Protein AF-0000000082827299 (afdb_homodimer)

Foldseek 3Di:
DPQQADAQEEEEEEEDDDVVLLVQQVVLVVLADHDPSHYYHYHYDYDAQADQRRVQVVLVVDNHLKYKYAYSQKHFNANHVVVLVCVVCVVDVQAFKEAAKFAQDQDLLNDTVVHPAIAGWEFEAAPHTDIDHGDADPDQKAFHQFHDRNMMMGSDDDRFPCVLRVHYPPSRSVVSVSSVVVRGTYIHGGDPDHRMYGHPYDDDDPVVHSVSSVSVCVVPPDD/DPQQADAQEEEEEEEDDDPVLLVQQVVLVVLADHDPSHYYHYHYHYDAQAPQRRVQVVLVVDNHLKYKYAYSQKHFNANHVVVLVCVVCVVDVQAFKEAAKFAQDQDLLNDTVVHPAIAGWEFEAAPHTDIDHGDADPDQKDFHQFHDRNMMMGSDDDRFPCVLRVHYPPSRSVVSVSSVVVRGTYIHGGDPDHRMYGHPYDDDDVVVHSVSSVSVCVVPPDD

Structure (mmCIF, N/CA/C/O backbone):
data_AF-0000000082827299-model_v1
#
loop_
_entity.id
_entity.type
_entity.pdbx_description
1 polymer Glycosyltransferase
#
loop_
_atom_site.group_PDB
_atom_site.id
_atom_site.type_symbol
_atom_site.label_atom_id
_atom_site.label_alt_id
_atom_site.label_comp_id
_atom_site.label_asym_id
_atom_site.label_entity_id
_atom_site.label_seq_id
_atom_site.pdbx_PDB_ins_code
_atom_site.Cartn_x
_atom_site.Cartn_y
_atom_site.Cartn_z
_atom_site.occupancy
_atom_site.B_iso_or_equiv
_atom_site.auth_seq_id
_atom_site.auth_comp_id
_atom_site.auth_asym_id
_atom_site.auth_atom_id
_atom_site.pdbx_PDB_model_num
ATOM 1 N N . MET A 1 1 ? 7.863 37.219 13.578 1 36.06 1 MET A N 1
ATOM 2 C CA . MET A 1 1 ? 8.438 35.938 13.984 1 36.06 1 MET A CA 1
ATOM 3 C C . MET A 1 1 ? 9.531 35.469 13.016 1 36.06 1 MET A C 1
ATOM 5 O O . MET A 1 1 ? 9.242 34.906 11.977 1 36.06 1 MET A O 1
ATOM 9 N N . ASN A 1 2 ? 10.461 36.219 12.789 1 42.88 2 ASN A N 1
ATOM 10 C CA . ASN A 1 2 ? 11.609 36.094 11.898 1 42.88 2 ASN A CA 1
ATOM 11 C C . ASN A 1 2 ? 12.477 34.906 12.281 1 42.88 2 ASN A C 1
ATOM 13 O O . ASN A 1 2 ? 13.633 35.062 12.688 1 42.88 2 ASN A O 1
ATOM 17 N N . GLN A 1 3 ? 12.016 33.969 13.266 1 50.62 3 GLN A N 1
ATOM 18 C CA . GLN A 1 3 ? 12.953 33 13.828 1 50.62 3 GLN A CA 1
ATOM 19 C C . GLN A 1 3 ? 13.781 32.344 12.727 1 50.62 3 GLN A C 1
ATOM 21 O O . GLN A 1 3 ? 13.336 32.25 11.586 1 50.62 3 GLN A O 1
ATOM 26 N N . HIS A 1 4 ? 15.062 32.344 12.969 1 60.91 4 HIS A N 1
ATOM 27 C CA . HIS A 1 4 ? 16.141 31.734 12.203 1 60.91 4 HIS A CA 1
ATOM 28 C C . HIS A 1 4 ? 15.734 30.359 11.672 1 60.91 4 HIS A C 1
ATOM 30 O O . HIS A 1 4 ? 15.656 29.391 12.43 1 60.91 4 HIS A O 1
ATOM 36 N N . THR A 1 5 ? 14.992 30.484 10.57 1 86.88 5 THR A N 1
ATOM 37 C CA . THR A 1 5 ? 14.555 29.297 9.852 1 86.88 5 THR A CA 1
ATOM 38 C C . THR A 1 5 ? 15.711 28.688 9.062 1 86.88 5 THR A C 1
ATOM 40 O O . THR A 1 5 ? 16.375 29.375 8.297 1 86.88 5 THR A O 1
ATOM 43 N N . ASN A 1 6 ? 16.25 27.578 9.508 1 95.56 6 ASN A N 1
ATOM 44 C CA . ASN A 1 6 ? 17.234 26.781 8.789 1 95.56 6 ASN A CA 1
ATOM 45 C C . ASN A 1 6 ? 16.672 26.188 7.516 1 95.56 6 ASN A C 1
ATOM 47 O O . ASN A 1 6 ? 15.914 25.203 7.57 1 95.56 6 ASN A O 1
ATOM 51 N N . GLU A 1 7 ? 17.141 26.719 6.398 1 96.25 7 GLU A N 1
ATOM 52 C CA . GLU A 1 7 ? 16.594 26.328 5.102 1 96.25 7 GLU A CA 1
ATOM 53 C C . GLU A 1 7 ? 17.047 24.922 4.715 1 96.25 7 GLU A C 1
ATOM 55 O O . GLU A 1 7 ? 16.5 24.312 3.793 1 96.25 7 GLU A O 1
ATOM 60 N N . ASN A 1 8 ? 18.031 24.406 5.43 1 97.88 8 ASN A N 1
ATOM 61 C CA . ASN A 1 8 ? 18.609 23.109 5.098 1 97.88 8 ASN A CA 1
ATOM 62 C C . ASN A 1 8 ? 18.266 22.047 6.133 1 97.88 8 ASN A C 1
ATOM 64 O O . ASN A 1 8 ? 19.047 21.125 6.383 1 97.88 8 ASN A O 1
ATOM 68 N N . SER A 1 9 ? 17.172 22.266 6.746 1 98.38 9 SER A N 1
ATOM 69 C CA . SER A 1 9 ? 16.75 21.297 7.762 1 98.38 9 SER A CA 1
ATOM 70 C C . SER A 1 9 ? 15.258 21 7.641 1 98.38 9 SER A C 1
ATOM 72 O O . SER A 1 9 ? 14.461 21.875 7.305 1 98.38 9 SER A O 1
ATOM 74 N N . ILE A 1 10 ? 14.953 19.766 7.898 1 98.62 10 ILE A N 1
ATOM 75 C CA . ILE A 1 10 ? 13.57 19.297 7.93 1 98.62 10 ILE A CA 1
ATOM 76 C C . ILE A 1 10 ? 13.32 18.516 9.211 1 98.62 10 ILE A C 1
ATOM 78 O O . ILE A 1 10 ? 14.086 17.609 9.555 1 98.62 10 ILE A O 1
ATOM 82 N N . SER A 1 11 ? 12.266 18.828 9.953 1 98.75 11 SER A N 1
ATOM 83 C CA . SER A 1 11 ? 11.898 18.141 11.188 1 98.75 11 SER A CA 1
ATOM 84 C C . SER A 1 11 ? 10.648 17.297 11 1 98.75 11 SER A C 1
ATOM 86 O O . SER A 1 11 ? 9.633 17.781 10.492 1 98.75 11 SER A O 1
ATOM 88 N N . PHE A 1 12 ? 10.773 16.062 11.383 1 98.94 12 PHE A N 1
ATOM 89 C CA . PHE A 1 12 ? 9.594 15.211 11.523 1 98.94 12 PHE A CA 1
ATOM 90 C C . PHE A 1 12 ? 9.086 15.211 12.961 1 98.94 12 PHE A C 1
ATOM 92 O O . PHE A 1 12 ? 9.812 14.805 13.875 1 98.94 12 PHE A O 1
ATOM 99 N N . ILE A 1 13 ? 7.859 15.656 13.109 1 98.81 13 ILE A N 1
ATOM 100 C CA . ILE A 1 13 ? 7.281 15.883 14.43 1 98.81 13 ILE A CA 1
ATOM 101 C C . ILE A 1 13 ? 6.133 14.906 14.664 1 98.81 13 ILE A C 1
ATOM 103 O O . ILE A 1 13 ? 5.191 14.836 13.867 1 98.81 13 ILE A O 1
ATOM 107 N N . THR A 1 14 ? 6.223 14.133 15.805 1 98.69 14 THR A N 1
ATOM 108 C CA . THR A 1 14 ? 5.211 13.125 16.109 1 98.69 14 THR A CA 1
ATOM 109 C C . THR A 1 14 ? 4.828 13.172 17.578 1 98.69 14 THR A C 1
ATOM 111 O O . THR A 1 14 ? 5.699 13.188 18.453 1 98.69 14 THR A O 1
ATOM 114 N N . CYS A 1 15 ? 3.516 13.258 17.875 1 98.31 15 CYS A N 1
ATOM 115 C CA . CYS A 1 15 ? 3.049 12.977 19.219 1 98.31 15 CYS A CA 1
ATOM 116 C C . CYS A 1 15 ? 2.975 11.477 19.469 1 98.31 15 CYS A C 1
ATOM 118 O O . CYS A 1 15 ? 2.352 10.742 18.703 1 98.31 15 CYS A O 1
ATOM 120 N N . VAL A 1 16 ? 3.588 10.992 20.609 1 98.19 16 VAL A N 1
ATOM 121 C CA . VAL A 1 16 ? 3.812 9.562 20.75 1 98.19 16 VAL A CA 1
ATOM 122 C C . VAL A 1 16 ? 3.197 9.07 22.047 1 98.19 16 VAL A C 1
ATOM 124 O O . VAL A 1 16 ? 3.434 9.648 23.109 1 98.19 16 VAL A O 1
ATOM 127 N N . ASN A 1 17 ? 2.385 8.078 21.969 1 97.12 17 ASN A N 1
ATOM 128 C CA . ASN A 1 17 ? 1.916 7.367 23.141 1 97.12 17 ASN A CA 1
ATOM 129 C C . ASN A 1 17 ? 1.947 5.855 22.938 1 97.12 17 ASN A C 1
ATOM 131 O O . ASN A 1 17 ? 1.462 5.098 23.766 1 97.12 17 ASN A O 1
ATOM 135 N N . ASP A 1 18 ? 2.416 5.344 21.812 1 97.12 18 ASP A N 1
ATOM 136 C CA . ASP A 1 18 ? 2.619 3.943 21.469 1 97.12 18 ASP A CA 1
ATOM 137 C C . ASP A 1 18 ? 4 3.725 20.859 1 97.12 18 ASP A C 1
ATOM 139 O O . ASP A 1 18 ? 4.211 3.99 19.672 1 97.12 18 ASP A O 1
ATOM 143 N N . ASP A 1 19 ? 4.871 3.129 21.547 1 97.88 19 ASP A N 1
ATOM 144 C CA . ASP A 1 19 ? 6.27 3.012 21.156 1 97.88 19 ASP A CA 1
ATOM 145 C C . ASP A 1 19 ? 6.418 2.072 19.953 1 97.88 19 ASP A C 1
ATOM 147 O O . ASP A 1 19 ? 7.293 2.273 19.109 1 97.88 19 ASP A O 1
ATOM 151 N N . THR A 1 20 ? 5.598 1.068 19.906 1 97.56 20 THR A N 1
ATOM 152 C CA . THR A 1 20 ? 5.691 0.102 18.812 1 97.56 20 THR A CA 1
ATOM 153 C C . THR A 1 20 ? 5.348 0.757 17.469 1 97.56 20 THR A C 1
ATOM 155 O O . THR A 1 20 ? 6.078 0.603 16.5 1 97.56 20 THR A O 1
ATOM 158 N N . LEU A 1 21 ? 4.262 1.474 17.484 1 97.88 21 LEU A N 1
ATOM 159 C CA . LEU A 1 21 ? 3.859 2.176 16.266 1 97.88 21 LEU A CA 1
ATOM 160 C C . LEU A 1 21 ? 4.883 3.242 15.891 1 97.88 21 LEU A C 1
ATOM 162 O O . LEU A 1 21 ? 5.234 3.385 14.711 1 97.88 21 LEU A O 1
ATOM 166 N N . TYR A 1 22 ? 5.332 3.949 16.906 1 98.56 22 TYR A N 1
ATOM 167 C CA . TYR A 1 22 ? 6.289 5.012 16.625 1 98.56 22 TYR A CA 1
ATOM 168 C C . TYR A 1 22 ? 7.602 4.441 16.109 1 98.56 22 TYR A C 1
ATOM 170 O O . TYR A 1 22 ? 8.25 5.035 15.234 1 98.56 22 TYR A O 1
ATOM 178 N N . ASP A 1 23 ? 8.047 3.338 16.625 1 98.5 23 ASP A N 1
ATOM 179 C CA . ASP A 1 23 ? 9.266 2.695 16.141 1 98.5 23 ASP A CA 1
ATOM 180 C C . ASP A 1 23 ? 9.156 2.379 14.648 1 98.5 23 ASP A C 1
ATOM 182 O O . ASP A 1 23 ? 10.102 2.602 13.891 1 98.5 23 ASP A O 1
ATOM 186 N N . LEU A 1 24 ? 8.055 1.812 14.281 1 98.38 24 LEU A N 1
ATOM 187 C CA . LEU A 1 24 ? 7.82 1.506 12.875 1 98.38 24 LEU A CA 1
ATOM 188 C C . LEU A 1 24 ? 7.785 2.783 12.039 1 98.38 24 LEU A C 1
ATOM 190 O O . LEU A 1 24 ? 8.359 2.832 10.945 1 98.38 24 LEU A O 1
ATOM 194 N N . CYS A 1 25 ? 7.156 3.818 12.555 1 98.75 25 CYS A N 1
ATOM 195 C CA . CYS A 1 25 ? 7.109 5.129 11.906 1 98.75 25 CYS A CA 1
ATOM 196 C C . CYS A 1 25 ? 8.516 5.668 11.672 1 98.75 25 CYS A C 1
ATOM 198 O O . CYS A 1 25 ? 8.852 6.066 10.555 1 98.75 25 CYS A O 1
ATOM 200 N N . GLN A 1 26 ? 9.32 5.613 12.664 1 98.62 26 GLN A N 1
ATOM 201 C CA . GLN A 1 26 ? 10.68 6.125 12.602 1 98.62 26 GLN A CA 1
ATOM 202 C C . GLN A 1 26 ? 11.516 5.344 11.586 1 98.62 26 GLN A C 1
ATOM 204 O O . GLN A 1 26 ? 12.328 5.926 10.859 1 98.62 26 GLN A O 1
ATOM 209 N N . ARG A 1 27 ? 11.398 4.023 11.578 1 98.62 27 ARG A N 1
ATOM 210 C CA . ARG A 1 27 ? 12.133 3.213 10.617 1 98.62 27 ARG A CA 1
ATOM 211 C C . ARG A 1 27 ? 11.82 3.648 9.188 1 98.62 27 ARG A C 1
ATOM 213 O O . ARG A 1 27 ? 12.711 3.678 8.336 1 98.62 27 ARG A O 1
ATOM 220 N N . HIS A 1 28 ? 10.539 3.982 8.922 1 98.88 28 HIS A N 1
ATOM 221 C CA . HIS A 1 28 ? 10.164 4.445 7.594 1 98.88 28 HIS A CA 1
ATOM 222 C C . HIS A 1 28 ? 10.805 5.793 7.277 1 98.88 28 HIS A C 1
ATOM 224 O O . HIS A 1 28 ? 11.266 6.016 6.156 1 98.88 28 HIS A O 1
ATOM 230 N N . ILE A 1 29 ? 10.859 6.719 8.25 1 98.88 29 ILE A N 1
ATOM 231 C CA . ILE A 1 29 ? 11.492 8.016 8.039 1 98.88 29 ILE A CA 1
ATOM 232 C C . ILE A 1 29 ? 12.977 7.828 7.758 1 98.88 29 ILE A C 1
ATOM 234 O O . ILE A 1 29 ? 13.531 8.461 6.848 1 98.88 29 ILE A O 1
ATOM 238 N N . GLN A 1 30 ? 13.578 6.953 8.477 1 98.25 30 GLN A N 1
ATOM 239 C CA . GLN A 1 30 ? 15.008 6.715 8.359 1 98.25 30 GLN A CA 1
ATOM 240 C C . GLN A 1 30 ? 15.359 6.07 7.02 1 98.25 30 GLN A C 1
ATOM 242 O O . GLN A 1 30 ? 16.516 6.066 6.609 1 98.25 30 GLN A O 1
ATOM 247 N N . SER A 1 31 ? 14.375 5.516 6.355 1 97.88 31 SER A N 1
ATOM 248 C CA . SER A 1 31 ? 14.602 4.848 5.078 1 97.88 31 SER A CA 1
ATOM 249 C C . SER A 1 31 ? 14.43 5.82 3.912 1 97.88 31 SER A C 1
ATOM 251 O O . SER A 1 31 ? 14.656 5.453 2.756 1 97.88 31 SER A O 1
ATOM 253 N N . LEU A 1 32 ? 14.086 7.066 4.16 1 98.69 32 LEU A N 1
ATOM 254 C CA . LEU A 1 32 ? 13.867 8.055 3.105 1 98.69 32 LEU A CA 1
ATOM 255 C C . LEU A 1 32 ? 15.195 8.508 2.512 1 98.69 32 LEU A C 1
ATOM 257 O O . LEU A 1 32 ? 16.203 8.586 3.219 1 98.69 32 LEU A O 1
ATOM 261 N N . SER A 1 33 ? 15.148 8.789 1.154 1 98.62 33 SER A N 1
ATOM 262 C CA . SER A 1 33 ? 16.281 9.469 0.532 1 98.62 33 SER A CA 1
ATOM 263 C C . SER A 1 33 ? 16.375 10.922 0.982 1 98.62 33 SER A C 1
ATOM 265 O O . SER A 1 33 ? 15.391 11.656 0.939 1 98.62 33 SER A O 1
ATOM 267 N N . VAL A 1 34 ? 17.594 11.297 1.412 1 98.69 34 VAL A N 1
ATOM 268 C CA . VAL A 1 34 ? 17.812 12.648 1.93 1 98.69 34 VAL A CA 1
ATOM 269 C C . VAL A 1 34 ? 18.766 13.406 1.023 1 98.69 34 VAL A C 1
ATOM 271 O O . VAL A 1 34 ? 19.891 12.945 0.781 1 98.69 34 VAL A O 1
ATOM 274 N N . PRO A 1 35 ? 18.328 14.562 0.537 1 98.38 35 PRO A N 1
ATOM 275 C CA . PRO A 1 35 ? 19.297 15.375 -0.2 1 98.38 35 PRO A CA 1
ATOM 276 C C . PRO A 1 35 ? 20.547 15.688 0.622 1 98.38 35 PRO A C 1
ATOM 278 O O . PRO A 1 35 ? 20.453 15.945 1.824 1 98.38 35 PRO A O 1
ATOM 281 N N . PRO A 1 36 ? 21.688 15.773 -0.004 1 98 36 PRO A N 1
ATOM 282 C CA . PRO A 1 36 ? 22.953 15.945 0.719 1 98 36 PRO A CA 1
ATOM 283 C C . PRO A 1 36 ? 22.984 17.234 1.553 1 98 36 PRO A C 1
ATOM 285 O O . PRO A 1 36 ? 23.641 17.281 2.596 1 98 36 PRO A O 1
ATOM 288 N N . HIS A 1 37 ? 22.312 18.203 1.138 1 97.56 37 HIS A N 1
ATOM 289 C CA . HIS A 1 37 ? 22.391 19.5 1.813 1 97.56 37 HIS A CA 1
ATOM 290 C C . HIS A 1 37 ? 21.359 19.594 2.938 1 97.56 37 HIS A C 1
ATOM 292 O O . HIS A 1 37 ? 21.328 20.578 3.672 1 97.56 37 HIS A O 1
ATOM 298 N N . MET A 1 38 ? 20.531 18.578 3.119 1 98.44 38 MET A N 1
ATOM 299 C CA . MET A 1 38 ? 19.453 18.625 4.098 1 98.44 38 MET A CA 1
ATOM 300 C C . MET A 1 38 ? 19.797 17.812 5.336 1 98.44 38 MET A C 1
ATOM 302 O O . MET A 1 38 ? 20.375 16.719 5.227 1 98.44 38 MET A O 1
ATOM 306 N N . LYS A 1 39 ? 19.453 18.344 6.449 1 98.31 39 LYS A N 1
ATOM 307 C CA . LYS A 1 39 ? 19.484 17.609 7.711 1 98.31 39 LYS A CA 1
ATOM 308 C C . LYS A 1 39 ? 18.094 17.188 8.148 1 98.31 39 LYS A C 1
ATOM 310 O O . LYS A 1 39 ? 17.141 17.969 8.031 1 98.31 39 LYS A O 1
ATOM 315 N N . VAL A 1 40 ? 18.016 15.938 8.68 1 98.62 40 VAL A N 1
ATOM 316 C CA . VAL A 1 40 ? 16.734 15.43 9.156 1 98.62 40 VAL A CA 1
ATOM 317 C C . VAL A 1 40 ? 16.734 15.375 10.68 1 98.62 40 VAL A C 1
ATOM 319 O O . VAL A 1 40 ? 17.656 14.836 11.289 1 98.62 40 VAL A O 1
ATOM 322 N N . GLU A 1 41 ? 15.703 15.953 11.219 1 98.31 41 GLU A N 1
ATOM 323 C CA . GLU A 1 41 ? 15.516 15.898 12.664 1 98.31 41 GLU A CA 1
ATOM 324 C C . GLU A 1 41 ? 14.227 15.164 13.016 1 98.31 41 GLU A C 1
ATOM 326 O O . GLU A 1 41 ? 13.18 15.398 12.414 1 98.31 41 GLU A O 1
ATOM 331 N N . LEU A 1 42 ? 14.352 14.25 14.008 1 98.56 42 LEU A N 1
ATOM 332 C CA . LEU A 1 42 ? 13.18 13.57 14.547 1 98.56 42 LEU A CA 1
ATOM 333 C C . LEU A 1 42 ? 12.789 14.156 15.898 1 98.56 42 LEU A C 1
ATOM 335 O O . LEU A 1 42 ? 13.594 14.164 16.828 1 98.56 42 LEU A O 1
ATOM 339 N N . ILE A 1 43 ? 11.594 14.672 15.945 1 98.31 43 ILE A N 1
ATOM 340 C CA . ILE A 1 43 ? 11.086 15.25 17.188 1 98.31 43 ILE A CA 1
ATOM 341 C C . ILE A 1 43 ? 9.844 14.484 17.641 1 98.31 43 ILE A C 1
ATOM 343 O O . ILE A 1 43 ? 8.836 14.453 16.938 1 98.31 43 ILE A O 1
ATOM 347 N N . ASN A 1 44 ? 9.93 13.82 18.766 1 97.69 44 ASN A N 1
ATOM 348 C CA . ASN A 1 44 ? 8.758 13.172 19.344 1 97.69 44 ASN A CA 1
ATOM 349 C C . ASN A 1 44 ? 8.305 13.852 20.625 1 97.69 44 ASN A C 1
ATOM 351 O O . ASN A 1 44 ? 9.133 14.273 21.438 1 97.69 44 ASN A O 1
ATOM 355 N N . ILE A 1 45 ? 7.074 14.141 20.719 1 97.12 45 ILE A N 1
ATOM 356 C CA . ILE A 1 45 ? 6.469 14.773 21.891 1 97.12 45 ILE A CA 1
ATOM 357 C C . ILE A 1 45 ? 5.594 13.766 22.625 1 97.12 45 ILE A C 1
ATOM 359 O O . ILE A 1 45 ? 4.727 13.133 22.031 1 97.12 45 ILE A O 1
ATOM 363 N N . ARG A 1 46 ? 5.781 13.672 23.906 1 96.75 46 ARG A N 1
ATOM 364 C CA . ARG A 1 46 ? 5.051 12.711 24.719 1 96.75 46 ARG A CA 1
ATOM 365 C C . ARG A 1 46 ? 4.258 13.422 25.812 1 96.75 46 ARG A C 1
ATOM 367 O O . ARG A 1 46 ? 4.539 14.578 26.141 1 96.75 46 ARG A O 1
ATOM 374 N N . ASP A 1 47 ? 3.295 12.773 26.266 1 93.25 47 ASP A N 1
ATOM 375 C CA . ASP A 1 47 ? 2.498 13.219 27.406 1 93.25 47 ASP A CA 1
ATOM 376 C C . ASP A 1 47 ? 1.93 14.617 27.172 1 93.25 47 ASP A C 1
ATOM 378 O O . ASP A 1 47 ? 2.047 15.5 28.016 1 93.25 47 ASP A O 1
ATOM 382 N N . THR A 1 48 ? 1.478 14.758 26.047 1 90.94 48 THR A N 1
ATOM 383 C CA . THR A 1 48 ? 0.829 16.031 25.719 1 90.94 48 THR A CA 1
ATOM 384 C C . THR A 1 48 ? -0.672 15.945 25.984 1 90.94 48 THR A C 1
ATOM 386 O O . THR A 1 48 ? -1.254 14.859 25.969 1 90.94 48 THR A O 1
ATOM 389 N N . GLY A 1 49 ? -1.306 17.094 26.234 1 92.62 49 GLY A N 1
ATOM 390 C CA . GLY A 1 49 ? -2.732 17.141 26.516 1 92.62 49 GLY A CA 1
ATOM 391 C C . GLY A 1 49 ? -3.584 17.125 25.266 1 92.62 49 GLY A C 1
ATOM 392 O O . GLY A 1 49 ? -4.762 16.781 25.312 1 92.62 49 GLY A O 1
ATOM 393 N N . SER A 1 50 ? -3.016 17.594 24.219 1 97.25 50 SER A N 1
ATOM 394 C CA . SER A 1 50 ? -3.719 17.625 22.938 1 97.25 50 SER A CA 1
ATOM 395 C C . SER A 1 50 ? -2.74 17.609 21.766 1 97.25 50 SER A C 1
ATOM 397 O O . SER A 1 50 ? -1.537 17.797 21.953 1 97.25 50 SER A O 1
ATOM 399 N N . MET A 1 51 ? -3.287 17.359 20.562 1 98.25 51 MET A N 1
ATOM 400 C CA . MET A 1 51 ? -2.434 17.344 19.391 1 98.25 51 MET A CA 1
ATOM 401 C C . MET A 1 51 ? -1.867 18.734 19.109 1 98.25 51 MET A C 1
ATOM 403 O O . MET A 1 51 ? -0.663 18.891 18.906 1 98.25 51 MET A O 1
ATOM 407 N N . ALA A 1 52 ? -2.738 19.719 19.125 1 98.5 52 ALA A N 1
ATOM 408 C CA . ALA A 1 52 ? -2.344 21.094 18.812 1 98.5 52 ALA A CA 1
ATOM 409 C C . ALA A 1 52 ? -1.282 21.594 19.781 1 98.5 52 ALA A C 1
ATOM 411 O O . ALA A 1 52 ? -0.32 22.25 19.375 1 98.5 52 ALA A O 1
ATOM 412 N N . SER A 1 53 ? -1.454 21.328 21.078 1 98.19 53 SER A N 1
ATOM 413 C CA . SER A 1 53 ? -0.479 21.766 22.062 1 98.19 53 SER A CA 1
ATOM 414 C C . SER A 1 53 ? 0.876 21.109 21.844 1 98.19 53 SER A C 1
ATOM 416 O O . SER A 1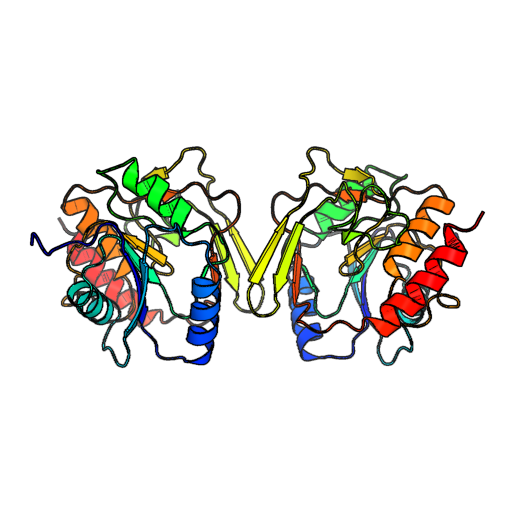 53 ? 1.918 21.75 21.984 1 98.19 53 SER A O 1
ATOM 418 N N . GLY A 1 54 ? 0.9 19.828 21.562 1 98.44 54 GLY A N 1
ATOM 419 C CA . GLY A 1 54 ? 2.145 19.141 21.25 1 98.44 54 GLY A CA 1
ATOM 420 C C . GLY A 1 54 ? 2.844 19.688 20.031 1 98.44 54 GLY A C 1
ATOM 421 O O . GLY A 1 5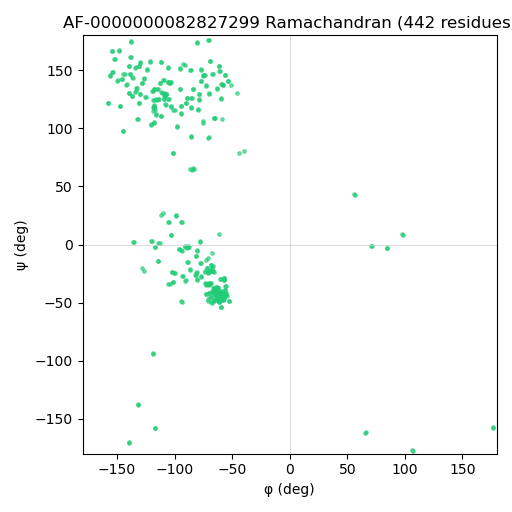4 ? 4.043 19.969 20.062 1 98.44 54 GLY A O 1
ATOM 422 N N . TYR A 1 55 ? 2.076 19.859 18.922 1 98.69 55 TYR A N 1
ATOM 423 C CA . TYR A 1 55 ? 2.639 20.391 17.688 1 98.69 55 TYR A CA 1
ATOM 424 C C . TYR A 1 55 ? 3.154 21.812 17.875 1 98.69 55 TYR A C 1
ATOM 426 O O . TYR A 1 55 ? 4.199 22.172 17.328 1 98.69 55 TYR A O 1
ATOM 434 N N . GLN A 1 56 ? 2.441 22.594 18.672 1 98.19 56 GLN A N 1
ATOM 435 C CA . GLN A 1 56 ? 2.879 23.953 18.969 1 98.19 56 GLN A CA 1
ATOM 436 C C . GLN A 1 56 ? 4.234 23.953 19.672 1 98.19 56 GLN A C 1
ATOM 438 O O . GLN A 1 56 ? 5.141 24.703 19.281 1 98.19 56 GLN A O 1
ATOM 443 N N . ALA A 1 57 ? 4.32 23.156 20.672 1 97.44 57 ALA A N 1
ATOM 444 C CA . ALA A 1 57 ? 5.559 23.094 21.438 1 97.44 57 ALA A CA 1
ATOM 445 C C . ALA A 1 57 ? 6.73 22.672 20.547 1 97.44 57 ALA A C 1
ATOM 447 O O . ALA A 1 57 ? 7.805 23.281 20.609 1 97.44 57 ALA A O 1
ATOM 448 N N . ALA A 1 58 ? 6.555 21.641 19.734 1 97.81 58 ALA A N 1
ATOM 449 C CA . ALA A 1 58 ? 7.605 21.141 18.859 1 97.81 58 ALA A CA 1
ATOM 450 C C . ALA A 1 58 ? 7.984 22.188 17.812 1 97.81 58 ALA A C 1
ATOM 452 O O . ALA A 1 58 ? 9.164 22.344 17.484 1 97.81 58 ALA A O 1
ATOM 453 N N . MET A 1 59 ? 6.98 22.828 17.25 1 97.88 59 MET A N 1
ATOM 454 C CA . MET A 1 59 ? 7.219 23.875 16.266 1 97.88 59 MET A CA 1
ATOM 455 C C . MET A 1 59 ? 8.133 24.953 16.844 1 97.88 59 MET A C 1
ATOM 457 O O . MET A 1 59 ? 9.055 25.406 16.156 1 97.88 59 MET A O 1
ATOM 461 N N . GLU A 1 60 ? 7.898 25.312 18.062 1 96.38 60 GLU A N 1
ATOM 462 C CA . GLU A 1 60 ? 8.656 26.375 18.703 1 96.38 60 GLU A CA 1
ATOM 463 C C . GLU A 1 60 ? 10.07 25.922 19.062 1 96.38 60 GLU A C 1
ATOM 465 O O . GLU A 1 60 ? 11 26.719 19.109 1 96.38 60 GLU A O 1
ATOM 470 N N . ASP A 1 61 ? 10.203 24.672 19.203 1 94.81 61 ASP A N 1
ATOM 471 C CA . ASP A 1 61 ? 11.484 24.125 19.625 1 94.81 61 ASP A CA 1
ATOM 472 C C . ASP A 1 61 ? 12.391 23.844 18.422 1 94.81 61 ASP A C 1
ATOM 474 O O . ASP A 1 61 ? 13.586 23.609 18.594 1 94.81 61 ASP A O 1
ATOM 478 N N . SER A 1 62 ? 11.891 23.828 17.281 1 96.81 62 SER A N 1
ATOM 479 C CA . SER A 1 62 ? 12.648 23.516 16.078 1 96.81 62 SER A CA 1
ATOM 480 C C . SER A 1 62 ? 12.922 24.75 15.25 1 96.81 62 SER A C 1
ATOM 482 O O . SER A 1 62 ? 12.047 25.609 15.094 1 96.81 62 SER A O 1
ATOM 484 N N . ASP A 1 63 ? 14.094 24.875 14.695 1 96.75 63 ASP A N 1
ATOM 485 C CA . ASP A 1 63 ? 14.398 25.984 13.805 1 96.75 63 ASP A CA 1
ATOM 486 C C . ASP A 1 63 ? 14.375 25.547 12.336 1 96.75 63 ASP A C 1
ATOM 488 O O . ASP A 1 63 ? 14.789 26.297 11.453 1 96.75 63 ASP A O 1
ATOM 492 N N . SER A 1 64 ? 13.93 24.312 12.07 1 98.38 64 SER A N 1
ATOM 493 C CA . SER A 1 64 ? 13.836 23.828 10.695 1 98.38 64 SER A CA 1
ATOM 494 C C . SER A 1 64 ? 12.836 24.641 9.883 1 98.38 64 SER A C 1
ATOM 496 O O . SER A 1 64 ? 11.758 24.969 10.367 1 98.38 64 SER A O 1
ATOM 498 N N . LYS A 1 65 ? 13.234 25 8.672 1 98 65 LYS A N 1
ATOM 499 C CA . LYS A 1 65 ? 12.266 25.656 7.797 1 98 65 LYS A CA 1
ATOM 500 C C . LYS A 1 65 ? 11.102 24.734 7.465 1 98 65 LYS A C 1
ATOM 502 O O . LYS A 1 65 ? 9.945 25.141 7.477 1 98 65 LYS A O 1
ATOM 507 N N . TYR A 1 66 ? 11.453 23.516 7.086 1 98.62 66 TYR A N 1
ATOM 508 C CA . TYR A 1 66 ? 10.43 22.547 6.715 1 98.62 66 TYR A CA 1
ATOM 509 C C . TYR A 1 66 ? 10.07 21.656 7.895 1 98.62 66 TYR A C 1
ATOM 511 O O . TYR A 1 66 ? 10.945 21.188 8.617 1 98.62 66 TYR A O 1
ATOM 519 N N . LYS A 1 67 ? 8.805 21.453 8.125 1 98.81 67 LYS A N 1
ATOM 520 C CA . LYS A 1 67 ? 8.312 20.625 9.211 1 98.81 67 LYS A CA 1
ATOM 521 C C . LYS A 1 67 ? 7.219 19.672 8.727 1 98.81 67 LYS A C 1
ATOM 523 O O . LYS A 1 67 ? 6.355 20.062 7.941 1 98.81 67 LYS A O 1
ATOM 528 N N . VAL A 1 68 ? 7.324 18.438 9.133 1 98.94 68 VAL A N 1
ATOM 529 C CA . VAL A 1 68 ? 6.328 17.422 8.828 1 98.94 68 VAL A CA 1
ATOM 530 C C . VAL A 1 68 ? 5.676 16.938 10.117 1 98.94 68 VAL A C 1
ATOM 532 O O . VAL A 1 68 ? 6.328 16.281 10.945 1 98.94 68 VAL A O 1
ATOM 535 N N . TYR A 1 69 ? 4.438 17.25 10.273 1 98.94 69 TYR A N 1
ATOM 536 C CA . TYR A 1 69 ? 3.627 16.75 11.375 1 98.94 69 TYR A CA 1
ATOM 537 C C . TYR A 1 69 ? 2.938 15.445 11.008 1 98.94 69 TYR A C 1
ATOM 539 O O . TYR A 1 69 ? 2.15 15.398 10.055 1 98.94 69 TYR A O 1
ATOM 547 N N . LEU A 1 70 ? 3.205 14.422 11.766 1 98.56 70 LEU A N 1
ATOM 548 C CA . LEU A 1 70 ? 2.881 13.062 11.336 1 98.56 70 LEU A CA 1
ATOM 549 C C . LEU A 1 70 ? 2.338 12.242 12.508 1 98.56 70 LEU A C 1
ATOM 551 O O . LEU A 1 70 ? 2.92 12.242 13.594 1 98.56 70 LEU A O 1
ATOM 555 N N . HIS A 1 71 ? 1.162 11.555 12.273 1 98.5 71 HIS A N 1
ATOM 556 C CA . HIS A 1 71 ? 0.682 10.609 13.273 1 98.5 71 HIS A CA 1
ATOM 557 C C . HIS A 1 71 ? 1.688 9.484 13.5 1 98.5 71 HIS A C 1
ATOM 559 O O . HIS A 1 71 ? 2.361 9.055 12.562 1 98.5 71 HIS A O 1
ATOM 565 N N . GLN A 1 72 ? 1.732 8.93 14.727 1 98.44 72 GLN A N 1
ATOM 566 C CA . GLN A 1 72 ? 2.674 7.871 15.07 1 98.44 72 GLN A CA 1
ATOM 567 C C . GLN A 1 72 ? 2.348 6.586 14.312 1 98.44 72 GLN A C 1
ATOM 569 O O . GLN A 1 72 ? 3.189 5.691 14.203 1 98.44 72 GLN A O 1
ATOM 574 N N . ASP A 1 73 ? 1.086 6.473 13.797 1 98.5 73 ASP A N 1
ATOM 575 C CA . ASP A 1 73 ? 0.63 5.281 13.086 1 98.5 73 ASP A CA 1
ATOM 576 C C . ASP A 1 73 ? 0.561 5.531 11.586 1 98.5 73 ASP A C 1
ATOM 578 O O . ASP A 1 73 ? -0.21 4.883 10.875 1 98.5 73 ASP A O 1
ATOM 582 N N . THR A 1 74 ? 1.229 6.535 11.062 1 98.81 74 THR A N 1
ATOM 583 C CA . THR A 1 74 ? 1.392 6.812 9.633 1 98.81 74 THR A CA 1
ATOM 584 C C . THR A 1 74 ? 2.812 6.496 9.18 1 98.81 74 THR A C 1
ATOM 586 O O . THR A 1 74 ? 3.781 6.957 9.789 1 98.81 74 THR A O 1
ATOM 589 N N . PHE A 1 75 ? 2.963 5.715 8.086 1 98.94 75 PHE A N 1
ATOM 590 C CA . PHE A 1 75 ? 4.246 5.262 7.559 1 98.94 75 PHE A CA 1
ATOM 591 C C . PHE A 1 75 ? 4.477 5.801 6.152 1 98.94 75 PHE A C 1
ATOM 593 O O . PHE A 1 75 ? 3.705 5.508 5.238 1 98.94 75 PHE A O 1
ATOM 600 N N . ILE A 1 76 ? 5.523 6.559 6.008 1 98.88 76 ILE A N 1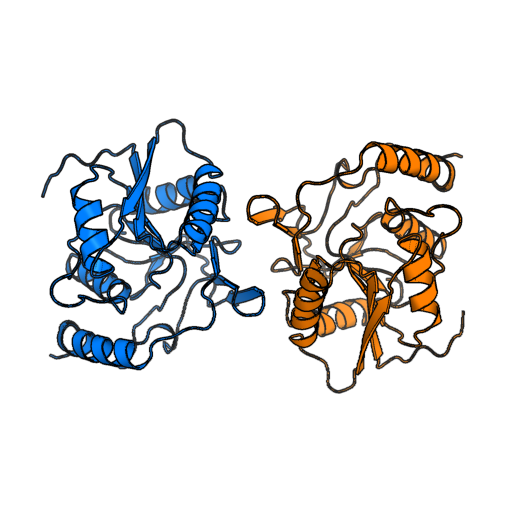
ATOM 601 C CA . ILE A 1 76 ? 5.836 7.109 4.695 1 98.88 76 ILE A CA 1
ATOM 602 C C . ILE A 1 76 ? 6.523 6.051 3.838 1 98.88 76 ILE A C 1
ATOM 604 O O . ILE A 1 76 ? 7.664 5.668 4.109 1 98.88 76 ILE A O 1
ATOM 608 N N . ILE A 1 77 ? 5.855 5.699 2.801 1 98.5 77 ILE A N 1
ATOM 609 C CA . ILE A 1 77 ? 6.367 4.602 1.986 1 98.5 77 ILE A CA 1
ATOM 610 C C . ILE A 1 77 ? 7.039 5.156 0.733 1 98.5 77 ILE A C 1
ATOM 612 O O . ILE A 1 77 ? 7.887 4.496 0.131 1 98.5 77 ILE A O 1
ATOM 616 N N . ASN A 1 78 ? 6.715 6.32 0.296 1 98.25 78 ASN A N 1
ATOM 617 C CA . ASN A 1 78 ? 7.438 7.008 -0.769 1 98.25 78 ASN A CA 1
ATOM 618 C C . ASN A 1 78 ? 8.859 7.367 -0.343 1 98.25 78 ASN A C 1
ATOM 620 O O . ASN A 1 78 ? 9.07 8.367 0.346 1 98.25 78 ASN A O 1
ATOM 624 N N . ARG A 1 79 ? 9.797 6.711 -0.876 1 97.75 79 ARG A N 1
ATOM 625 C CA . ARG A 1 79 ? 11.18 6.887 -0.438 1 97.75 79 ARG A CA 1
ATOM 626 C C . ARG A 1 79 ? 11.719 8.25 -0.858 1 97.75 79 ARG A C 1
ATOM 628 O O . ARG A 1 79 ? 12.68 8.75 -0.264 1 97.75 79 ARG A O 1
ATOM 635 N N . SER A 1 80 ? 11.133 8.836 -1.879 1 98.38 80 SER A N 1
ATOM 636 C CA . SER A 1 80 ? 11.578 10.133 -2.373 1 98.38 80 SER A CA 1
ATOM 637 C C . SER A 1 80 ? 10.773 11.266 -1.752 1 98.38 80 SER A C 1
ATOM 639 O O . SER A 1 80 ? 10.75 12.383 -2.283 1 98.38 80 SER A O 1
ATOM 641 N N . PHE A 1 81 ? 10.141 11.047 -0.69 1 98.81 81 PHE A N 1
ATOM 642 C CA . PHE A 1 81 ? 9.211 11.969 -0.058 1 98.81 81 PHE A CA 1
ATOM 643 C C . PHE A 1 81 ? 9.859 13.336 0.152 1 98.81 81 PHE A C 1
ATOM 645 O O . PHE A 1 81 ? 9.281 14.367 -0.21 1 98.81 81 PHE A O 1
ATOM 652 N N . ILE A 1 82 ? 11.062 13.438 0.702 1 98.88 82 ILE A N 1
ATOM 653 C CA . ILE A 1 82 ? 11.695 14.703 1.031 1 98.88 82 ILE A CA 1
ATOM 654 C C . ILE A 1 82 ? 12 15.477 -0.25 1 98.88 82 ILE A C 1
ATOM 656 O O . ILE A 1 82 ? 11.727 16.672 -0.336 1 98.88 82 ILE A O 1
ATOM 660 N N . TYR A 1 83 ? 12.508 14.812 -1.301 1 98.75 83 TYR A N 1
ATOM 661 C CA . TYR A 1 83 ? 12.727 15.453 -2.594 1 98.75 83 TYR A CA 1
ATOM 662 C C . TYR A 1 83 ? 11.422 16.031 -3.141 1 98.75 83 TYR A C 1
ATOM 664 O O . TYR A 1 83 ? 11.391 17.156 -3.633 1 98.75 83 TYR A O 1
ATOM 672 N N . ASP A 1 84 ? 10.391 15.266 -2.984 1 98.38 84 ASP A N 1
ATOM 673 C CA . ASP A 1 84 ? 9.109 15.648 -3.572 1 98.38 84 ASP A CA 1
ATOM 674 C C . ASP A 1 84 ? 8.523 16.875 -2.875 1 98.38 84 ASP A C 1
ATOM 676 O O . ASP A 1 84 ? 8.031 17.781 -3.531 1 98.38 84 ASP A O 1
ATOM 680 N N . ILE A 1 85 ? 8.555 16.875 -1.549 1 97.88 85 ILE A N 1
ATOM 681 C CA . ILE A 1 85 ? 7.926 18 -0.878 1 97.88 85 ILE A CA 1
ATOM 682 C C . ILE A 1 85 ? 8.789 19.25 -1.055 1 97.88 85 ILE A C 1
ATOM 684 O O . ILE A 1 85 ? 8.266 20.359 -1.175 1 97.88 85 ILE A O 1
ATOM 688 N N . LEU A 1 86 ? 10.117 19.156 -1.091 1 98.25 86 LEU A N 1
ATOM 689 C CA . LEU A 1 86 ? 10.977 20.297 -1.351 1 98.25 86 LEU A CA 1
ATOM 690 C C . LEU A 1 86 ? 10.711 20.875 -2.74 1 98.25 86 LEU A C 1
ATOM 692 O O . LEU A 1 86 ? 10.648 22.094 -2.916 1 98.25 86 LEU A O 1
ATOM 696 N N . HIS A 1 87 ? 10.539 20 -3.674 1 97.69 87 HIS A N 1
ATOM 697 C CA . HIS A 1 87 ? 10.25 20.422 -5.039 1 97.69 87 HIS A CA 1
ATOM 698 C C . HIS A 1 87 ? 8.992 21.281 -5.086 1 97.69 87 HIS A C 1
ATOM 700 O O . HIS A 1 87 ? 8.984 22.359 -5.699 1 97.69 87 HIS A O 1
ATOM 706 N N . VAL A 1 88 ? 7.953 20.859 -4.426 1 97.25 88 VAL A N 1
ATOM 707 C CA . VAL A 1 88 ? 6.668 21.547 -4.469 1 97.25 88 VAL A CA 1
ATOM 708 C C . VAL A 1 88 ? 6.766 22.875 -3.725 1 97.25 88 VAL A C 1
ATOM 710 O O . VAL A 1 88 ? 6.27 23.891 -4.199 1 97.25 88 VAL A O 1
ATOM 713 N N . PHE A 1 89 ? 7.43 22.906 -2.596 1 98 89 PHE A N 1
ATOM 714 C CA . PHE A 1 89 ? 7.531 24.109 -1.784 1 98 89 PHE A CA 1
ATOM 715 C C . PHE A 1 89 ? 8.461 25.125 -2.438 1 98 89 PHE A C 1
ATOM 717 O O . PHE A 1 89 ? 8.156 26.328 -2.475 1 98 89 PHE A O 1
ATOM 724 N N . GLN A 1 90 ? 9.539 24.703 -2.953 1 96.94 90 GLN A N 1
ATOM 725 C CA . GLN A 1 90 ? 10.547 25.609 -3.492 1 96.94 90 GLN A CA 1
ATOM 726 C C . GLN A 1 90 ? 10.07 26.25 -4.797 1 96.94 90 GLN A C 1
ATOM 728 O O . GLN A 1 90 ? 10.539 27.328 -5.176 1 96.94 90 GLN A O 1
ATOM 733 N N . GLN A 1 91 ? 9.117 25.625 -5.402 1 96.06 91 GLN A N 1
ATOM 734 C CA . GLN A 1 91 ? 8.586 26.172 -6.645 1 96.06 91 GLN A CA 1
ATOM 735 C C . GLN A 1 91 ? 7.355 27.031 -6.383 1 96.06 91 GLN A C 1
ATOM 737 O O . GLN A 1 91 ? 6.82 27.656 -7.301 1 96.06 91 GLN A O 1
ATOM 742 N N . ASN A 1 92 ? 6.934 27.062 -5.188 1 97 92 ASN A N 1
ATOM 743 C CA . ASN A 1 92 ? 5.691 27.766 -4.875 1 97 92 ASN A CA 1
ATOM 744 C C . ASN A 1 92 ? 5.758 28.438 -3.508 1 97 92 ASN A C 1
ATOM 746 O O . ASN A 1 92 ? 5.324 27.875 -2.508 1 97 92 ASN A O 1
ATOM 750 N N . ASP A 1 93 ? 6.062 29.734 -3.484 1 97.12 93 ASP A N 1
ATOM 751 C CA . ASP A 1 93 ? 6.191 30.453 -2.223 1 97.12 93 ASP A CA 1
ATOM 752 C C . ASP A 1 93 ? 4.832 30.641 -1.554 1 97.12 93 ASP A C 1
ATOM 754 O O . ASP A 1 93 ? 4.746 30.766 -0.33 1 97.12 93 ASP A O 1
ATOM 758 N N . GLY A 1 94 ? 3.814 30.609 -2.338 1 98.38 94 GLY A N 1
ATOM 759 C CA . GLY A 1 94 ? 2.48 30.828 -1.803 1 98.38 94 GLY A CA 1
ATOM 760 C C . GLY A 1 94 ? 1.88 29.594 -1.175 1 98.38 94 GLY A C 1
ATOM 761 O O . GLY A 1 94 ? 0.859 29.672 -0.487 1 98.38 94 GLY A O 1
ATOM 762 N N . LEU A 1 95 ? 2.527 28.516 -1.383 1 98.56 95 LEU A N 1
ATOM 763 C CA . LEU A 1 95 ? 2.084 27.25 -0.81 1 98.56 95 LEU A CA 1
ATOM 764 C C . LEU A 1 95 ? 2.625 27.078 0.605 1 98.56 95 LEU A C 1
ATOM 766 O O . LEU A 1 95 ? 3.836 26.969 0.8 1 98.56 95 LEU A O 1
ATOM 770 N N . GLY A 1 96 ? 1.745 27 1.577 1 98.62 96 GLY A N 1
ATOM 771 C CA . GLY A 1 96 ? 2.195 26.984 2.961 1 98.62 96 GLY A CA 1
ATOM 772 C C . GLY A 1 96 ? 2.197 25.594 3.57 1 98.62 96 GLY A C 1
ATOM 773 O O . GLY A 1 96 ? 3.016 25.297 4.445 1 98.62 96 GLY A O 1
ATOM 774 N N . MET A 1 97 ? 1.233 24.797 3.088 1 98.81 97 MET A N 1
ATOM 775 C CA . MET A 1 97 ? 1.033 23.484 3.688 1 98.81 97 MET A CA 1
ATOM 776 C C . MET A 1 97 ? 0.595 22.469 2.639 1 98.81 97 MET A C 1
ATOM 778 O O . MET A 1 97 ? -0.176 22.797 1.734 1 98.81 97 MET A O 1
ATOM 782 N N . ILE A 1 98 ? 1.118 21.266 2.809 1 98.81 98 ILE A N 1
ATOM 783 C CA . ILE A 1 98 ? 0.646 20.203 1.934 1 98.81 98 ILE A CA 1
ATOM 784 C C . ILE A 1 98 ? 0.272 18.969 2.766 1 98.81 98 ILE A C 1
ATOM 786 O O . ILE A 1 98 ? 0.747 18.812 3.893 1 98.81 98 ILE A O 1
ATOM 790 N N . GLY A 1 99 ? -0.6 18.156 2.295 1 98.88 99 GLY A N 1
ATOM 791 C CA . GLY A 1 99 ? -0.993 16.859 2.789 1 98.88 99 GLY A CA 1
ATOM 792 C C . GLY A 1 99 ? -1.216 15.844 1.684 1 98.88 99 GLY A C 1
ATOM 793 O O . GLY A 1 99 ? -0.909 16.109 0.52 1 98.88 99 GLY A O 1
ATOM 794 N N . VAL A 1 100 ? -1.763 14.711 2.076 1 98.81 100 VAL A N 1
ATOM 795 C CA . VAL A 1 100 ? -1.811 13.664 1.06 1 98.81 100 VAL A CA 1
ATOM 796 C C . VAL A 1 100 ? -3.264 13.367 0.694 1 98.81 100 VAL A C 1
ATOM 798 O O . VAL A 1 100 ? -3.533 12.695 -0.305 1 98.81 100 VAL A O 1
ATOM 801 N N . ILE A 1 101 ? -4.199 13.812 1.463 1 98.75 101 ILE A N 1
ATOM 802 C CA . ILE A 1 101 ? -5.617 13.562 1.209 1 98.75 101 ILE A CA 1
ATOM 803 C C . ILE A 1 101 ? -6.457 14.641 1.89 1 98.75 101 ILE A C 1
ATOM 805 O O . ILE A 1 101 ? -6.082 15.156 2.945 1 98.75 101 ILE A O 1
ATOM 809 N N . GLY A 1 102 ? -7.574 15.031 1.278 1 98.62 102 GLY A N 1
ATOM 810 C CA . GLY A 1 102 ? -8.414 16.078 1.828 1 98.62 102 GLY A CA 1
ATOM 811 C C . GLY A 1 102 ? -9.586 16.438 0.936 1 98.62 102 GLY A C 1
ATOM 812 O O . GLY A 1 102 ? -10.102 15.594 0.209 1 98.62 102 GLY A O 1
ATOM 813 N N . ALA A 1 103 ? -10.047 17.672 1.18 1 98.69 103 ALA A N 1
ATOM 814 C CA . ALA A 1 103 ? -11.242 18.125 0.476 1 98.69 103 ALA A CA 1
ATOM 815 C C . ALA A 1 103 ? -11.016 19.484 -0.197 1 98.69 103 ALA A C 1
ATOM 817 O O . ALA A 1 103 ? -10.406 20.375 0.39 1 98.69 103 ALA A O 1
ATOM 818 N N . GLU A 1 104 ? -11.539 19.594 -1.414 1 98.19 104 GLU A N 1
ATOM 819 C CA . GLU A 1 104 ? -11.438 20.859 -2.125 1 98.19 104 GLU A CA 1
ATOM 820 C C . GLU A 1 104 ? -12.195 21.969 -1.394 1 98.19 104 GLU A C 1
ATOM 822 O O . GLU A 1 104 ? -11.703 23.094 -1.289 1 98.19 104 GLU A O 1
ATOM 827 N N . GLU A 1 105 ? -13.367 21.594 -0.948 1 97.88 105 GLU A N 1
ATOM 828 C CA . GLU A 1 105 ? -14.188 22.484 -0.14 1 97.88 105 GLU A CA 1
ATOM 829 C C . GLU A 1 105 ? -14.75 21.766 1.079 1 97.88 105 GLU A C 1
ATOM 831 O O . GLU A 1 105 ? -15.32 20.672 0.955 1 97.88 105 GLU A O 1
ATOM 836 N N . VAL A 1 106 ? -14.609 22.422 2.211 1 97.88 106 VAL A N 1
ATOM 837 C CA . VAL A 1 106 ? -15.164 21.844 3.43 1 97.88 106 VAL A CA 1
ATOM 838 C C . VAL A 1 106 ? -16.672 22.094 3.494 1 97.88 106 VAL A C 1
ATOM 840 O O . VAL A 1 106 ? -17.109 23.25 3.412 1 97.88 106 VAL A O 1
ATOM 843 N N . PRO A 1 107 ? -17.453 21.062 3.641 1 97.56 107 PRO A N 1
ATOM 844 C CA . PRO A 1 107 ? -18.891 21.297 3.732 1 97.56 107 PRO A CA 1
ATOM 845 C C . PRO A 1 107 ? -19.297 21.953 5.043 1 97.56 107 PRO A C 1
ATOM 847 O O . PRO A 1 107 ? -18.469 22.125 5.941 1 97.56 107 PRO A O 1
ATOM 850 N N . GLN A 1 108 ? -20.609 22.266 5.133 1 95.06 108 GLN A N 1
ATOM 851 C CA . GLN A 1 108 ? -21.125 22.969 6.301 1 95.06 108 GLN A CA 1
ATOM 852 C C . GLN A 1 108 ? -21.016 22.109 7.555 1 95.06 108 GLN A C 1
ATOM 854 O O . GLN A 1 108 ? -20.938 22.625 8.672 1 95.06 108 GLN A O 1
ATOM 859 N N . SER A 1 109 ? -20.969 20.812 7.383 1 95.19 109 SER A N 1
ATOM 860 C CA . SER A 1 109 ? -20.828 19.906 8.516 1 95.19 109 SER A CA 1
ATOM 861 C C . SER A 1 109 ? -19.469 20.031 9.18 1 95.19 109 SER A C 1
ATOM 863 O O . SER A 1 109 ? -19.281 19.609 10.32 1 95.19 109 SER A O 1
ATOM 865 N N . GLY A 1 110 ? -18.5 20.531 8.438 1 96.62 110 GLY A N 1
ATOM 866 C CA . GLY A 1 110 ? -17.141 20.609 8.922 1 96.62 110 GLY A CA 1
ATOM 867 C C . GLY A 1 110 ? -16.359 19.328 8.719 1 96.62 110 GLY A C 1
ATOM 868 O O . GLY A 1 110 ? -15.164 19.25 9.023 1 96.62 110 GLY A O 1
ATOM 869 N N . ILE A 1 111 ? -17.016 18.328 8.211 1 97.69 111 ILE A N 1
ATOM 870 C CA . ILE A 1 111 ? -16.438 17 8.016 1 97.69 111 ILE A CA 1
ATOM 871 C C . ILE A 1 111 ? -15.898 16.875 6.594 1 97.69 111 ILE A C 1
ATOM 873 O O . ILE A 1 111 ? -16.672 16.75 5.637 1 97.69 111 ILE A O 1
ATOM 877 N N . TRP A 1 112 ? -14.555 16.766 6.48 1 97.5 112 TRP A N 1
ATOM 878 C CA . TRP A 1 112 ? -13.969 16.906 5.152 1 97.5 112 TRP A CA 1
ATOM 879 C C . TRP A 1 112 ? -14.305 15.695 4.285 1 97.5 112 TRP A C 1
ATOM 881 O O . TRP A 1 112 ? -14.477 15.828 3.068 1 97.5 112 TRP A O 1
ATOM 891 N N . TRP A 1 113 ? -14.438 14.43 4.867 1 96.81 113 TRP A N 1
ATOM 892 C CA . TRP A 1 113 ? -14.664 13.25 4.039 1 96.81 113 TRP A CA 1
ATOM 893 C C . TRP A 1 113 ? -16.125 13.172 3.596 1 96.81 113 TRP A C 1
ATOM 895 O O . TRP A 1 113 ? -16.516 12.227 2.92 1 96.81 113 TRP A O 1
ATOM 905 N N . GLU A 1 114 ? -16.953 14.133 3.936 1 97.44 114 GLU A N 1
ATOM 906 C CA . GLU A 1 114 ? -18.312 14.266 3.41 1 97.44 114 GLU A CA 1
ATOM 907 C C . GLU A 1 114 ? -18.359 15.234 2.234 1 97.44 114 GLU A C 1
ATOM 909 O O . GLU A 1 114 ? -19.406 15.422 1.617 1 97.44 114 GLU A O 1
ATOM 914 N N . ALA A 1 115 ? -17.281 15.859 1.894 1 98.12 115 ALA A N 1
ATOM 915 C CA . ALA A 1 115 ? -17.219 16.844 0.811 1 98.12 115 ALA A CA 1
ATOM 916 C C . ALA A 1 115 ? -17.578 16.203 -0.527 1 98.12 115 ALA A C 1
ATOM 918 O O . ALA A 1 115 ? -17.344 15.008 -0.741 1 98.12 115 ALA A O 1
ATOM 919 N N . SER A 1 116 ? -18.062 16.984 -1.435 1 97.25 116 SER A N 1
ATOM 920 C CA . SER A 1 116 ? -18.422 16.5 -2.766 1 97.25 116 SER A CA 1
ATOM 921 C C . SER A 1 116 ? -17.188 16.219 -3.605 1 97.25 116 SER A C 1
ATOM 923 O O . SER A 1 116 ? -17.203 15.305 -4.441 1 97.25 116 SER A O 1
ATOM 925 N N . LYS A 1 117 ? -16.203 16.984 -3.383 1 97.69 117 LYS A N 1
ATOM 926 C CA . LYS A 1 117 ? -14.953 16.797 -4.113 1 97.69 117 LYS A CA 1
ATOM 927 C C . LYS A 1 117 ? -13.789 16.516 -3.156 1 97.69 117 LYS A C 1
ATOM 929 O O . LYS A 1 117 ? -13.273 17.438 -2.521 1 97.69 117 LYS A O 1
ATOM 934 N N . LYS A 1 118 ? -13.383 15.383 -3.051 1 98.31 118 LYS A N 1
ATOM 935 C CA . LYS A 1 118 ? -12.234 14.938 -2.268 1 98.31 118 LYS A CA 1
ATOM 936 C C . LYS A 1 118 ? -11.055 14.594 -3.172 1 98.31 118 LYS A C 1
ATOM 938 O O . LYS A 1 118 ? -11.234 14.273 -4.348 1 98.31 118 LYS A O 1
ATOM 943 N N . VAL A 1 119 ? -9.859 14.734 -2.625 1 98.06 119 VAL A N 1
ATOM 944 C CA . VAL A 1 119 ? -8.648 14.594 -3.424 1 98.06 119 VAL A CA 1
ATOM 945 C C . VAL A 1 119 ? -7.602 13.812 -2.635 1 98.06 119 VAL A C 1
ATOM 947 O O . VAL A 1 119 ? -7.508 13.953 -1.412 1 98.06 119 VAL A O 1
ATOM 950 N N . GLY A 1 120 ? -6.801 13.023 -3.441 1 98 120 GLY A N 1
ATOM 951 C CA . GLY A 1 120 ? -5.645 12.375 -2.842 1 98 120 GLY A CA 1
ATOM 952 C C . GLY A 1 120 ? -5.828 10.883 -2.646 1 98 120 GLY A C 1
ATOM 953 O O . GLY A 1 120 ? -6.828 10.312 -3.088 1 98 120 GLY A O 1
ATOM 954 N N . LYS A 1 121 ? -4.859 10.18 -2.043 1 97.56 121 LYS A N 1
ATOM 955 C CA . LYS A 1 121 ? -4.898 8.734 -1.845 1 97.56 121 LYS A CA 1
ATOM 956 C C . LYS A 1 121 ? -4.051 8.32 -0.645 1 97.56 121 LYS A C 1
ATOM 958 O O . LYS A 1 121 ? -3.08 9 -0.302 1 97.56 121 LYS A O 1
ATOM 963 N N . VAL A 1 122 ? -4.449 7.285 0.003 1 98.25 122 VAL A N 1
ATOM 964 C CA . VAL A 1 122 ? -3.816 6.691 1.176 1 98.25 122 VAL A CA 1
ATOM 965 C C . VAL A 1 122 ? -4.07 5.184 1.196 1 98.25 122 VAL A C 1
ATOM 967 O O . VAL A 1 122 ? -5.145 4.727 0.8 1 98.25 122 VAL A O 1
ATOM 970 N N . ILE A 1 123 ? -3.057 4.379 1.603 1 98.25 123 ILE A N 1
ATOM 971 C CA . ILE A 1 123 ? -3.34 3.002 1.987 1 98.25 123 ILE A CA 1
ATOM 972 C C . ILE A 1 123 ? -3.76 2.953 3.455 1 98.25 123 ILE A C 1
ATOM 974 O O . ILE A 1 123 ? -3.023 3.408 4.332 1 98.25 123 ILE A O 1
ATOM 978 N N . GLU A 1 124 ? -4.906 2.352 3.699 1 97.69 124 GLU A N 1
ATOM 979 C CA . GLU A 1 124 ? -5.391 2.264 5.074 1 97.69 124 GLU A CA 1
ATOM 980 C C . GLU A 1 124 ? -5.32 0.829 5.59 1 97.69 124 GLU A C 1
ATOM 982 O O . GLU A 1 124 ? -5.562 -0.119 4.844 1 97.69 124 GLU A O 1
ATOM 987 N N . TYR A 1 125 ? -4.953 0.712 6.867 1 97.81 125 TYR A N 1
ATOM 988 C CA . TYR A 1 125 ? -5.051 -0.567 7.562 1 97.81 125 TYR A CA 1
ATOM 989 C C . TYR A 1 125 ? -6.012 -0.475 8.742 1 97.81 125 TYR A C 1
ATOM 991 O O . TYR A 1 125 ? -5.777 0.292 9.68 1 97.81 125 TYR A O 1
ATOM 999 N N . ARG A 1 126 ? -7.051 -1.214 8.695 1 94.62 126 ARG A N 1
ATOM 1000 C CA . ARG A 1 126 ? -7.98 -1.452 9.797 1 94.62 126 ARG A CA 1
ATOM 1001 C C . ARG A 1 126 ? -8.023 -2.932 10.164 1 94.62 126 ARG A C 1
ATOM 1003 O O . ARG A 1 126 ? -7.055 -3.475 10.695 1 94.62 126 ARG A O 1
ATOM 1010 N N . ASN A 1 127 ? -8.938 -3.617 9.594 1 93.5 127 ASN A N 1
ATOM 1011 C CA . ASN A 1 127 ? -8.961 -5.074 9.688 1 93.5 127 ASN A CA 1
ATOM 1012 C C . ASN A 1 127 ? -8.25 -5.719 8.5 1 93.5 127 ASN A C 1
ATOM 1014 O O . ASN A 1 127 ? -7.691 -6.812 8.625 1 93.5 127 ASN A O 1
ATOM 1018 N N . THR A 1 128 ? -8.266 -4.984 7.449 1 97.12 128 THR A N 1
ATOM 1019 C CA . THR A 1 128 ? -7.547 -5.309 6.223 1 97.12 128 THR A CA 1
ATOM 1020 C C . THR A 1 128 ? -6.891 -4.062 5.637 1 97.12 128 THR A C 1
ATOM 1022 O O . THR A 1 128 ? -7.195 -2.943 6.051 1 97.12 128 THR A O 1
ATOM 1025 N N . TYR A 1 129 ? -5.961 -4.293 4.809 1 97.75 129 TYR A N 1
ATOM 1026 C CA . TYR A 1 129 ? -5.41 -3.207 4.004 1 97.75 129 TYR A CA 1
ATOM 1027 C C . TYR A 1 129 ? -6.348 -2.846 2.857 1 97.75 129 TYR A C 1
ATOM 1029 O O . TYR A 1 129 ? -6.941 -3.729 2.23 1 97.75 129 TYR A O 1
ATOM 1037 N N . SER A 1 130 ? -6.492 -1.555 2.549 1 96.62 130 SER A N 1
ATOM 1038 C CA . SER A 1 130 ? -7.293 -1.093 1.419 1 96.62 130 SER A CA 1
ATOM 1039 C C . SER A 1 130 ? -6.781 0.244 0.89 1 96.62 130 SER A C 1
ATOM 1041 O O . SER A 1 130 ? -6.125 0.995 1.614 1 96.62 130 SER A O 1
ATOM 1043 N N . TYR A 1 131 ? -7.172 0.529 -0.406 1 96 131 TYR A N 1
ATOM 1044 C CA . TYR A 1 131 ? -6.883 1.832 -0.995 1 96 131 TYR A CA 1
ATOM 1045 C C . TYR A 1 131 ? -8.008 2.818 -0.714 1 96 131 TYR A C 1
ATOM 1047 O O . TYR A 1 131 ? -9.18 2.51 -0.929 1 96 131 TYR A O 1
ATOM 1055 N N . LEU A 1 132 ? -7.66 3.902 -0.168 1 94.94 132 LEU A N 1
ATOM 1056 C CA . LEU A 1 132 ? -8.523 5.078 -0.191 1 94.94 132 LEU A CA 1
ATOM 1057 C C . LEU A 1 132 ? -8.109 6.035 -1.305 1 94.94 132 LEU A C 1
ATOM 1059 O O . LEU A 1 132 ? -7.141 6.777 -1.163 1 94.94 132 LEU A O 1
ATOM 1063 N N . LEU A 1 133 ? -8.867 6 -2.418 1 93.56 133 LEU A N 1
ATOM 1064 C CA . LEU A 1 133 ? -8.531 6.746 -3.627 1 93.56 133 LEU A CA 1
ATOM 1065 C C . LEU A 1 133 ? -9.625 7.754 -3.963 1 93.56 133 LEU A C 1
ATOM 1067 O O . LEU A 1 133 ? -10.797 7.395 -4.059 1 93.56 133 LEU A O 1
ATOM 1071 N N . PHE A 1 134 ? -9.188 9.023 -4.086 1 94.88 134 PHE A N 1
ATOM 1072 C CA . PHE A 1 134 ? -10.094 10.062 -4.559 1 94.88 134 PHE A CA 1
ATOM 1073 C C . PHE A 1 134 ? -9.609 10.656 -5.871 1 94.88 134 PHE A C 1
ATOM 1075 O O . PHE A 1 134 ? -8.945 9.969 -6.66 1 94.88 134 PHE A O 1
ATOM 1082 N N . ASP A 1 135 ? -10.023 11.852 -6.195 1 90 135 ASP A N 1
ATOM 1083 C CA . ASP A 1 135 ? -9.672 12.422 -7.492 1 90 135 ASP A CA 1
ATOM 1084 C C . ASP A 1 135 ? -8.156 12.484 -7.676 1 90 135 ASP A C 1
ATOM 1086 O O . ASP A 1 135 ? -7.426 12.82 -6.738 1 90 135 ASP A O 1
ATOM 1090 N N . GLU A 1 136 ? -7.816 12.102 -8.883 1 86.88 136 GLU A N 1
ATOM 1091 C CA . GLU A 1 136 ? -6.406 12.188 -9.242 1 86.88 136 GLU A CA 1
ATOM 1092 C C . GLU A 1 136 ? -6.008 13.633 -9.555 1 86.88 136 GLU A C 1
ATOM 1094 O O . GLU A 1 136 ? -6.828 14.414 -10.047 1 86.88 136 GLU A O 1
ATOM 1099 N N . ILE A 1 137 ? -4.742 13.805 -9.258 1 87.81 137 ILE A N 1
ATOM 1100 C CA . ILE A 1 137 ? -4.191 15.141 -9.469 1 87.81 137 ILE A CA 1
ATOM 1101 C C . ILE A 1 137 ? -3.271 15.133 -10.688 1 87.81 137 ILE A C 1
ATOM 1103 O O . ILE A 1 137 ? -2.234 14.469 -10.688 1 87.81 137 ILE A O 1
ATOM 1107 N N . ASP A 1 138 ? -3.576 15.922 -11.688 1 86.5 138 ASP A N 1
ATOM 1108 C CA . ASP A 1 138 ? -2.764 15.984 -12.898 1 86.5 138 ASP A CA 1
ATOM 1109 C C . ASP A 1 138 ? -1.677 17.047 -12.781 1 86.5 138 ASP A C 1
ATOM 1111 O O . ASP A 1 138 ? -0.587 16.906 -13.336 1 86.5 138 ASP A O 1
ATOM 1115 N N . GLU A 1 139 ? -2.02 18.062 -12.031 1 91.75 139 GLU A N 1
ATOM 1116 C CA . GLU A 1 139 ? -1.04 19.125 -11.82 1 91.75 139 GLU A CA 1
ATOM 1117 C C . GLU A 1 139 ? -0.031 18.75 -10.742 1 91.75 139 GLU A C 1
ATOM 1119 O O . GLU A 1 139 ? -0.167 17.703 -10.102 1 91.75 139 GLU A O 1
ATOM 1124 N N . THR A 1 140 ? 0.927 19.578 -10.594 1 95.06 140 THR A N 1
ATOM 1125 C CA . THR A 1 140 ? 1.953 19.328 -9.594 1 95.06 140 THR A CA 1
ATOM 1126 C C . THR A 1 140 ? 1.355 19.359 -8.188 1 95.06 140 THR A C 1
ATOM 1128 O O . THR A 1 140 ? 1.704 18.531 -7.34 1 95.06 140 THR A O 1
ATOM 1131 N N . VAL A 1 141 ? 0.489 20.375 -7.992 1 97.19 141 VAL A N 1
ATOM 1132 C CA . VAL A 1 141 ? -0.207 20.516 -6.719 1 97.19 141 VAL A CA 1
ATOM 1133 C C . VAL A 1 141 ? -1.643 20.969 -6.961 1 97.19 141 VAL A C 1
ATOM 1135 O O . VAL A 1 141 ? -1.888 21.828 -7.809 1 97.19 141 VAL A O 1
ATOM 1138 N N . LYS A 1 142 ? -2.559 20.406 -6.262 1 97.75 142 LYS A N 1
ATOM 1139 C CA . LYS A 1 142 ? -3.945 20.859 -6.266 1 97.75 142 LYS A CA 1
ATOM 1140 C C . LYS A 1 142 ? -4.285 21.594 -4.973 1 97.75 142 LYS A C 1
ATOM 1142 O O . LYS A 1 142 ? -4.109 21.062 -3.879 1 97.75 142 LYS A O 1
ATOM 1147 N N . THR A 1 143 ? -4.762 22.781 -5.121 1 98.06 143 THR A N 1
ATOM 1148 C CA . THR A 1 143 ? -5.172 23.562 -3.959 1 98.06 143 THR A CA 1
ATOM 1149 C C . THR A 1 143 ? -6.469 23.016 -3.369 1 98.06 143 THR A C 1
ATOM 1151 O O . THR A 1 143 ? -7.402 22.688 -4.105 1 98.06 143 THR A O 1
ATOM 1154 N N . VAL A 1 144 ? -6.52 22.922 -2.016 1 98.69 144 VAL A N 1
ATOM 1155 C CA . VAL A 1 144 ? -7.691 22.422 -1.307 1 98.69 144 VAL A CA 1
ATOM 1156 C C . VAL A 1 144 ? -7.953 23.281 -0.072 1 98.69 144 VAL A C 1
ATOM 1158 O O . VAL A 1 144 ? -7.145 24.141 0.274 1 98.69 144 VAL A O 1
ATOM 1161 N N . GLN A 1 145 ? -9.094 22.984 0.596 1 98.5 145 GLN A N 1
ATOM 1162 C CA . GLN A 1 145 ? -9.43 23.75 1.794 1 98.5 145 GLN A CA 1
ATOM 1163 C C . GLN A 1 145 ? -9.055 22.984 3.057 1 98.5 145 GLN A C 1
ATOM 1165 O O . GLN A 1 145 ? -8.836 23.578 4.113 1 98.5 145 GLN A O 1
ATOM 1170 N N . ALA A 1 146 ? -8.992 21.672 2.904 1 98.56 146 ALA A N 1
ATOM 1171 C CA . ALA A 1 146 ? -8.75 20.875 4.105 1 98.56 146 ALA A CA 1
ATOM 1172 C C . ALA A 1 146 ? -7.883 19.656 3.795 1 98.56 146 ALA A C 1
ATOM 1174 O O . ALA A 1 146 ? -8 19.062 2.725 1 98.56 146 ALA A O 1
ATOM 1175 N N . LEU A 1 147 ? -7.105 19.328 4.758 1 98.88 147 LEU A N 1
ATOM 1176 C CA . LEU A 1 147 ? -6.238 18.156 4.723 1 98.88 147 LEU A CA 1
ATOM 1177 C C . LEU A 1 147 ? -6.461 17.281 5.949 1 98.88 147 LEU A C 1
ATOM 1179 O O . LEU A 1 147 ? -6.672 17.797 7.055 1 98.88 147 LEU A O 1
ATOM 1183 N N . ASP A 1 148 ? -6.391 15.977 5.719 1 98.75 148 ASP A N 1
ATOM 1184 C CA . ASP A 1 148 ? -6.383 15.062 6.855 1 98.75 148 ASP A CA 1
ATOM 1185 C C . ASP A 1 148 ? -5.102 15.203 7.668 1 98.75 148 ASP A C 1
ATOM 1187 O O . ASP A 1 148 ? -4.02 15.383 7.102 1 98.75 148 ASP A O 1
ATOM 1191 N N . GLY A 1 149 ? -5.172 15.023 8.953 1 98.69 149 GLY A N 1
ATOM 1192 C CA . GLY A 1 149 ? -4.082 15.281 9.883 1 98.69 149 GLY A CA 1
ATOM 1193 C C . GLY A 1 149 ? -3.059 14.156 9.93 1 98.69 149 GLY A C 1
ATOM 1194 O O . GLY A 1 149 ? -2.035 14.273 10.609 1 98.69 149 GLY A O 1
ATOM 1195 N N . LEU A 1 150 ? -3.291 13.055 9.234 1 98.69 150 LEU A N 1
ATOM 1196 C CA . LEU A 1 150 ? -2.361 11.93 9.297 1 98.69 150 LEU A CA 1
ATOM 1197 C C . LEU A 1 150 ? -0.958 12.367 8.883 1 98.69 150 LEU A C 1
ATOM 1199 O O . LEU A 1 150 ? 0.032 11.781 9.328 1 98.69 150 LEU A O 1
ATOM 1203 N N . LEU A 1 151 ? -0.859 13.391 8.016 1 98.94 151 LEU A N 1
ATOM 1204 C CA . LEU A 1 151 ? 0.407 13.969 7.586 1 98.94 151 LEU A CA 1
ATOM 1205 C C . LEU A 1 151 ? 0.205 15.391 7.066 1 98.94 151 LEU A C 1
ATOM 1207 O O . LEU A 1 151 ? -0.576 15.609 6.141 1 98.94 151 LEU A O 1
ATOM 1211 N N . LEU A 1 152 ? 0.861 16.328 7.652 1 98.94 152 LEU A N 1
ATOM 1212 C CA . LEU A 1 152 ? 0.874 17.719 7.246 1 98.94 152 LEU A CA 1
ATOM 1213 C C . LEU A 1 152 ? 2.303 18.25 7.156 1 98.94 152 LEU A C 1
ATOM 1215 O O . LEU A 1 152 ? 3.037 18.234 8.148 1 98.94 152 LEU A O 1
ATOM 1219 N N . ALA A 1 153 ? 2.707 18.734 6.02 1 98.94 153 ALA A N 1
ATOM 1220 C CA . ALA A 1 153 ? 4.031 19.312 5.832 1 98.94 153 ALA A CA 1
ATOM 1221 C C . ALA A 1 153 ? 3.934 20.812 5.57 1 98.94 153 ALA A C 1
ATOM 1223 O O . ALA A 1 153 ? 3.066 21.266 4.816 1 98.94 153 ALA A O 1
ATOM 1224 N N . THR A 1 154 ? 4.828 21.578 6.172 1 98.81 154 THR A N 1
ATOM 1225 C CA . THR A 1 154 ? 4.754 23.031 6.062 1 98.81 154 THR A CA 1
ATOM 1226 C C . THR A 1 154 ? 6.129 23.625 5.75 1 98.81 154 THR A C 1
ATOM 1228 O O . THR A 1 154 ? 7.156 23.031 6.07 1 98.81 154 THR A O 1
ATOM 1231 N N . GLN A 1 155 ? 6.141 24.812 5.078 1 98.25 155 GLN A N 1
ATOM 1232 C CA . GLN A 1 155 ? 7.398 25.531 4.934 1 98.25 155 GLN A CA 1
ATOM 1233 C C . GLN A 1 155 ? 7.359 26.859 5.699 1 98.25 155 GLN A C 1
ATOM 1235 O O . GLN A 1 155 ? 8.344 27.609 5.699 1 98.25 155 GLN A O 1
ATOM 1240 N N . TYR A 1 156 ? 6.246 27.156 6.383 1 98.19 156 TYR A N 1
ATOM 1241 C CA . TYR A 1 156 ? 6.105 28.297 7.289 1 98.19 156 TYR A CA 1
ATOM 1242 C C . TYR A 1 156 ? 5.535 27.859 8.633 1 98.19 156 TYR A C 1
ATOM 1244 O O . TYR A 1 156 ? 4.883 26.812 8.719 1 98.19 156 TYR A O 1
ATOM 1252 N N . ASP A 1 157 ? 5.84 28.672 9.609 1 98.19 157 ASP A N 1
ATOM 1253 C CA . ASP A 1 157 ? 5.289 28.438 10.938 1 98.19 157 ASP A CA 1
ATOM 1254 C C . ASP A 1 157 ? 4.09 29.344 11.211 1 98.19 157 ASP A C 1
ATOM 1256 O O . ASP A 1 157 ? 4.207 30.562 11.172 1 98.19 157 ASP A O 1
ATOM 1260 N N . ILE A 1 158 ? 2.975 28.734 11.367 1 98.25 158 ILE A N 1
ATOM 1261 C CA . ILE A 1 158 ? 1.762 29.406 11.82 1 98.25 158 ILE A CA 1
ATOM 1262 C C . ILE A 1 158 ? 1.28 28.781 13.125 1 98.25 158 ILE A C 1
ATOM 1264 O O . ILE A 1 158 ? 1.188 27.547 13.234 1 98.25 158 ILE A O 1
ATOM 1268 N N . PRO A 1 159 ? 0.951 29.609 14.133 1 98.44 159 PRO A N 1
ATOM 1269 C CA . PRO A 1 159 ? 0.582 29.047 15.438 1 98.44 159 PRO A CA 1
ATOM 1270 C C . PRO A 1 159 ? -0.626 28.109 15.352 1 98.44 159 PRO A C 1
ATOM 1272 O O . PRO A 1 159 ? -1.584 28.406 14.633 1 98.44 159 PRO A O 1
ATOM 1275 N N . TRP A 1 160 ? -0.522 27 16.078 1 98.56 160 TRP A N 1
ATOM 1276 C CA . TRP A 1 160 ? -1.656 26.094 16.25 1 98.56 160 TRP A CA 1
ATOM 1277 C C . TRP A 1 160 ? -2.67 26.672 17.234 1 98.56 160 TRP A C 1
ATOM 1279 O O . TRP A 1 160 ? -2.295 27.328 18.203 1 98.56 160 TRP A O 1
ATOM 1289 N N . ARG A 1 161 ? -3.939 26.422 17.016 1 98.44 161 ARG A N 1
ATOM 1290 C CA . ARG A 1 161 ? -4.996 26.953 17.875 1 98.44 161 ARG A CA 1
ATOM 1291 C C . ARG A 1 161 ? -5.238 26.031 19.062 1 98.44 161 ARG A C 1
ATOM 1293 O O . ARG A 1 161 ? -6.355 25.562 19.281 1 98.44 161 ARG A O 1
ATOM 1300 N N . LYS A 1 162 ? -4.227 25.938 19.875 1 98 162 LYS A N 1
ATOM 1301 C CA . LYS A 1 162 ? -4.223 24.969 20.984 1 98 162 LYS A CA 1
ATOM 1302 C C . LYS A 1 162 ? -5.234 25.359 22.047 1 98 162 LYS A C 1
ATOM 1304 O O . LYS A 1 162 ? -5.711 24.5 22.797 1 98 162 LYS A O 1
ATOM 1309 N N . GLU A 1 163 ? -5.641 26.656 22.125 1 97.69 163 GLU A N 1
ATOM 1310 C CA . GLU A 1 163 ? -6.605 27.094 23.125 1 97.69 163 GLU A CA 1
ATOM 1311 C C . GLU A 1 163 ? -8.023 26.688 22.75 1 97.69 163 GLU A C 1
ATOM 1313 O O . GLU A 1 163 ? -8.891 26.547 23.609 1 97.69 163 GLU A O 1
ATOM 1318 N N . VAL A 1 164 ? -8.273 26.547 21.531 1 98 164 VAL A N 1
ATOM 1319 C CA . VAL A 1 164 ? -9.594 26.188 21.031 1 98 164 VAL A CA 1
ATOM 1320 C C . VAL A 1 164 ? -9.688 24.688 20.828 1 98 164 VAL A C 1
ATOM 1322 O O . VAL A 1 164 ? -10.625 24.047 21.312 1 98 164 VAL A O 1
ATOM 1325 N N . PHE A 1 165 ? -8.727 24.172 20.188 1 98.44 165 PHE A N 1
ATOM 1326 C CA . PHE A 1 165 ? -8.703 22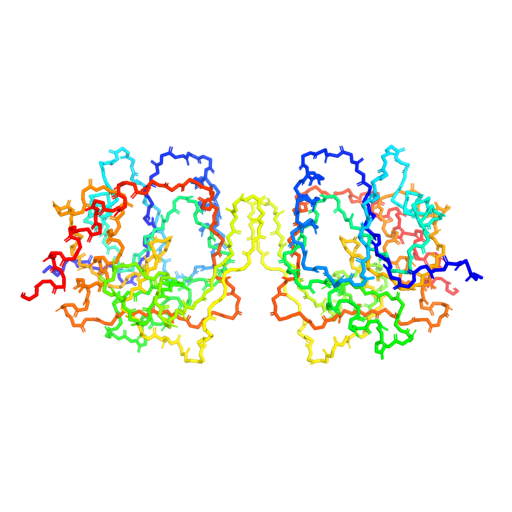.734 19.906 1 98.44 165 PHE A CA 1
ATOM 1327 C C . PHE A 1 165 ? -7.766 22.016 20.859 1 98.44 165 PHE A C 1
ATOM 1329 O O . PHE A 1 165 ? -6.695 21.547 20.453 1 98.44 165 PHE A O 1
ATOM 1336 N N . ASP A 1 166 ? -8.195 21.781 22.016 1 97.94 166 ASP A N 1
ATOM 1337 C CA . ASP A 1 166 ? -7.426 21.266 23.141 1 97.94 166 ASP A CA 1
ATOM 1338 C C . ASP A 1 166 ? -7.629 19.75 23.297 1 97.94 166 ASP A C 1
ATOM 1340 O O . ASP A 1 166 ? -7.5 19.219 24.406 1 97.94 166 ASP A O 1
ATOM 1344 N N . GLY A 1 167 ? -7.965 19.031 22.297 1 97.06 167 GLY A N 1
ATOM 1345 C CA . GLY A 1 167 ? -8.086 17.578 22.234 1 97.06 167 GLY A CA 1
ATOM 1346 C C . GLY A 1 167 ? -7.395 16.984 21.031 1 97.06 167 GLY A C 1
ATOM 1347 O O . GLY A 1 167 ? -6.293 17.406 20.656 1 97.06 167 GLY A O 1
ATOM 1348 N N . TRP A 1 168 ? -8.094 16.016 20.406 1 96.69 168 TRP A N 1
ATOM 1349 C CA . TRP A 1 168 ? -7.371 15.211 19.422 1 96.69 168 TRP A CA 1
ATOM 1350 C C . TRP A 1 168 ? -8.016 15.328 18.047 1 96.69 168 TRP A C 1
ATOM 1352 O O . TRP A 1 168 ? -7.625 14.633 17.109 1 96.69 168 TRP A O 1
ATOM 1362 N N . HIS A 1 169 ? -9.055 16.172 17.969 1 97.75 169 HIS A N 1
ATOM 1363 C CA . HIS A 1 169 ? -9.781 16.266 16.703 1 97.75 169 HIS A CA 1
ATOM 1364 C C . HIS A 1 169 ? -9.828 17.703 16.188 1 97.75 169 HIS A C 1
ATOM 1366 O O . HIS A 1 169 ? -9.695 18.641 16.969 1 97.75 169 HIS A O 1
ATOM 1372 N N . LEU A 1 170 ? -9.898 17.859 14.883 1 98.38 170 LEU A N 1
ATOM 1373 C CA . LEU A 1 170 ? -10.203 19.062 14.109 1 98.38 170 LEU A CA 1
ATOM 1374 C C . LEU A 1 170 ? -9.055 20.062 14.18 1 98.38 170 LEU A C 1
ATOM 1376 O O . LEU A 1 170 ? -9.102 21.109 13.547 1 98.38 170 LEU A O 1
ATOM 1380 N N . TYR A 1 171 ? -7.977 19.75 14.922 1 98.62 171 TYR A N 1
ATOM 1381 C CA . TYR A 1 171 ? -6.773 20.578 14.906 1 98.62 171 TYR A CA 1
ATOM 1382 C C . TYR A 1 171 ? -6.242 20.734 13.484 1 98.62 171 TYR A C 1
ATOM 1384 O O . TYR A 1 171 ? -5.699 21.781 13.133 1 98.62 171 TYR A O 1
ATOM 1392 N N . ASP A 1 172 ? -6.375 19.672 12.703 1 98.75 172 ASP A N 1
ATOM 1393 C CA . ASP A 1 172 ? -5.824 19.594 11.359 1 98.75 172 ASP A CA 1
ATOM 1394 C C . ASP A 1 172 ? -6.594 20.5 10.398 1 98.75 172 ASP A C 1
ATOM 1396 O O . ASP A 1 172 ? -6 21.344 9.711 1 98.75 172 ASP A O 1
ATOM 1400 N N . ILE A 1 173 ? -7.895 20.453 10.414 1 98.56 173 ILE A N 1
ATOM 1401 C CA . ILE A 1 173 ? -8.695 21.312 9.555 1 98.56 173 ILE A CA 1
ATOM 1402 C C . ILE A 1 173 ? -8.562 22.766 9.992 1 98.56 173 ILE A C 1
ATOM 1404 O O . ILE A 1 173 ? -8.445 23.656 9.156 1 98.56 173 ILE A O 1
ATOM 1408 N N . SER A 1 174 ? -8.57 22.969 11.266 1 98.62 174 SER A N 1
ATOM 1409 C CA . SER A 1 174 ? -8.352 24.312 11.812 1 98.62 174 SER A CA 1
ATOM 1410 C C . SER A 1 174 ? -7.051 24.906 11.297 1 98.62 174 SER A C 1
ATOM 1412 O O . SER A 1 174 ? -7.016 26.078 10.883 1 98.62 174 SER A O 1
ATOM 1414 N N . GLN A 1 175 ? -5.98 24.141 11.273 1 98.88 175 GLN A N 1
ATOM 1415 C CA . GLN A 1 175 ? -4.676 24.625 10.844 1 98.88 175 GLN A CA 1
ATOM 1416 C C . GLN A 1 175 ? -4.691 25 9.367 1 98.88 175 GLN A C 1
ATOM 1418 O O . GLN A 1 175 ? -4.043 25.969 8.961 1 98.88 175 GLN A O 1
ATOM 1423 N N . CYS A 1 176 ? -5.402 24.25 8.57 1 98.88 176 CYS A N 1
ATOM 1424 C CA . CYS A 1 176 ? -5.566 24.625 7.172 1 98.88 176 CYS A CA 1
ATOM 1425 C C . CYS A 1 176 ? -6.195 26 7.039 1 98.88 176 CYS A C 1
ATOM 1427 O O . CYS A 1 176 ? -5.727 26.828 6.254 1 98.88 176 CYS A O 1
ATOM 1429 N N . PHE A 1 177 ? -7.219 26.25 7.777 1 98.69 177 PHE A N 1
ATOM 1430 C CA . PHE A 1 177 ? -7.914 27.531 7.719 1 98.69 177 PHE A CA 1
ATOM 1431 C C . PHE A 1 177 ? -7.012 28.656 8.203 1 98.69 177 PHE A C 1
ATOM 1433 O O . PHE A 1 177 ? -7.055 29.766 7.664 1 98.69 177 PHE A O 1
ATOM 1440 N N . GLU A 1 178 ? -6.219 28.422 9.227 1 98.81 178 GLU A N 1
ATOM 1441 C CA . GLU A 1 178 ? -5.305 29.453 9.719 1 98.81 178 GLU A CA 1
ATOM 1442 C C . GLU A 1 178 ? -4.273 29.828 8.656 1 98.81 178 GLU A C 1
ATOM 1444 O O . GLU A 1 178 ? -3.926 31 8.5 1 98.81 178 GLU A O 1
ATOM 1449 N N . PHE A 1 179 ? -3.742 28.797 7.938 1 98.75 179 PHE A N 1
ATOM 1450 C CA . PHE A 1 179 ? -2.822 29.094 6.844 1 98.75 179 PHE A CA 1
ATOM 1451 C C . PHE A 1 179 ? -3.5 29.953 5.777 1 98.75 179 PHE A C 1
ATOM 1453 O O . PHE A 1 179 ? -2.922 30.922 5.297 1 98.75 179 PHE A O 1
ATOM 1460 N N . ARG A 1 180 ? -4.672 29.609 5.426 1 98.5 180 ARG A N 1
ATOM 1461 C CA . ARG A 1 180 ? -5.402 30.344 4.398 1 98.5 180 ARG A CA 1
ATOM 1462 C C . ARG A 1 180 ? -5.688 31.766 4.855 1 98.5 180 ARG A C 1
ATOM 1464 O O . ARG A 1 180 ? -5.594 32.719 4.066 1 98.5 180 ARG A O 1
ATOM 1471 N N . LYS A 1 181 ? -6.055 31.938 6.07 1 97.88 181 LYS A N 1
ATOM 1472 C CA . LYS A 1 181 ? -6.293 33.281 6.633 1 97.88 181 LYS A CA 1
ATOM 1473 C C . LYS A 1 181 ? -5.059 34.156 6.5 1 97.88 181 LYS A C 1
ATOM 1475 O O . LYS A 1 181 ? -5.176 35.375 6.355 1 97.88 181 LYS A O 1
ATOM 1480 N N . LYS A 1 182 ? -3.918 33.562 6.531 1 98.12 182 LYS A N 1
ATOM 1481 C CA . LYS A 1 182 ? -2.664 34.312 6.438 1 98.12 182 LYS A CA 1
ATOM 1482 C C . LYS A 1 182 ? -2.25 34.5 4.98 1 98.12 182 LYS A C 1
ATOM 1484 O O . LYS A 1 182 ? -1.171 35.031 4.703 1 98.12 182 LYS A O 1
ATOM 1489 N N . GLY A 1 183 ? -3.029 33.969 4.066 1 98.12 183 GLY A N 1
ATOM 1490 C CA . GLY A 1 183 ? -2.803 34.219 2.652 1 98.12 183 GLY A CA 1
ATOM 1491 C C . GLY A 1 183 ? -2.031 33.125 1.971 1 98.12 183 GLY A C 1
ATOM 1492 O O . GLY A 1 183 ? -1.618 33.25 0.817 1 98.12 183 GLY A O 1
ATOM 1493 N N . TYR A 1 184 ? -1.795 31.984 2.645 1 98.75 184 TYR A N 1
ATOM 1494 C CA . TYR A 1 184 ? -1.075 30.859 2.053 1 98.75 184 TYR A CA 1
ATOM 1495 C C . TYR A 1 184 ? -2.043 29.844 1.472 1 98.75 184 TYR A C 1
ATOM 1497 O O . TYR A 1 184 ? -3.156 29.672 1.976 1 98.75 184 TYR A O 1
ATOM 1505 N N . GLU A 1 185 ? -1.604 29.172 0.496 1 98.69 185 GLU A N 1
ATOM 1506 C CA . GLU A 1 185 ? -2.365 28.062 -0.067 1 98.69 185 GLU A CA 1
ATOM 1507 C C . GLU A 1 185 ? -2.084 26.766 0.685 1 98.69 185 GLU A C 1
ATOM 1509 O O . GLU A 1 185 ? -1.002 26.578 1.247 1 98.69 185 GLU A O 1
ATOM 1514 N N . VAL A 1 186 ? -3.08 25.938 0.688 1 98.75 186 VAL A N 1
ATOM 1515 C CA . VAL A 1 186 ? -3.014 24.562 1.155 1 98.75 186 VAL A CA 1
ATOM 1516 C C . VAL A 1 186 ? -3.24 23.609 -0.016 1 98.75 186 VAL A C 1
ATOM 1518 O O . VAL A 1 186 ? -4.125 23.828 -0.844 1 98.75 186 VAL A O 1
ATOM 1521 N N . GLY A 1 187 ? -2.342 22.547 -0.099 1 98.69 187 GLY A N 1
ATOM 1522 C CA . GLY A 1 187 ? -2.465 21.766 -1.317 1 98.69 187 GLY A CA 1
ATOM 1523 C C . GLY A 1 187 ? -2.123 20.297 -1.123 1 98.69 187 GLY A C 1
ATOM 1524 O O . GLY A 1 187 ? -1.633 19.906 -0.063 1 98.69 187 GLY A O 1
ATOM 1525 N N . ILE A 1 188 ? -2.473 19.469 -2.104 1 98.75 188 ILE A N 1
ATOM 1526 C CA . ILE A 1 188 ? -2.127 18.062 -2.213 1 98.75 188 ILE A CA 1
ATOM 1527 C C . ILE A 1 188 ? -1.292 17.828 -3.471 1 98.75 188 ILE A C 1
ATOM 1529 O O . ILE A 1 188 ? -1.736 18.125 -4.582 1 98.75 188 ILE A O 1
ATOM 1533 N N . PRO A 1 189 ? -0.064 17.359 -3.328 1 98.38 189 PRO A N 1
ATOM 1534 C CA . PRO A 1 189 ? 0.789 17.109 -4.492 1 98.38 189 PRO A CA 1
ATOM 1535 C C . PRO A 1 189 ? 0.314 15.93 -5.332 1 98.38 189 PRO A C 1
ATOM 1537 O O . PRO A 1 189 ? -0.422 15.07 -4.836 1 98.38 189 PRO A O 1
ATOM 1540 N N . HIS A 1 190 ? 0.724 15.93 -6.551 1 97.5 190 HIS A N 1
ATOM 1541 C CA . HIS A 1 190 ? 0.524 14.766 -7.402 1 97.5 190 HIS A CA 1
ATOM 1542 C C . HIS A 1 190 ? 1.214 13.539 -6.824 1 97.5 190 HIS A C 1
ATOM 1544 O O . HIS A 1 190 ? 2.41 13.57 -6.527 1 97.5 190 HIS A O 1
ATOM 1550 N N . GLN A 1 191 ? 0.47 12.445 -6.645 1 97 191 GLN A N 1
ATOM 1551 C CA . GLN A 1 191 ? 0.964 11.172 -6.129 1 97 191 GLN A CA 1
ATOM 1552 C C . GLN A 1 191 ? 0.806 10.062 -7.16 1 97 191 GLN A C 1
ATOM 1554 O O . GLN A 1 191 ? -0.29 9.523 -7.34 1 97 191 GLN A O 1
ATOM 1559 N N . LYS A 1 192 ? 1.861 9.641 -7.793 1 93.5 192 LYS A N 1
ATOM 1560 C CA . LYS A 1 192 ? 1.756 8.516 -8.719 1 93.5 192 LYS A CA 1
ATOM 1561 C C . LYS A 1 192 ? 1.255 7.262 -8 1 93.5 192 LYS A C 1
ATOM 1563 O O . LYS A 1 192 ? 0.333 6.598 -8.484 1 93.5 192 LYS A O 1
ATOM 1568 N N . GLU A 1 193 ? 1.909 6.867 -6.914 1 94.81 193 GLU A N 1
ATOM 1569 C CA . GLU A 1 193 ? 1.479 5.879 -5.93 1 94.81 193 GLU A CA 1
ATOM 1570 C C . GLU A 1 193 ? 1.181 6.539 -4.582 1 94.81 193 GLU A C 1
ATOM 1572 O O . GLU A 1 193 ? 1.671 7.633 -4.301 1 94.81 193 GLU A O 1
ATOM 1577 N N . PRO A 1 194 ? 0.346 5.871 -3.766 1 97.62 194 PRO A N 1
ATOM 1578 C CA . PRO A 1 194 ? 0.169 6.457 -2.434 1 97.62 194 PRO A CA 1
ATOM 1579 C C . PRO A 1 194 ? 1.494 6.688 -1.712 1 97.62 194 PRO A C 1
ATOM 1581 O O . PRO A 1 194 ? 2.387 5.84 -1.763 1 97.62 194 PRO A O 1
ATOM 1584 N N . TRP A 1 195 ? 1.597 7.84 -0.986 1 98.5 195 TRP A N 1
ATOM 1585 C CA . TRP A 1 195 ? 2.857 8.172 -0.333 1 98.5 195 TRP A CA 1
ATOM 1586 C C . TRP A 1 195 ? 2.945 7.535 1.048 1 98.5 195 TRP A C 1
ATOM 1588 O O . TRP A 1 195 ? 4.035 7.391 1.604 1 98.5 195 TRP A O 1
ATOM 1598 N N . VAL A 1 196 ? 1.724 7.195 1.594 1 98.81 196 VAL A N 1
ATOM 1599 C CA . VAL A 1 196 ? 1.758 6.77 2.99 1 98.81 196 VAL A CA 1
ATOM 1600 C C . VAL A 1 196 ? 0.811 5.59 3.193 1 98.81 196 VAL A C 1
ATOM 1602 O O . VAL A 1 196 ? -0.129 5.398 2.418 1 98.81 196 VAL A O 1
ATOM 1605 N N . LEU A 1 197 ? 1.12 4.797 4.176 1 98.75 197 LEU A N 1
ATOM 1606 C CA . LEU A 1 197 ? 0.237 3.799 4.773 1 98.75 197 LEU A CA 1
ATOM 1607 C C . LEU A 1 197 ? -0.199 4.227 6.168 1 98.75 197 LEU A C 1
ATOM 1609 O O . LEU A 1 197 ? 0.634 4.594 7 1 98.75 197 LEU A O 1
ATOM 1613 N N . HIS A 1 198 ? -1.464 4.277 6.402 1 98.69 198 HIS A N 1
ATOM 1614 C CA . HIS A 1 198 ? -2.018 4.719 7.68 1 98.69 198 HIS A CA 1
ATOM 1615 C C . HIS A 1 198 ? -2.688 3.561 8.414 1 98.69 198 HIS A C 1
ATOM 1617 O O . HIS A 1 198 ? -3.744 3.082 7.996 1 98.69 198 HIS A O 1
ATOM 1623 N N . ALA A 1 199 ? -2.098 3.115 9.5 1 97.38 199 ALA A N 1
ATOM 1624 C CA . ALA A 1 199 ? -2.656 2.045 10.32 1 97.38 199 ALA A CA 1
ATOM 1625 C C . ALA A 1 199 ? -3.701 2.584 11.289 1 97.38 199 ALA A C 1
ATOM 1627 O O . ALA A 1 199 ? -3.562 2.438 12.508 1 97.38 199 ALA A O 1
ATOM 1628 N N . CYS A 1 200 ? -4.789 3.09 10.812 1 92.69 200 CYS A N 1
ATOM 1629 C CA . CYS A 1 200 ? -5.715 3.945 11.547 1 92.69 200 CYS A CA 1
ATOM 1630 C C . CYS A 1 200 ? -6.582 3.125 12.492 1 92.69 200 CYS A C 1
ATOM 1632 O O . CYS A 1 200 ? -7.188 3.67 13.414 1 92.69 200 CYS A O 1
ATOM 1634 N N . GLY A 1 201 ? -6.621 1.835 12.305 1 90.5 201 GLY A N 1
ATOM 1635 C CA . GLY A 1 201 ? -7.465 1.021 13.164 1 90.5 201 GLY A CA 1
ATOM 1636 C C . GLY A 1 201 ? -8.945 1.309 12.992 1 90.5 201 GLY A C 1
ATOM 1637 O O . GLY A 1 201 ? -9.359 1.893 11.984 1 90.5 201 GLY A O 1
ATOM 1638 N N . ASN A 1 202 ? -9.773 0.869 14.023 1 89.12 202 ASN A N 1
ATOM 1639 C CA . ASN A 1 202 ? -11.227 0.958 13.891 1 89.12 202 ASN A CA 1
ATOM 1640 C C . ASN A 1 202 ? -11.828 1.896 14.938 1 89.12 202 ASN A C 1
ATOM 1642 O O . ASN A 1 202 ? -13.016 2.215 14.875 1 89.12 202 ASN A O 1
ATOM 1646 N N . GLU A 1 203 ? -11 2.4 15.75 1 86.12 203 GLU A N 1
ATOM 1647 C CA . GLU A 1 203 ? -11.516 3.207 16.844 1 86.12 203 GLU A CA 1
ATOM 1648 C C . GLU A 1 203 ? -11.766 4.645 16.406 1 86.12 203 GLU A C 1
ATOM 1650 O O . GLU A 1 203 ? -10.961 5.223 15.672 1 86.12 203 GLU A O 1
ATOM 1655 N N . PHE A 1 204 ? -12.977 5.156 16.797 1 88.19 204 PHE A N 1
ATOM 1656 C CA . PHE A 1 204 ? -13.359 6.535 16.5 1 88.19 204 PHE A CA 1
ATOM 1657 C C . PHE A 1 204 ? -14.25 7.094 17.609 1 88.19 204 PHE A C 1
ATOM 1659 O O . PHE A 1 204 ? -15.328 6.555 17.891 1 88.19 204 PHE A O 1
ATOM 1666 N N . ASP A 1 205 ? -13.766 8.133 18.234 1 91.62 205 ASP A N 1
ATOM 1667 C CA . ASP A 1 205 ? -14.539 8.766 19.297 1 91.62 205 ASP A CA 1
ATOM 1668 C C . ASP A 1 205 ? -15.523 9.789 18.734 1 91.62 205 ASP A C 1
ATOM 1670 O O . ASP A 1 205 ? -15.219 10.984 18.688 1 91.62 205 ASP A O 1
ATOM 1674 N N . SER A 1 206 ? -16.703 9.391 18.484 1 93.25 206 SER A N 1
ATOM 1675 C CA . SER A 1 206 ? -17.703 10.211 17.812 1 93.25 206 SER A CA 1
ATOM 1676 C C . SER A 1 206 ? -18.156 11.383 18.688 1 93.25 206 SER A C 1
ATOM 1678 O O . SER A 1 206 ? -18.422 12.477 18.188 1 93.25 206 SER A O 1
ATOM 1680 N N . ASP A 1 207 ? -18.188 11.172 19.953 1 95.75 207 ASP A N 1
ATOM 1681 C CA . ASP A 1 207 ? -18.625 12.227 20.859 1 95.75 207 ASP A CA 1
ATOM 1682 C C . ASP A 1 207 ? -17.609 13.375 20.891 1 95.75 207 ASP A C 1
ATOM 1684 O O . ASP A 1 207 ? -17.984 14.547 20.734 1 95.75 207 ASP A O 1
ATOM 1688 N N . GLN A 1 208 ? -16.422 13.008 21.062 1 96.5 208 GLN A N 1
ATOM 1689 C CA . GLN A 1 208 ? -15.391 14.039 21.078 1 96.5 208 GLN A CA 1
ATOM 1690 C C . GLN A 1 208 ? -15.305 14.742 19.719 1 96.5 208 GLN A C 1
ATOM 1692 O O . GLN A 1 208 ? -15.078 15.953 19.656 1 96.5 208 GLN A O 1
ATOM 1697 N N . TYR A 1 209 ? -15.484 14 18.734 1 97.5 209 TYR A N 1
ATOM 1698 C CA . TYR A 1 209 ? -15.445 14.602 17.406 1 97.5 209 TYR A CA 1
ATOM 1699 C C . TYR A 1 209 ? -16.547 15.633 17.25 1 97.5 209 TYR A C 1
ATOM 1701 O O . TYR A 1 209 ? -16.297 16.734 16.75 1 97.5 209 TYR A O 1
ATOM 1709 N N . SER A 1 210 ? -17.766 15.305 17.656 1 97.44 210 SER A N 1
ATOM 1710 C CA . SER A 1 210 ? -18.906 16.219 17.562 1 97.44 210 SER A CA 1
ATOM 1711 C C . SER A 1 210 ? -18.656 17.484 18.391 1 97.44 210 SER A C 1
ATOM 1713 O O . SER A 1 210 ? -19.016 18.578 17.953 1 97.44 210 SER A O 1
ATOM 1715 N N . PHE A 1 211 ? -18.094 17.25 19.484 1 98.06 211 PHE A N 1
ATOM 1716 C CA . PHE A 1 211 ? -17.766 18.359 20.359 1 98.06 211 PHE A CA 1
ATOM 1717 C C . PHE A 1 211 ? -16.859 19.375 19.656 1 98.06 211 PHE A C 1
ATOM 1719 O O . PHE A 1 211 ? -17.125 20.578 19.672 1 98.06 211 PHE A O 1
ATOM 1726 N N . TYR A 1 212 ? -15.875 18.922 18.984 1 98.06 212 TYR A N 1
ATOM 1727 C CA . TYR A 1 212 ? -14.922 19.812 18.344 1 98.06 212 TYR A CA 1
ATOM 1728 C C . TYR A 1 212 ? -15.469 20.328 17.016 1 98.06 212 TYR A C 1
ATOM 1730 O O . TYR A 1 212 ? -15.055 21.391 16.531 1 98.06 212 TYR A O 1
ATOM 1738 N N . LEU A 1 213 ? -16.359 19.609 16.422 1 98.12 213 LEU A N 1
ATOM 1739 C CA . LEU A 1 213 ? -17.047 20.125 15.234 1 98.12 213 LEU A CA 1
ATOM 1740 C C . LEU A 1 213 ? -17.812 21.406 15.562 1 98.12 213 LEU A C 1
ATOM 1742 O O . LEU A 1 213 ? -17.828 22.344 14.766 1 98.12 213 LEU A O 1
ATOM 1746 N N . GLU A 1 214 ? -18.406 21.406 16.641 1 97.44 214 GLU A N 1
ATOM 1747 C CA . GLU A 1 214 ? -19.141 22.594 17.078 1 97.44 214 GLU A CA 1
ATOM 1748 C C . GLU A 1 214 ? -18.188 23.781 17.266 1 97.44 214 GLU A C 1
ATOM 1750 O O . GLU A 1 214 ? -18.5 24.891 16.859 1 97.44 214 GLU A O 1
ATOM 1755 N N . LYS A 1 215 ? -17.078 23.516 17.922 1 97.56 215 LYS A N 1
ATOM 1756 C CA . LYS A 1 215 ? -16.078 24.562 18.094 1 97.56 215 LYS A CA 1
ATOM 1757 C C . LYS A 1 215 ? -15.594 25.094 16.75 1 97.56 215 LYS A C 1
ATOM 1759 O O . LYS A 1 215 ? -15.453 26.312 16.562 1 97.56 215 LYS A O 1
ATOM 1764 N N . PHE A 1 216 ? -15.414 24.203 15.875 1 98.25 216 PHE A N 1
ATOM 1765 C CA . PHE A 1 216 ? -14.93 24.562 14.547 1 98.25 216 PHE A CA 1
ATOM 1766 C C . PHE A 1 216 ? -15.938 25.469 13.828 1 98.25 216 PHE A C 1
ATOM 1768 O O . PHE A 1 216 ? -15.562 26.484 13.242 1 98.25 216 PHE A O 1
ATOM 1775 N N . SER A 1 217 ? -17.141 25.031 13.883 1 96.94 217 SER A N 1
ATOM 1776 C CA . SER A 1 217 ? -18.188 25.797 13.234 1 96.94 217 SER A CA 1
ATOM 1777 C C . SER A 1 217 ? -18.266 27.219 13.805 1 96.94 217 SER A C 1
ATOM 1779 O O . SER A 1 217 ? -18.406 28.188 13.055 1 96.94 217 SER A O 1
ATOM 1781 N N . ARG A 1 218 ? -18.125 27.406 15.023 1 96.44 218 ARG A N 1
ATOM 1782 C CA . ARG A 1 218 ? -18.172 28.703 15.68 1 96.44 218 ARG A CA 1
ATOM 1783 C C . ARG A 1 218 ? -17 29.578 15.266 1 96.44 218 ARG A C 1
ATOM 1785 O O . ARG A 1 218 ? -17.141 30.781 15.07 1 96.44 218 ARG A O 1
ATOM 1792 N N . GLU A 1 219 ? -15.883 28.938 15.102 1 96.81 219 GLU A N 1
ATOM 1793 C CA . GLU A 1 219 ? -14.648 29.672 14.836 1 96.81 219 GLU A CA 1
ATOM 1794 C C . GLU A 1 219 ? -14.555 30.062 13.367 1 96.81 219 GLU A C 1
ATOM 1796 O O . GLU A 1 219 ? -14 31.125 13.039 1 96.81 219 GLU A O 1
ATOM 1801 N N . TYR A 1 220 ? -15.164 29.234 12.453 1 96.38 220 TYR A N 1
ATOM 1802 C CA . TYR A 1 220 ? -14.773 29.438 11.07 1 96.38 220 TYR A CA 1
ATOM 1803 C C . TYR A 1 220 ? -15.992 29.609 10.172 1 96.38 220 TYR A C 1
ATOM 1805 O O . TYR A 1 220 ? -15.875 30.062 9.031 1 96.38 220 TYR A O 1
ATOM 1813 N N . PHE A 1 221 ? -17.094 29.188 10.578 1 91.19 221 PHE A N 1
ATOM 1814 C CA . PHE A 1 221 ? -18.281 29.344 9.75 1 91.19 221 PHE A CA 1
ATOM 1815 C C . PHE A 1 221 ? -19.188 30.438 10.289 1 91.19 221 PHE A C 1
ATOM 1817 O O . PHE A 1 221 ? -20 31 9.555 1 91.19 221 PHE A O 1
ATOM 1824 N N . LYS A 1 222 ? -19.359 30.719 11.531 1 73.12 222 LYS A N 1
ATOM 1825 C CA . LYS A 1 222 ? -20.328 31.672 12.047 1 73.12 222 LYS A CA 1
ATOM 1826 C C . LYS A 1 222 ? -19.922 33.094 11.711 1 73.12 222 LYS A C 1
ATOM 1828 O O . LYS A 1 222 ? -18.781 33.5 11.922 1 73.12 222 LYS A O 1
ATOM 1833 N N . THR A 1 223 ? -20.453 33.562 10.531 1 48.72 223 THR A N 1
ATOM 1834 C CA . THR A 1 223 ? -20.656 35 10.359 1 48.72 223 THR A CA 1
ATOM 1835 C C . THR A 1 223 ? -21.688 35.531 11.344 1 48.72 223 THR A C 1
ATOM 1837 O O . THR A 1 223 ? -22.625 34.844 11.703 1 48.72 223 THR A O 1
ATOM 1840 N N . MET B 1 1 ? -7.609 -34.281 -19.828 1 37.47 1 MET B N 1
ATOM 1841 C CA . MET B 1 1 ? -7.723 -33.375 -18.688 1 37.47 1 MET B CA 1
ATOM 1842 C C . MET B 1 1 ? -9.133 -32.781 -18.594 1 37.47 1 MET B C 1
ATOM 1844 O O . MET B 1 1 ? -9.367 -31.656 -19 1 37.47 1 MET B O 1
ATOM 1848 N N . ASN B 1 2 ? -10.086 -33.531 -18.938 1 44.12 2 ASN B N 1
ATOM 1849 C CA . ASN B 1 2 ? -11.484 -33.188 -19.203 1 44.12 2 ASN B CA 1
ATOM 1850 C C . ASN B 1 2 ? -12.219 -32.75 -17.938 1 44.12 2 ASN B C 1
ATOM 1852 O O . ASN B 1 2 ? -13.445 -32.844 -17.875 1 44.12 2 ASN B O 1
ATOM 1856 N N . GLN B 1 3 ? -11.5 -32.906 -16.719 1 51.09 3 GLN B N 1
ATOM 1857 C CA . GLN B 1 3 ? -12.352 -32.938 -15.531 1 51.09 3 GLN B CA 1
ATOM 1858 C C . GLN B 1 3 ? -13.297 -31.734 -15.531 1 51.09 3 GLN B C 1
ATOM 1860 O O . GLN B 1 3 ? -13 -30.688 -16.125 1 51.09 3 GLN B O 1
ATOM 1865 N N . HIS B 1 4 ? -14.523 -32 -15.18 1 59.56 4 HIS B N 1
ATOM 1866 C CA . HIS B 1 4 ? -15.695 -31.141 -15.008 1 59.56 4 HIS B CA 1
ATOM 1867 C C . HIS B 1 4 ? -15.336 -29.859 -14.258 1 59.56 4 HIS B C 1
ATOM 1869 O O . HIS B 1 4 ? -15.133 -29.891 -13.047 1 59.56 4 HIS B O 1
ATOM 1875 N N . THR B 1 5 ? -14.75 -28.969 -15.062 1 86.19 5 THR B N 1
ATOM 1876 C CA . THR B 1 5 ? -14.375 -27.641 -14.562 1 86.19 5 THR B CA 1
ATOM 1877 C C . THR B 1 5 ? -15.609 -26.75 -14.406 1 86.19 5 THR B C 1
ATOM 1879 O O . THR B 1 5 ? -16.406 -26.625 -15.344 1 86.19 5 THR B O 1
ATOM 1882 N N . ASN B 1 6 ? -16.062 -26.547 -13.172 1 95.31 6 ASN B N 1
ATOM 1883 C CA . ASN B 1 6 ? -17.094 -25.562 -12.852 1 95.31 6 ASN B CA 1
ATOM 1884 C C . ASN B 1 6 ? -16.688 -24.156 -13.25 1 95.31 6 ASN B C 1
ATOM 1886 O O . ASN B 1 6 ? -15.875 -23.531 -12.578 1 95.31 6 ASN B O 1
ATOM 1890 N N . GLU B 1 7 ? -17.344 -23.688 -14.305 1 96.06 7 GLU B N 1
ATOM 1891 C CA . GLU B 1 7 ? -16.984 -22.391 -14.883 1 96.06 7 GLU B CA 1
ATOM 1892 C C . GLU B 1 7 ? -17.406 -21.234 -13.969 1 96.06 7 GLU B C 1
ATOM 1894 O O . GLU B 1 7 ? -16.953 -20.109 -14.156 1 96.06 7 GLU B O 1
ATOM 1899 N N . ASN B 1 8 ? -18.203 -21.547 -12.977 1 97.75 8 ASN B N 1
ATOM 1900 C CA . ASN B 1 8 ? -18.75 -20.516 -12.094 1 97.75 8 ASN B CA 1
ATOM 1901 C C . ASN B 1 8 ? -18.172 -20.609 -10.688 1 97.75 8 ASN B C 1
ATOM 1903 O O . ASN B 1 8 ? -18.828 -20.281 -9.711 1 97.75 8 ASN B O 1
ATOM 1907 N N . SER B 1 9 ? -17.016 -21.156 -10.641 1 98.31 9 SER B N 1
ATOM 1908 C CA . SER B 1 9 ? -16.375 -21.297 -9.336 1 98.31 9 SER B CA 1
ATOM 1909 C C . SER B 1 9 ? -14.898 -20.906 -9.406 1 98.31 9 SER B C 1
ATOM 1911 O O . SER B 1 9 ? -14.227 -21.156 -10.406 1 98.31 9 SER B O 1
ATOM 1913 N N . ILE B 1 10 ? -14.461 -20.281 -8.344 1 98.62 10 ILE B N 1
ATOM 1914 C CA . ILE B 1 10 ? -13.062 -19.922 -8.18 1 98.62 10 ILE B CA 1
ATOM 1915 C C . ILE B 1 10 ? -12.562 -20.391 -6.812 1 98.62 10 ILE B C 1
ATOM 1917 O O . ILE B 1 10 ? -13.203 -20.125 -5.789 1 98.62 10 ILE B O 1
ATOM 1921 N N . SER B 1 11 ? -11.438 -21.094 -6.754 1 98.75 11 SER B N 1
ATOM 1922 C CA . SER B 1 11 ? -10.844 -21.578 -5.516 1 98.75 11 SER B CA 1
ATOM 1923 C C . SER B 1 11 ? -9.57 -20.812 -5.176 1 98.75 11 SER B C 1
ATOM 1925 O O . SER B 1 11 ? -8.688 -20.672 -6.023 1 98.75 11 SER B O 1
ATOM 1927 N N . PHE B 1 12 ? -9.547 -20.328 -3.969 1 98.94 12 PHE B N 1
ATOM 1928 C CA . PHE B 1 12 ? -8.305 -19.812 -3.408 1 98.94 12 PHE B CA 1
ATOM 1929 C C . PHE B 1 12 ? -7.586 -20.875 -2.592 1 98.94 12 PHE B C 1
ATOM 1931 O O . PHE B 1 12 ? -8.125 -21.375 -1.603 1 98.94 12 PHE B O 1
ATOM 1938 N N . ILE B 1 13 ? -6.379 -21.203 -3.023 1 98.81 13 ILE B N 1
ATOM 1939 C CA . ILE B 1 13 ? -5.629 -22.312 -2.461 1 98.81 13 ILE B CA 1
ATOM 1940 C C . ILE B 1 13 ? -4.387 -21.797 -1.738 1 98.81 13 ILE B C 1
ATOM 1942 O O . ILE B 1 13 ? -3.574 -21.078 -2.328 1 98.81 13 ILE B O 1
ATOM 1946 N N . THR B 1 14 ? -4.254 -22.188 -0.428 1 98.69 14 THR B N 1
ATOM 1947 C CA . THR B 1 14 ? -3.139 -21.703 0.379 1 98.69 14 THR B CA 1
ATOM 1948 C C . THR B 1 14 ? -2.543 -22.828 1.208 1 98.69 14 THR B C 1
ATOM 1950 O O . THR B 1 14 ? -3.271 -23.578 1.873 1 98.69 14 THR B O 1
ATOM 1953 N N . CYS B 1 15 ? -1.208 -23.016 1.118 1 98.31 15 CYS B N 1
ATOM 1954 C CA . CYS B 1 15 ? -0.523 -23.844 2.105 1 98.31 15 CYS B CA 1
ATOM 1955 C C . CYS B 1 15 ? -0.302 -23.078 3.402 1 98.31 15 CYS B C 1
ATOM 1957 O O . CYS B 1 15 ? 0.249 -21.969 3.387 1 98.31 15 CYS B O 1
ATOM 1959 N N . VAL B 1 16 ? -0.699 -23.688 4.57 1 98.19 16 VAL B N 1
ATOM 1960 C CA . VAL B 1 16 ? -0.794 -22.891 5.793 1 98.19 16 VAL B CA 1
ATOM 1961 C C . VAL B 1 16 ? 0.043 -23.547 6.895 1 98.19 16 VAL B C 1
ATOM 1963 O O . VAL B 1 16 ? -0.073 -24.734 7.145 1 98.19 16 VAL B O 1
ATOM 1966 N N . ASN B 1 17 ? 0.898 -22.797 7.473 1 97.06 17 ASN B N 1
ATOM 1967 C CA . ASN B 1 17 ? 1.587 -23.219 8.688 1 97.06 17 ASN B CA 1
ATOM 1968 C C . ASN B 1 17 ? 1.631 -22.094 9.727 1 97.06 17 ASN B C 1
ATOM 1970 O O . ASN B 1 17 ? 2.281 -22.219 10.766 1 97.06 17 ASN B O 1
ATOM 1974 N N . ASP B 1 18 ? 1.045 -20.938 9.492 1 97.06 18 ASP B N 1
ATOM 1975 C CA . ASP B 1 18 ? 0.891 -19.781 10.383 1 97.06 18 ASP B CA 1
ATOM 1976 C C . ASP B 1 18 ? -0.548 -19.281 10.375 1 97.06 18 ASP B C 1
ATOM 1978 O O . ASP B 1 18 ? -0.954 -18.547 9.469 1 97.06 18 ASP B O 1
ATOM 1982 N N . ASP B 1 19 ? -1.253 -19.5 11.406 1 97.81 19 ASP B N 1
ATOM 1983 C CA . ASP B 1 19 ? -2.684 -19.203 11.453 1 97.81 19 ASP B CA 1
ATOM 1984 C C . ASP B 1 19 ? -2.945 -17.703 11.453 1 97.81 19 ASP B C 1
ATOM 1986 O O . ASP B 1 19 ? -3.947 -17.25 10.898 1 97.81 19 ASP B O 1
ATOM 1990 N N . THR B 1 20 ? -2.072 -16.953 12.07 1 97.5 20 THR B N 1
ATOM 1991 C CA . THR B 1 20 ? -2.26 -15.516 12.148 1 97.5 20 THR B CA 1
ATOM 1992 C C . THR B 1 20 ? -2.168 -14.883 10.766 1 97.5 20 THR B C 1
ATOM 1994 O O . THR B 1 20 ? -3.025 -14.078 10.383 1 97.5 20 THR B O 1
ATOM 1997 N N . LEU B 1 21 ? -1.143 -15.266 10.047 1 97.81 21 LEU B N 1
ATOM 1998 C CA . LEU B 1 21 ? -0.978 -14.758 8.695 1 97.81 21 LEU B CA 1
ATOM 1999 C C . LEU B 1 21 ? -2.121 -15.211 7.797 1 97.81 21 LEU B C 1
ATOM 2001 O O . LEU B 1 21 ? -2.654 -14.43 7.012 1 97.81 21 LEU B O 1
ATOM 2005 N N . TYR B 1 22 ? -2.463 -16.469 7.957 1 98.56 22 TYR B N 1
ATOM 2006 C CA . TYR B 1 22 ? -3.525 -17 7.105 1 98.56 22 TYR B CA 1
ATOM 2007 C C . TYR B 1 22 ? -4.855 -16.328 7.422 1 98.56 22 TYR B C 1
ATOM 2009 O O . TYR B 1 22 ? -5.664 -16.094 6.52 1 98.56 22 TYR B O 1
ATOM 2017 N N . ASP B 1 23 ? -5.141 -16.062 8.664 1 98.5 23 ASP B N 1
ATOM 2018 C CA . ASP B 1 23 ? -6.367 -15.367 9.031 1 98.5 23 ASP B CA 1
ATOM 2019 C C . ASP B 1 23 ? -6.461 -14.016 8.328 1 98.5 23 ASP B C 1
ATOM 2021 O O . ASP B 1 23 ? -7.52 -13.641 7.824 1 98.5 23 ASP B O 1
ATOM 2025 N N . LEU B 1 24 ? -5.391 -13.289 8.367 1 98.31 24 LEU B N 1
ATOM 2026 C CA . LEU B 1 24 ? -5.359 -11.992 7.691 1 98.31 24 LEU B CA 1
ATOM 2027 C C . LEU B 1 24 ? -5.539 -12.172 6.184 1 98.31 24 LEU B C 1
ATOM 2029 O O . LEU B 1 24 ? -6.27 -11.406 5.551 1 98.31 24 LEU B O 1
ATOM 2033 N N . CYS B 1 25 ? -4.91 -13.188 5.613 1 98.75 25 CYS B N 1
ATOM 2034 C CA . CYS B 1 25 ? -5.059 -13.523 4.203 1 98.75 25 CYS B CA 1
ATOM 2035 C C . CYS B 1 25 ? -6.516 -13.789 3.854 1 98.75 25 CYS B C 1
ATOM 2037 O O . CYS B 1 25 ? -7.043 -13.211 2.9 1 98.75 25 CYS B O 1
ATOM 2039 N N . GLN B 1 26 ? -7.152 -14.562 4.629 1 98.62 26 GLN B N 1
ATOM 2040 C CA . GLN B 1 26 ? -8.547 -14.938 4.398 1 98.62 26 GLN B CA 1
ATOM 2041 C C . GLN B 1 26 ? -9.461 -13.727 4.492 1 98.62 26 GLN B C 1
ATOM 2043 O O . GLN B 1 26 ? -10.414 -13.594 3.717 1 98.62 26 GLN B O 1
ATOM 2048 N N . ARG B 1 27 ? -9.258 -12.867 5.488 1 98.62 27 ARG B N 1
ATOM 2049 C CA . ARG B 1 27 ? -10.07 -11.664 5.617 1 98.62 27 ARG B CA 1
ATOM 2050 C C . ARG B 1 27 ? -10.008 -10.82 4.344 1 98.62 27 ARG B C 1
ATOM 2052 O O . ARG B 1 27 ? -11.016 -10.25 3.924 1 98.62 27 ARG B O 1
ATOM 2059 N N . HIS B 1 28 ? -8.812 -10.742 3.74 1 98.88 28 HIS B N 1
ATOM 2060 C CA . HIS B 1 28 ? -8.672 -9.984 2.5 1 98.88 28 HIS B CA 1
ATOM 2061 C C . HIS B 1 28 ? -9.445 -10.648 1.365 1 98.88 28 HIS B C 1
ATOM 2063 O O . HIS B 1 28 ? -10.086 -9.961 0.563 1 98.88 28 HIS B O 1
ATOM 2069 N N . ILE B 1 29 ? -9.43 -11.977 1.269 1 98.81 29 ILE B N 1
ATOM 2070 C CA . ILE B 1 29 ? -10.172 -12.688 0.234 1 98.81 29 ILE B CA 1
ATOM 2071 C C . ILE B 1 29 ? -11.672 -12.453 0.427 1 98.81 29 ILE B C 1
ATOM 2073 O O . ILE B 1 29 ? -12.391 -12.203 -0.537 1 98.81 29 ILE B O 1
ATOM 2077 N N . GLN B 1 30 ? -12.086 -12.5 1.641 1 98.19 30 GLN B N 1
ATOM 2078 C CA . GLN B 1 30 ? -13.5 -12.359 1.971 1 98.19 30 GLN B CA 1
ATOM 2079 C C . GLN B 1 30 ? -14 -10.945 1.684 1 98.19 30 GLN B C 1
ATOM 2081 O O . GLN B 1 30 ? -15.211 -10.711 1.602 1 98.19 30 GLN B O 1
ATOM 2086 N N . SER B 1 31 ? -13.094 -10.016 1.558 1 97.75 31 SER B N 1
ATOM 2087 C CA . SER B 1 31 ? -13.461 -8.625 1.31 1 97.75 31 SER B CA 1
ATOM 2088 C C . SER B 1 31 ? -13.539 -8.328 -0.185 1 97.75 31 SER B C 1
ATOM 2090 O O . SER B 1 31 ? -13.906 -7.223 -0.588 1 97.75 31 SER B O 1
ATOM 2092 N N . LEU B 1 32 ? -13.242 -9.289 -1.049 1 98.62 32 LEU B N 1
ATOM 2093 C CA . LEU B 1 32 ? -13.266 -9.086 -2.494 1 98.62 32 LEU B CA 1
ATOM 2094 C C . LEU B 1 32 ? -14.695 -9.016 -3.014 1 98.62 32 LEU B C 1
ATOM 2096 O O . LEU B 1 32 ? -15.586 -9.672 -2.48 1 98.62 32 LEU B O 1
ATOM 2100 N N . SER B 1 33 ? -14.867 -8.148 -4.082 1 98.56 33 SER B N 1
ATOM 2101 C CA . SER B 1 33 ? -16.125 -8.172 -4.816 1 98.56 33 SER B CA 1
ATOM 2102 C C . SER B 1 33 ? -16.266 -9.453 -5.637 1 98.56 33 SER B C 1
ATOM 2104 O O . SER B 1 33 ? -15.352 -9.812 -6.383 1 98.56 33 SER B O 1
ATOM 2106 N N . VAL B 1 34 ? -17.438 -10.117 -5.477 1 98.69 34 VAL B N 1
ATOM 2107 C CA . VAL B 1 34 ? -17.656 -11.383 -6.156 1 98.69 34 VAL B CA 1
ATOM 2108 C C . VAL B 1 34 ? -18.812 -11.234 -7.156 1 98.69 34 VAL B C 1
ATOM 2110 O O . VAL B 1 34 ? -19.922 -10.844 -6.785 1 98.69 34 VAL B O 1
ATOM 2113 N N . PRO B 1 35 ? -18.531 -11.57 -8.414 1 98.38 35 PRO B N 1
ATOM 2114 C CA . PRO B 1 35 ? -19.656 -11.586 -9.352 1 98.38 35 PRO B CA 1
ATOM 2115 C C . PRO B 1 35 ? -20.781 -12.508 -8.891 1 98.38 35 PRO B C 1
ATOM 2117 O O . PRO B 1 35 ? -20.531 -13.586 -8.352 1 98.38 35 PRO B O 1
ATOM 2120 N N . PRO B 1 36 ? -22.016 -12.156 -9.172 1 97.94 36 PRO B N 1
ATOM 2121 C CA . PRO B 1 36 ? -23.156 -12.914 -8.664 1 97.94 36 PRO B CA 1
ATOM 2122 C C . PRO B 1 36 ? -23.156 -14.367 -9.125 1 97.94 36 PRO B C 1
ATOM 2124 O O . PRO B 1 36 ? -23.656 -15.242 -8.414 1 97.94 36 PRO B O 1
ATOM 2127 N N . HIS B 1 37 ? -22.625 -14.617 -10.242 1 97.56 37 HIS B N 1
ATOM 2128 C CA . HIS B 1 37 ? -22.688 -15.961 -10.797 1 97.56 37 HIS B CA 1
ATOM 2129 C C . HIS B 1 37 ? -21.516 -16.812 -10.328 1 97.56 37 HIS B C 1
ATOM 2131 O O . HIS B 1 37 ? -21.438 -18 -10.648 1 97.56 37 HIS B O 1
ATOM 2137 N N . MET B 1 38 ? -20.609 -16.266 -9.555 1 98.44 38 MET B N 1
ATOM 2138 C CA . MET B 1 38 ? -19.391 -16.969 -9.148 1 98.44 38 MET B CA 1
ATOM 2139 C C . MET B 1 38 ? -19.484 -17.422 -7.699 1 98.44 38 MET B C 1
ATOM 2141 O O . MET B 1 38 ? -19.984 -16.688 -6.848 1 98.44 38 MET B O 1
ATOM 2145 N N . LYS B 1 39 ? -19.016 -18.594 -7.465 1 98.25 39 LYS B N 1
ATOM 2146 C CA . LYS B 1 39 ? -18.812 -19.094 -6.113 1 98.25 39 LYS B CA 1
ATOM 2147 C C . LYS B 1 39 ? -17.328 -19.078 -5.734 1 98.25 39 LYS B C 1
ATOM 2149 O O . LYS B 1 39 ? -16.469 -19.422 -6.547 1 98.25 39 LYS B O 1
ATOM 2154 N N . VAL B 1 40 ? -17.094 -18.672 -4.469 1 98.62 40 VAL B N 1
ATOM 2155 C CA . VAL B 1 40 ? -15.719 -18.625 -3.973 1 98.62 40 VAL B CA 1
ATOM 2156 C C . VAL B 1 40 ? -15.484 -19.766 -2.98 1 98.62 40 VAL B C 1
ATOM 2158 O O . VAL B 1 40 ? -16.266 -19.953 -2.047 1 98.62 40 VAL B O 1
ATOM 2161 N N . GLU B 1 41 ? -14.422 -20.469 -3.236 1 98.25 41 GLU B N 1
ATOM 2162 C CA . GLU B 1 41 ? -14.016 -21.531 -2.322 1 98.25 41 GLU B CA 1
ATOM 2163 C C . GLU B 1 41 ? -12.633 -21.25 -1.73 1 98.25 41 GLU B C 1
ATOM 2165 O O . GLU B 1 41 ? -11.711 -20.875 -2.451 1 98.25 41 GLU B O 1
ATOM 2170 N N . LEU B 1 42 ? -12.547 -21.438 -0.398 1 98.56 42 LEU B N 1
ATOM 2171 C CA . LEU B 1 42 ? -11.258 -21.328 0.281 1 98.56 42 LEU B CA 1
ATOM 2172 C C . LEU B 1 42 ? -10.711 -22.719 0.615 1 98.56 42 LEU B C 1
ATOM 2174 O O . LEU B 1 42 ? -11.367 -23.5 1.312 1 98.56 42 LEU B O 1
ATOM 2178 N N . ILE B 1 43 ? -9.57 -23.016 0.054 1 98.31 43 ILE B N 1
ATOM 2179 C CA . ILE B 1 43 ? -8.922 -24.297 0.308 1 98.31 43 ILE B CA 1
ATOM 2180 C C . ILE B 1 43 ? -7.578 -24.062 0.991 1 98.31 43 ILE B C 1
ATOM 2182 O O . ILE B 1 43 ? -6.684 -23.438 0.42 1 98.31 43 ILE B O 1
ATOM 2186 N N . ASN B 1 44 ? -7.445 -24.516 2.211 1 97.69 44 ASN B N 1
ATOM 2187 C CA . ASN B 1 44 ? -6.156 -24.453 2.893 1 97.69 44 ASN B CA 1
ATOM 2188 C C . ASN B 1 44 ? -5.566 -25.844 3.104 1 97.69 44 ASN B C 1
ATOM 2190 O O . ASN B 1 44 ? -6.297 -26.797 3.402 1 97.69 44 ASN B O 1
ATOM 2194 N N . ILE B 1 45 ? -4.352 -26.016 2.758 1 97.19 45 ILE B N 1
ATOM 2195 C CA . ILE B 1 45 ? -3.629 -27.266 2.904 1 97.19 45 ILE B CA 1
ATOM 2196 C C . ILE B 1 45 ? -2.576 -27.141 4.004 1 97.19 45 ILE B C 1
ATOM 2198 O O . ILE B 1 45 ? -1.77 -26.203 3.988 1 97.19 45 ILE B O 1
ATOM 2202 N N . ARG B 1 46 ? -2.564 -28.062 4.898 1 96.69 46 ARG B N 1
ATOM 2203 C CA . ARG B 1 46 ? -1.649 -28.031 6.035 1 96.69 46 ARG B CA 1
ATOM 2204 C C . ARG B 1 46 ? -0.757 -29.281 6.051 1 96.69 46 ARG B C 1
ATOM 2206 O O . ARG B 1 46 ? -1.068 -30.281 5.41 1 96.69 46 ARG B O 1
ATOM 2213 N N . ASP B 1 47 ? 0.314 -29.141 6.684 1 93.25 47 ASP B N 1
ATOM 2214 C CA . ASP B 1 47 ? 1.236 -30.25 6.93 1 93.25 47 ASP B CA 1
ATOM 2215 C C . ASP B 1 47 ? 1.66 -30.906 5.621 1 93.25 47 ASP B C 1
ATOM 2217 O O . ASP B 1 47 ? 1.616 -32.125 5.496 1 93.25 47 ASP B O 1
ATOM 2221 N N . THR B 1 48 ? 1.912 -30.094 4.73 1 91.06 48 THR B N 1
ATOM 2222 C CA . THR B 1 48 ? 2.414 -30.609 3.463 1 91.06 48 THR B CA 1
ATOM 2223 C C . THR B 1 48 ? 3.938 -30.656 3.463 1 91.06 48 THR B C 1
ATOM 2225 O O . THR B 1 48 ? 4.586 -29.922 4.207 1 91.06 48 THR B O 1
ATOM 2228 N N . GLY B 1 49 ? 4.523 -31.547 2.643 1 92.69 49 GLY B N 1
ATOM 2229 C CA . GLY B 1 49 ? 5.969 -31.688 2.562 1 92.69 49 GLY B CA 1
ATOM 2230 C C . GLY B 1 49 ? 6.621 -30.656 1.663 1 92.69 49 GLY B C 1
ATOM 2231 O O . GLY B 1 49 ? 7.82 -30.391 1.78 1 92.69 49 GLY B O 1
ATOM 2232 N N . SER B 1 50 ? 5.879 -30.188 0.752 1 97.25 50 SER B N 1
ATOM 2233 C CA . SER B 1 50 ? 6.375 -29.172 -0.177 1 97.25 50 SER B CA 1
ATOM 2234 C C . SER B 1 50 ? 5.238 -28.328 -0.739 1 97.25 50 SER B C 1
ATOM 2236 O O . SER B 1 50 ? 4.066 -28.688 -0.597 1 97.25 50 SER B O 1
ATOM 2238 N N . MET B 1 51 ? 5.613 -27.203 -1.378 1 98.19 51 MET B N 1
ATOM 2239 C CA . MET B 1 51 ? 4.594 -26.344 -1.978 1 98.19 51 MET B CA 1
ATOM 2240 C C . MET B 1 51 ? 3.893 -27.062 -3.131 1 98.19 51 MET B C 1
ATOM 2242 O O . MET B 1 51 ? 2.662 -27.078 -3.195 1 98.19 51 MET B O 1
ATOM 2246 N N . ALA B 1 52 ? 4.68 -27.641 -4.008 1 98.5 52 ALA B N 1
ATOM 2247 C CA . ALA B 1 52 ? 4.145 -28.297 -5.199 1 98.5 52 ALA B CA 1
ATOM 2248 C C . ALA B 1 52 ? 3.209 -29.453 -4.82 1 98.5 52 ALA B C 1
ATOM 2250 O O . ALA B 1 52 ? 2.152 -29.625 -5.43 1 98.5 52 ALA B O 1
ATOM 2251 N N . SER B 1 53 ? 3.596 -30.25 -3.84 1 98.19 53 SER B N 1
ATOM 2252 C CA . SER B 1 53 ? 2.752 -31.359 -3.42 1 98.19 53 SER B CA 1
ATOM 2253 C C . SER B 1 53 ? 1.431 -30.875 -2.842 1 98.19 53 SER B C 1
ATOM 2255 O O . SER B 1 53 ? 0.379 -31.469 -3.09 1 98.19 53 SER B O 1
ATOM 2257 N N . GLY B 1 54 ? 1.463 -29.844 -2.021 1 98.44 54 GLY B N 1
ATOM 2258 C CA . GLY B 1 54 ? 0.238 -29.266 -1.495 1 98.44 54 GLY B CA 1
ATOM 2259 C C . GLY B 1 54 ? -0.676 -28.719 -2.576 1 98.44 54 GLY B C 1
ATOM 2260 O O . GLY B 1 54 ? -1.874 -29 -2.586 1 98.44 54 GLY B O 1
ATOM 2261 N N . TYR B 1 55 ? -0.103 -27.922 -3.512 1 98.69 55 TYR B N 1
ATOM 2262 C CA . TYR B 1 55 ? -0.881 -27.344 -4.602 1 98.69 55 TYR B CA 1
ATOM 2263 C C . TYR B 1 55 ? -1.468 -28.438 -5.492 1 98.69 55 TYR B C 1
ATOM 2265 O O . TYR B 1 55 ? -2.609 -28.328 -5.949 1 98.69 55 TYR B O 1
ATOM 2273 N N . GLN B 1 56 ? -0.699 -29.516 -5.711 1 98.19 56 GLN B N 1
ATOM 2274 C CA . GLN B 1 56 ? -1.186 -30.641 -6.504 1 98.19 56 GLN B CA 1
ATOM 2275 C C . GLN B 1 56 ? -2.418 -31.266 -5.863 1 98.19 56 GLN B C 1
ATOM 2277 O O . GLN B 1 56 ? -3.424 -31.5 -6.539 1 98.19 56 GLN B O 1
ATOM 2282 N N . ALA B 1 57 ? -2.299 -31.531 -4.621 1 97.44 57 ALA B N 1
ATOM 2283 C CA . ALA B 1 57 ? -3.402 -32.156 -3.902 1 97.44 57 ALA B CA 1
ATOM 2284 C C . ALA B 1 57 ? -4.66 -31.297 -3.959 1 97.44 57 ALA B C 1
ATOM 2286 O O . ALA B 1 57 ? -5.754 -31.797 -4.227 1 97.44 57 ALA B O 1
ATOM 2287 N N . ALA B 1 58 ? -4.531 -30 -3.697 1 97.75 58 ALA B N 1
ATOM 2288 C CA . ALA B 1 58 ? -5.664 -29.078 -3.707 1 97.75 58 ALA B CA 1
ATOM 2289 C C . ALA B 1 58 ? -6.273 -28.969 -5.102 1 97.75 58 ALA B C 1
ATOM 2291 O O . ALA B 1 58 ? -7.496 -28.906 -5.254 1 97.75 58 ALA B O 1
ATOM 2292 N N . MET B 1 59 ? -5.414 -28.875 -6.09 1 97.75 59 MET B N 1
ATOM 2293 C CA . MET B 1 59 ? -5.875 -28.812 -7.473 1 97.75 59 MET B CA 1
ATOM 2294 C C . MET B 1 59 ? -6.766 -30 -7.812 1 97.75 59 MET B C 1
ATOM 2296 O O . MET B 1 59 ? -7.809 -29.844 -8.445 1 97.75 59 MET B O 1
ATOM 2300 N N . GLU B 1 60 ? -6.375 -31.156 -7.363 1 96.06 60 GLU B N 1
ATOM 2301 C CA . GLU B 1 60 ? -7.102 -32.375 -7.66 1 96.06 60 GLU B CA 1
ATOM 2302 C C . GLU B 1 60 ? -8.406 -32.469 -6.875 1 96.06 60 GLU B C 1
ATOM 2304 O O . GLU B 1 60 ? -9.375 -33.094 -7.32 1 96.06 60 GLU B O 1
ATOM 2309 N N . ASP B 1 61 ? -8.438 -31.781 -5.82 1 94.62 61 ASP B N 1
ATOM 2310 C CA . ASP B 1 61 ? -9.602 -31.844 -4.941 1 94.62 61 ASP B CA 1
ATOM 2311 C C . ASP B 1 61 ? -10.656 -30.812 -5.34 1 94.62 61 ASP B C 1
ATOM 2313 O O . ASP B 1 61 ? -11.797 -30.875 -4.879 1 94.62 61 ASP B O 1
ATOM 2317 N N . SER B 1 62 ? -10.328 -29.891 -6.105 1 96.56 62 SER B N 1
ATOM 2318 C CA . SER B 1 62 ? -11.234 -28.812 -6.492 1 96.56 62 SER B CA 1
ATOM 2319 C C . SER B 1 62 ? -11.719 -28.984 -7.926 1 96.56 62 SER B C 1
ATOM 2321 O O . SER B 1 62 ? -10.945 -29.344 -8.812 1 96.56 62 SER B O 1
ATOM 2323 N N . ASP B 1 63 ? -12.961 -28.719 -8.195 1 96.44 63 ASP B N 1
ATOM 2324 C CA . ASP B 1 63 ? -13.477 -28.75 -9.562 1 96.44 63 ASP B CA 1
ATOM 2325 C C . ASP B 1 63 ? -13.648 -27.344 -10.133 1 96.44 63 ASP B C 1
ATOM 2327 O O . ASP B 1 63 ? -14.234 -27.172 -11.203 1 96.44 63 ASP B O 1
ATOM 2331 N N . SER B 1 64 ? -13.164 -26.312 -9.414 1 98.25 64 SER B N 1
ATOM 2332 C CA . SER B 1 64 ? -13.242 -24.953 -9.906 1 98.25 64 SER B CA 1
ATOM 2333 C C . SER B 1 64 ? -12.438 -24.766 -11.188 1 98.25 64 SER B C 1
ATOM 2335 O O . SER B 1 64 ? -11.328 -25.281 -11.305 1 98.25 64 SER B O 1
ATOM 2337 N N . LYS B 1 65 ? -13.039 -24.109 -12.156 1 97.81 65 LYS B N 1
ATOM 2338 C CA . LYS B 1 65 ? -12.266 -23.797 -13.352 1 97.81 65 LYS B CA 1
ATOM 2339 C C . LYS B 1 65 ? -11.102 -22.859 -13.023 1 97.81 65 LYS B C 1
ATOM 2341 O O . LYS B 1 65 ? -9.984 -23.062 -13.508 1 97.81 65 LYS B O 1
ATOM 2346 N N . TYR B 1 66 ? -11.422 -21.812 -12.266 1 98.56 66 TYR B N 1
ATOM 2347 C CA . TYR B 1 66 ? -10.391 -20.844 -11.906 1 98.56 66 TYR B CA 1
ATOM 2348 C C . TYR B 1 66 ? -9.797 -21.156 -10.539 1 98.56 66 TYR B C 1
ATOM 2350 O O . TYR B 1 66 ? -10.523 -21.469 -9.594 1 98.56 66 TYR B O 1
ATOM 2358 N N . LYS B 1 67 ? -8.484 -21.125 -10.438 1 98.81 67 LYS B N 1
ATOM 2359 C CA . LYS B 1 67 ? -7.777 -21.391 -9.188 1 98.81 67 LYS B CA 1
ATOM 2360 C C . LYS B 1 67 ? -6.707 -20.344 -8.922 1 98.81 67 LYS B C 1
ATOM 2362 O O . LYS B 1 67 ? -5.996 -19.922 -9.844 1 98.81 67 LYS B O 1
ATOM 2367 N N . VAL B 1 68 ? -6.66 -19.875 -7.711 1 98.94 68 VAL B N 1
ATOM 2368 C CA . VAL B 1 68 ? -5.648 -18.922 -7.27 1 98.94 68 VAL B CA 1
ATOM 2369 C C . VAL B 1 68 ? -4.777 -19.562 -6.188 1 98.94 68 VAL B C 1
ATOM 2371 O O . VAL B 1 68 ? -5.25 -19.828 -5.082 1 98.94 68 VAL B O 1
ATOM 2374 N N . TYR B 1 69 ? -3.559 -19.797 -6.523 1 98.94 69 TYR B N 1
ATOM 2375 C CA . TYR B 1 69 ? -2.557 -20.266 -5.578 1 98.94 69 TYR B CA 1
ATOM 2376 C C . TYR B 1 69 ? -1.838 -19.094 -4.91 1 98.94 69 TYR B C 1
ATOM 2378 O O . TYR B 1 69 ? -1.199 -18.297 -5.586 1 98.94 69 TYR B O 1
ATOM 2386 N N . LEU B 1 70 ? -1.912 -19.047 -3.607 1 98.56 70 LEU B N 1
ATOM 2387 C CA . LEU B 1 70 ? -1.555 -17.844 -2.877 1 98.56 70 LEU B CA 1
ATOM 2388 C C . LEU B 1 70 ? -0.782 -18.172 -1.606 1 98.56 70 LEU B C 1
ATOM 2390 O O . LEU B 1 70 ? -1.192 -19.047 -0.841 1 98.56 70 LEU B O 1
ATOM 2394 N N . HIS B 1 71 ? 0.4 -17.469 -1.397 1 98.5 71 HIS B N 1
ATOM 2395 C CA . HIS B 1 71 ? 1.094 -17.609 -0.122 1 98.5 71 HIS B CA 1
ATOM 2396 C C . HIS B 1 71 ? 0.219 -17.125 1.033 1 98.5 71 HIS B C 1
ATOM 2398 O O . HIS B 1 71 ? -0.555 -16.188 0.881 1 98.5 71 HIS B O 1
ATOM 2404 N N . GLN B 1 72 ? 0.4 -17.734 2.223 1 98.38 72 GLN B N 1
ATOM 2405 C CA . GLN B 1 72 ? -0.4 -17.375 3.393 1 98.38 72 GLN B CA 1
ATOM 2406 C C . GLN B 1 72 ? -0.1 -15.961 3.859 1 98.38 72 GLN B C 1
ATOM 2408 O O . GLN B 1 72 ? -0.881 -15.367 4.609 1 98.38 72 GLN B O 1
ATOM 2413 N N . ASP B 1 73 ? 1.076 -15.398 3.432 1 98.5 73 ASP B N 1
ATOM 2414 C CA . ASP B 1 73 ? 1.504 -14.062 3.836 1 98.5 73 ASP B CA 1
ATOM 2415 C C . ASP B 1 73 ? 1.327 -13.062 2.695 1 98.5 73 ASP B C 1
ATOM 2417 O O . ASP B 1 73 ? 2.023 -12.047 2.641 1 98.5 73 ASP B O 1
ATOM 2421 N N . THR B 1 74 ? 0.511 -13.352 1.701 1 98.81 74 THR B N 1
ATOM 2422 C CA . THR B 1 74 ? 0.115 -12.453 0.626 1 98.81 74 THR B CA 1
ATOM 2423 C C . THR B 1 74 ? -1.332 -12 0.805 1 98.81 74 THR B C 1
ATOM 2425 O O . THR B 1 74 ? -2.229 -12.828 0.975 1 98.81 74 THR B O 1
ATOM 2428 N N . PHE B 1 75 ? -1.58 -10.672 0.745 1 98.88 75 PHE B N 1
ATOM 2429 C CA . PHE B 1 75 ? -2.893 -10.07 0.962 1 98.88 75 PHE B CA 1
ATOM 2430 C C . PHE B 1 75 ? -3.371 -9.344 -0.292 1 98.88 75 PHE B C 1
ATOM 2432 O O . PHE B 1 75 ? -2.723 -8.406 -0.759 1 98.88 75 PHE B O 1
ATOM 2439 N N . ILE B 1 76 ? -4.488 -9.789 -0.802 1 98.88 76 ILE B N 1
ATOM 2440 C CA . ILE B 1 76 ? -5.035 -9.148 -1.996 1 98.88 76 ILE B CA 1
ATOM 2441 C C . ILE B 1 76 ? -5.762 -7.863 -1.609 1 98.88 76 ILE B C 1
ATOM 2443 O O . ILE B 1 76 ? -6.816 -7.906 -0.97 1 98.88 76 ILE B O 1
ATOM 2447 N N . ILE B 1 77 ? -5.238 -6.797 -2.096 1 98.5 77 ILE B N 1
ATOM 2448 C CA . ILE B 1 77 ? -5.777 -5.508 -1.684 1 98.5 77 ILE B CA 1
ATOM 2449 C C . ILE B 1 77 ? -6.676 -4.949 -2.785 1 98.5 77 ILE B C 1
ATOM 2451 O O . ILE B 1 77 ? -7.555 -4.121 -2.52 1 98.5 77 ILE B O 1
ATOM 2455 N N . ASN B 1 78 ? -6.504 -5.332 -3.994 1 98.19 78 ASN B N 1
ATOM 2456 C CA . ASN B 1 78 ? -7.426 -5.004 -5.078 1 98.19 78 ASN B CA 1
ATOM 2457 C C . ASN B 1 78 ? -8.789 -5.656 -4.871 1 98.19 78 ASN B C 1
ATOM 2459 O O . ASN B 1 78 ? -8.969 -6.84 -5.172 1 98.19 78 ASN B O 1
ATOM 2463 N N . ARG B 1 79 ? -9.758 -4.898 -4.559 1 97.69 79 ARG B N 1
ATOM 2464 C CA . ARG B 1 79 ? -11.062 -5.438 -4.211 1 97.69 79 ARG B CA 1
ATOM 2465 C C . ARG B 1 79 ? -11.758 -6.027 -5.438 1 97.69 79 ARG B C 1
ATOM 2467 O O . ARG B 1 79 ? -12.648 -6.871 -5.309 1 97.69 79 ARG B O 1
ATOM 2474 N N . SER B 1 80 ? -11.375 -5.566 -6.609 1 98.31 80 SER B N 1
ATOM 2475 C CA . SER B 1 80 ? -11.984 -6.043 -7.848 1 98.31 80 SER B CA 1
ATOM 2476 C C . SER B 1 80 ? -11.18 -7.188 -8.453 1 98.31 80 SER B C 1
ATOM 2478 O O . SER B 1 80 ? -11.312 -7.488 -9.641 1 98.31 80 SER B O 1
ATOM 2480 N N . PHE B 1 81 ? -10.383 -7.82 -7.719 1 98.81 81 PHE B N 1
ATOM 2481 C CA . PHE B 1 81 ? -9.438 -8.828 -8.18 1 98.81 81 PHE B CA 1
ATOM 2482 C C . PHE B 1 81 ? -10.141 -9.898 -8.992 1 98.81 81 PHE B C 1
ATOM 2484 O O . PHE B 1 81 ? -9.703 -10.234 -10.102 1 98.81 81 PHE B O 1
ATOM 2491 N N . ILE B 1 82 ? -11.242 -10.469 -8.547 1 98.88 82 ILE B N 1
ATOM 2492 C CA . ILE B 1 82 ? -11.914 -11.578 -9.219 1 98.88 82 ILE B CA 1
ATOM 2493 C C . ILE B 1 82 ? -12.461 -11.109 -10.57 1 98.88 82 ILE B C 1
ATOM 2495 O O . ILE B 1 82 ? -12.297 -11.781 -11.586 1 98.88 82 ILE B O 1
ATOM 2499 N N . TYR B 1 83 ? -13.078 -9.906 -10.633 1 98.75 83 TYR B N 1
ATOM 2500 C CA . TYR B 1 83 ? -13.531 -9.336 -11.891 1 98.75 83 TYR B CA 1
ATOM 2501 C C . TYR B 1 83 ? -12.375 -9.188 -12.875 1 98.75 83 TYR B C 1
ATOM 2503 O O . TYR B 1 83 ? -12.5 -9.531 -14.055 1 98.75 83 TYR B O 1
ATOM 2511 N N . ASP B 1 84 ? -11.273 -8.75 -12.352 1 98.38 84 ASP B N 1
ATOM 2512 C CA . ASP B 1 84 ? -10.133 -8.445 -13.203 1 98.38 84 ASP B CA 1
ATOM 2513 C C . ASP B 1 84 ? -9.539 -9.719 -13.797 1 98.38 84 ASP B C 1
ATOM 2515 O O . ASP B 1 84 ? -9.227 -9.773 -14.992 1 98.38 84 ASP B O 1
ATOM 2519 N N . ILE B 1 85 ? -9.367 -10.75 -12.969 1 97.88 85 ILE B N 1
ATOM 2520 C CA . ILE B 1 85 ? -8.727 -11.938 -13.516 1 97.88 85 ILE B CA 1
ATOM 2521 C C . ILE B 1 85 ? -9.695 -12.664 -14.453 1 97.88 85 ILE B C 1
ATOM 2523 O O . ILE B 1 85 ? -9.281 -13.242 -15.461 1 97.88 85 ILE B O 1
ATOM 2527 N N . LEU B 1 86 ? -11.008 -12.664 -14.188 1 98.19 86 LEU B N 1
ATOM 2528 C CA . LEU B 1 86 ? -11.977 -13.258 -15.102 1 98.19 86 LEU B CA 1
ATOM 2529 C C . LEU B 1 86 ? -11.969 -12.539 -16.453 1 98.19 86 LEU B C 1
ATOM 2531 O O . LEU B 1 86 ? -12.023 -13.172 -17.5 1 98.19 86 LEU B O 1
ATOM 2535 N N . HIS B 1 87 ? -11.883 -11.25 -16.391 1 97.62 87 HIS B N 1
ATOM 2536 C CA . HIS B 1 87 ? -11.828 -10.453 -17.609 1 97.62 87 HIS B CA 1
ATOM 2537 C C . HIS B 1 87 ? -10.656 -10.867 -18.484 1 97.62 87 HIS B C 1
ATOM 2539 O O . HIS B 1 87 ? -10.812 -11.086 -19.688 1 97.62 87 HIS B O 1
ATOM 2545 N N . VAL B 1 88 ? -9.5 -11.031 -17.906 1 97.19 88 VAL B N 1
ATOM 2546 C CA . VAL B 1 88 ? -8.289 -11.344 -18.641 1 97.19 88 VAL B CA 1
ATOM 2547 C C . VAL B 1 88 ? -8.367 -12.766 -19.188 1 97.19 88 VAL B C 1
ATOM 2549 O O . VAL B 1 88 ? -8.023 -13.016 -20.344 1 97.19 88 VAL B O 1
ATOM 2552 N N . PHE B 1 89 ? -8.852 -13.703 -18.422 1 97.94 89 PHE B N 1
ATOM 2553 C CA . PHE B 1 89 ? -8.922 -15.102 -18.828 1 97.94 89 PHE B CA 1
ATOM 2554 C C . PHE B 1 89 ? -10.008 -15.305 -19.875 1 97.94 89 PHE B C 1
ATOM 2556 O O . PHE B 1 89 ? -9.797 -16.016 -20.859 1 97.94 89 PHE B O 1
ATOM 2563 N N . GLN B 1 90 ? -11.117 -14.719 -19.719 1 96.88 90 GLN B N 1
ATOM 2564 C CA . GLN B 1 90 ? -12.258 -14.953 -20.594 1 96.88 90 GLN B CA 1
ATOM 2565 C C . GLN B 1 90 ? -12.031 -14.328 -21.969 1 96.88 90 GLN B C 1
ATOM 2567 O O . GLN B 1 90 ? -12.633 -14.75 -22.953 1 96.88 90 GLN B O 1
ATOM 2572 N N . GLN B 1 91 ? -11.133 -13.398 -22 1 96 91 GLN B N 1
ATOM 2573 C CA . GLN B 1 91 ? -10.828 -12.758 -23.281 1 96 91 GLN B CA 1
ATOM 2574 C C . GLN B 1 91 ? -9.648 -13.43 -23.969 1 96 91 GLN B C 1
ATOM 2576 O O . GLN B 1 91 ? -9.305 -13.086 -25.094 1 96 91 GLN B O 1
ATOM 2581 N N . ASN B 1 92 ? -9.055 -14.344 -23.312 1 96.88 92 ASN B N 1
ATOM 2582 C CA . ASN B 1 92 ? -7.836 -14.953 -23.844 1 96.88 92 ASN B CA 1
ATOM 2583 C C . ASN B 1 92 ? -7.746 -16.438 -23.5 1 96.88 92 ASN B C 1
ATOM 2585 O O . ASN B 1 92 ? -7.129 -16.797 -22.5 1 96.88 92 ASN B O 1
ATOM 2589 N N . ASP B 1 93 ? -8.125 -17.297 -24.422 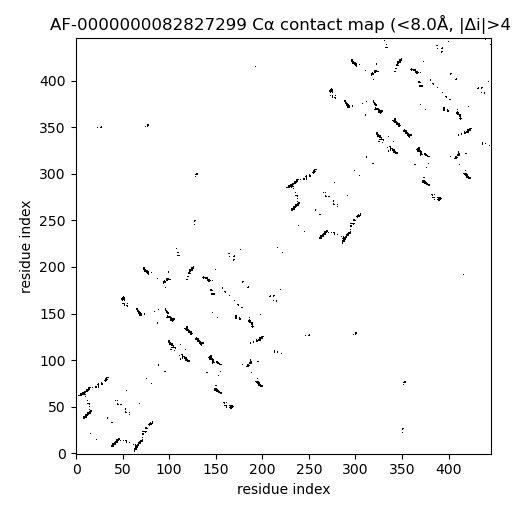1 96.94 93 ASP B N 1
ATOM 2590 C CA . ASP B 1 93 ? -8.109 -18.734 -24.172 1 96.94 93 ASP B CA 1
ATOM 2591 C C . ASP B 1 93 ? -6.684 -19.266 -24.109 1 96.94 93 ASP B C 1
ATOM 2593 O O . ASP B 1 93 ? -6.422 -20.281 -23.453 1 96.94 93 ASP B O 1
ATOM 2597 N N . GLY B 1 94 ? -5.809 -18.562 -24.734 1 98.25 94 GLY B N 1
ATOM 2598 C CA . GLY B 1 94 ? -4.426 -19.016 -24.766 1 98.25 94 GLY B CA 1
ATOM 2599 C C . GLY B 1 94 ? -3.648 -18.672 -23.516 1 98.25 94 GLY B C 1
ATOM 2600 O O . GLY B 1 94 ? -2.545 -19.172 -23.297 1 98.25 94 GLY B O 1
ATOM 2601 N N . LEU B 1 95 ? -4.238 -17.875 -22.719 1 98.5 95 LEU B N 1
ATOM 2602 C CA . LEU B 1 95 ? -3.625 -17.484 -21.469 1 98.5 95 LEU B CA 1
ATOM 2603 C C . LEU B 1 95 ? -3.934 -18.5 -20.375 1 98.5 95 LEU B C 1
ATOM 2605 O O . LEU B 1 95 ? -5.094 -18.656 -19.984 1 98.5 95 LEU B O 1
ATOM 2609 N N . GLY B 1 96 ? -2.91 -19.125 -19.844 1 98.56 96 GLY B N 1
ATOM 2610 C CA . GLY B 1 96 ? -3.143 -20.203 -18.891 1 98.56 96 GLY B CA 1
ATOM 2611 C C . GLY B 1 96 ? -2.953 -19.797 -17.453 1 98.56 96 GLY B C 1
ATOM 2612 O O . GLY B 1 96 ? -3.604 -20.344 -16.547 1 98.56 96 GLY B O 1
ATOM 2613 N N . MET B 1 97 ? -2.02 -18.859 -17.297 1 98.81 97 MET B N 1
ATOM 2614 C CA . MET B 1 97 ? -1.637 -18.469 -15.938 1 98.81 97 MET B CA 1
ATOM 2615 C C . MET B 1 97 ? -1.291 -16.984 -15.875 1 98.81 97 MET B C 1
ATOM 2617 O O . MET B 1 97 ? -0.688 -16.438 -16.812 1 98.81 97 MET B O 1
ATOM 2621 N N . ILE B 1 98 ? -1.691 -16.375 -14.766 1 98.81 98 ILE B N 1
ATOM 2622 C CA . ILE B 1 98 ? -1.282 -15 -14.562 1 98.81 98 ILE B CA 1
ATOM 2623 C C . ILE B 1 98 ? -0.701 -14.828 -13.156 1 98.81 98 ILE B C 1
ATOM 2625 O O . ILE B 1 98 ? -0.991 -15.625 -12.258 1 98.81 98 ILE B O 1
ATOM 2629 N N . GLY B 1 99 ? 0.146 -13.891 -12.953 1 98.88 99 GLY B N 1
ATOM 2630 C CA . GLY B 1 99 ? 0.705 -13.406 -11.703 1 98.88 99 GLY B CA 1
ATOM 2631 C C . GLY B 1 99 ? 0.825 -11.898 -11.648 1 98.88 99 GLY B C 1
ATOM 2632 O O . GLY B 1 99 ? 0.323 -11.195 -12.523 1 98.88 99 GLY B O 1
ATOM 2633 N N . VAL B 1 100 ? 1.51 -11.445 -10.617 1 98.81 100 VAL B N 1
ATOM 2634 C CA . VAL B 1 100 ? 1.477 -9.992 -10.461 1 98.81 100 VAL B CA 1
ATOM 2635 C C . VAL B 1 100 ? 2.873 -9.414 -10.68 1 98.81 100 VAL B C 1
ATOM 2637 O O . VAL B 1 100 ? 3.033 -8.203 -10.828 1 98.81 100 VAL B O 1
ATOM 2640 N N . ILE B 1 101 ? 3.885 -10.227 -10.672 1 98.75 101 ILE B N 1
ATOM 2641 C CA . ILE B 1 101 ? 5.262 -9.773 -10.859 1 98.75 101 ILE B CA 1
ATOM 2642 C C . ILE B 1 101 ? 6.113 -10.922 -11.391 1 98.75 101 ILE B C 1
ATOM 2644 O O . ILE B 1 101 ? 5.867 -12.086 -11.07 1 98.75 101 ILE B O 1
ATOM 2648 N N . GLY B 1 102 ? 7.09 -10.617 -12.25 1 98.62 102 GLY B N 1
ATOM 2649 C CA . GLY B 1 102 ? 7.918 -11.648 -12.844 1 98.62 102 GLY B CA 1
ATOM 2650 C C . GLY B 1 102 ? 8.914 -11.109 -13.859 1 98.62 102 GLY B C 1
ATOM 2651 O O . GLY B 1 102 ? 9.383 -9.977 -13.734 1 98.62 102 GLY B O 1
ATOM 2652 N N . ALA B 1 103 ? 9.32 -12.047 -14.719 1 98.69 103 ALA B N 1
ATOM 2653 C CA . ALA B 1 103 ? 10.367 -11.711 -15.68 1 98.69 103 ALA B CA 1
ATOM 2654 C C . ALA B 1 103 ? 9.945 -12.07 -17.094 1 98.69 103 ALA B C 1
ATOM 2656 O O . ALA B 1 103 ? 9.367 -13.141 -17.328 1 98.69 103 ALA B O 1
ATOM 2657 N N . GLU B 1 104 ? 10.266 -11.188 -18.031 1 98.19 104 GLU B N 1
ATOM 2658 C CA . GLU B 1 104 ? 9.969 -11.461 -19.438 1 98.19 104 GLU B CA 1
ATOM 2659 C C . GLU B 1 104 ? 10.75 -12.672 -19.938 1 98.19 104 GLU B C 1
ATOM 2661 O O . GLU B 1 104 ? 10.203 -13.508 -20.672 1 98.19 104 GLU B O 1
ATOM 2666 N N . GLU B 1 105 ? 11.992 -12.688 -19.547 1 97.88 105 GLU B N 1
ATOM 2667 C CA . GLU B 1 105 ? 12.867 -13.82 -19.859 1 97.88 105 GLU B CA 1
ATOM 2668 C C . GLU B 1 105 ? 13.664 -14.25 -18.625 1 97.88 105 GLU B C 1
ATOM 2670 O O . GLU B 1 105 ? 14.281 -13.422 -17.953 1 97.88 105 GLU B O 1
ATOM 2675 N N . VAL B 1 106 ? 13.641 -15.547 -18.391 1 97.88 106 VAL B N 1
ATOM 2676 C CA . VAL B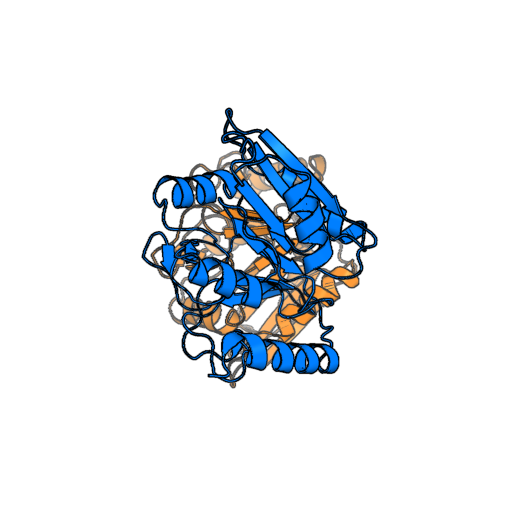 1 106 ? 14.414 -16.078 -17.266 1 97.88 106 VAL B CA 1
ATOM 2677 C C . VAL B 1 106 ? 15.883 -16.172 -17.656 1 97.88 106 VAL B C 1
ATOM 2679 O O . VAL B 1 106 ? 16.219 -16.812 -18.656 1 97.88 106 VAL B O 1
ATOM 2682 N N . PRO B 1 107 ? 16.75 -15.547 -16.875 1 97.5 107 PRO B N 1
ATOM 2683 C CA . PRO B 1 107 ? 18.172 -15.664 -17.219 1 97.5 107 PRO B CA 1
ATOM 2684 C C . PRO B 1 107 ? 18.734 -17.062 -16.969 1 97.5 107 PRO B C 1
ATOM 2686 O O . PRO B 1 107 ? 18.031 -17.922 -16.406 1 97.5 107 PRO B O 1
ATOM 2689 N N . GLN B 1 108 ? 20 -17.25 -17.344 1 95 108 GLN B N 1
ATOM 2690 C CA . GLN B 1 108 ? 20.625 -18.562 -17.234 1 95 108 GLN B CA 1
ATOM 2691 C C . GLN B 1 108 ? 20.781 -18.984 -15.781 1 95 108 GLN B C 1
ATOM 2693 O O . GLN B 1 108 ? 20.828 -20.172 -15.477 1 95 108 GLN B O 1
ATOM 2698 N N . SER B 1 109 ? 20.797 -18.016 -14.883 1 95.06 109 SER B N 1
ATOM 2699 C CA . SER B 1 109 ? 20.906 -18.312 -13.461 1 95.06 109 SER B CA 1
ATOM 2700 C C . SER B 1 109 ? 19.641 -19.016 -12.945 1 95.06 109 SER B C 1
ATOM 2702 O O . SER B 1 109 ? 19.656 -19.625 -11.875 1 95.06 109 SER B O 1
ATOM 2704 N N . GLY B 1 110 ? 18.547 -18.828 -13.648 1 96.56 110 GLY B N 1
ATOM 2705 C CA . GLY B 1 110 ? 17.266 -19.344 -13.195 1 96.56 110 GLY B CA 1
ATOM 2706 C C . GLY B 1 110 ? 16.562 -18.438 -12.219 1 96.56 110 GLY B C 1
ATOM 2707 O O . GLY B 1 110 ? 15.438 -18.719 -11.789 1 96.56 110 GLY B O 1
ATOM 2708 N N . ILE B 1 111 ? 17.203 -17.359 -11.867 1 97.62 111 ILE B N 1
ATOM 2709 C CA . ILE B 1 111 ? 16.703 -16.406 -10.883 1 97.62 111 ILE B CA 1
ATOM 2710 C C . ILE B 1 111 ? 15.961 -15.273 -11.594 1 97.62 111 ILE B C 1
ATOM 2712 O O . ILE B 1 111 ? 16.578 -14.398 -12.203 1 97.62 111 ILE B O 1
ATOM 2716 N N . TRP B 1 112 ? 14.617 -15.227 -11.383 1 97.44 112 TRP B N 1
ATOM 2717 C CA . TRP B 1 112 ? 13.828 -14.336 -12.227 1 97.44 112 TRP B CA 1
ATOM 2718 C C . TRP B 1 112 ? 14.117 -12.875 -11.898 1 97.44 112 TRP B C 1
ATOM 2720 O O . TRP B 1 112 ? 14.094 -12.016 -12.781 1 97.44 112 TRP B O 1
ATOM 2730 N N . TRP B 1 113 ? 14.43 -12.5 -10.578 1 96.81 113 TRP B N 1
ATOM 2731 C CA . TRP B 1 113 ? 14.617 -11.102 -10.227 1 96.81 113 TRP B CA 1
ATOM 2732 C C . TRP B 1 113 ? 15.992 -10.602 -10.664 1 96.81 113 TRP B C 1
ATOM 2734 O O . TRP B 1 113 ? 16.344 -9.453 -10.422 1 96.81 113 TRP B O 1
ATOM 2744 N N . GLU B 1 114 ? 16.797 -11.406 -11.32 1 97.44 114 GLU B N 1
ATOM 2745 C CA . GLU B 1 114 ? 18.047 -10.992 -11.953 1 97.44 114 GLU B CA 1
ATOM 2746 C C . GLU B 1 114 ? 17.844 -10.703 -13.438 1 97.44 114 GLU B C 1
ATOM 2748 O O . GLU B 1 114 ? 18.766 -10.273 -14.125 1 97.44 114 GLU B O 1
ATOM 2753 N N . ALA B 1 115 ? 16.688 -10.922 -13.961 1 98.12 115 ALA B N 1
ATOM 2754 C CA . ALA B 1 115 ? 16.391 -10.719 -15.375 1 98.12 115 ALA B CA 1
ATOM 2755 C C . ALA B 1 115 ? 16.594 -9.258 -15.773 1 98.12 115 ALA B C 1
ATOM 2757 O O . ALA B 1 115 ? 16.406 -8.352 -14.953 1 98.12 115 ALA B O 1
ATOM 2758 N N . SER B 1 116 ? 16.891 -9.016 -17.016 1 97.19 116 SER B N 1
ATOM 2759 C CA . SER B 1 116 ? 17.094 -7.66 -17.531 1 97.19 116 SER B CA 1
ATOM 2760 C C . SER B 1 116 ? 15.758 -6.918 -17.641 1 97.19 116 SER B C 1
ATOM 2762 O O . SER B 1 116 ? 15.711 -5.699 -17.484 1 97.19 116 SER B O 1
ATOM 2764 N N . LYS B 1 117 ? 14.75 -7.66 -17.953 1 97.62 117 LYS B N 1
ATOM 2765 C CA . LYS B 1 117 ? 13.422 -7.074 -18.094 1 97.62 117 LYS B CA 1
ATOM 2766 C C . LYS B 1 117 ? 12.438 -7.711 -17.109 1 97.62 117 LYS B C 1
ATOM 2768 O O . LYS B 1 117 ? 11.938 -8.812 -17.344 1 97.62 117 LYS B O 1
ATOM 2773 N N . LYS B 1 118 ? 12.125 -7.105 -16.094 1 98.38 118 LYS B N 1
ATOM 2774 C CA . LYS B 1 118 ? 11.148 -7.504 -15.086 1 98.38 118 LYS B CA 1
ATOM 2775 C C . LYS B 1 118 ? 9.867 -6.676 -15.203 1 98.38 118 LYS B C 1
ATOM 2777 O O . LYS B 1 118 ? 9.898 -5.551 -15.711 1 98.38 118 LYS B O 1
ATOM 2782 N N . VAL B 1 119 ? 8.781 -7.277 -14.789 1 98.06 119 VAL B N 1
ATOM 2783 C CA . VAL B 1 119 ? 7.477 -6.656 -14.992 1 98.06 119 VAL B CA 1
ATOM 2784 C C . VAL B 1 119 ? 6.617 -6.848 -13.742 1 98.06 119 VAL B C 1
ATOM 2786 O O . VAL B 1 119 ? 6.695 -7.887 -13.078 1 98.06 119 VAL B O 1
ATOM 2789 N N . GLY B 1 120 ? 5.758 -5.781 -13.5 1 98 120 GLY B N 1
ATOM 2790 C CA . GLY B 1 120 ? 4.758 -5.918 -12.453 1 98 120 GLY B CA 1
ATOM 2791 C C . GLY B 1 120 ? 5.074 -5.102 -11.219 1 98 120 GLY B C 1
ATOM 2792 O O . GLY B 1 120 ? 6.043 -4.336 -11.203 1 98 120 GLY B O 1
ATOM 2793 N N . LYS B 1 121 ? 4.258 -5.184 -10.164 1 97.56 121 LYS B N 1
ATOM 2794 C CA . LYS B 1 121 ? 4.43 -4.41 -8.938 1 97.56 121 LYS B CA 1
ATOM 2795 C C . LYS B 1 121 ? 3.807 -5.129 -7.746 1 97.56 121 LYS B C 1
ATOM 2797 O O . LYS B 1 121 ? 2.848 -5.887 -7.902 1 97.56 121 LYS B O 1
ATOM 2802 N N . VAL B 1 122 ? 4.375 -4.934 -6.605 1 98.31 122 VAL B N 1
ATOM 2803 C CA . VAL B 1 122 ? 3.973 -5.504 -5.324 1 98.31 122 VAL B CA 1
ATOM 2804 C C . VAL B 1 122 ? 4.336 -4.543 -4.191 1 98.31 122 VAL B C 1
ATOM 2806 O O . VAL B 1 122 ? 5.367 -3.871 -4.246 1 98.31 122 VAL B O 1
ATOM 2809 N N . ILE B 1 123 ? 3.447 -4.41 -3.172 1 98.25 123 ILE B N 1
ATOM 2810 C CA . ILE B 1 123 ? 3.883 -3.807 -1.916 1 98.25 123 ILE B CA 1
ATOM 2811 C C . ILE B 1 123 ? 4.523 -4.871 -1.027 1 98.25 123 ILE B C 1
ATOM 2813 O O . ILE B 1 123 ? 3.896 -5.887 -0.719 1 98.25 123 ILE B O 1
ATOM 2817 N N . GLU B 1 124 ? 5.734 -4.602 -0.585 1 97.69 124 GLU B N 1
ATOM 2818 C CA . GLU B 1 124 ? 6.426 -5.562 0.269 1 97.69 124 GLU B CA 1
ATOM 2819 C C . GLU B 1 124 ? 6.539 -5.051 1.701 1 97.69 124 GLU B C 1
ATOM 2821 O O . GLU B 1 124 ? 6.738 -3.854 1.924 1 97.69 124 GLU B O 1
ATOM 2826 N N . TYR B 1 125 ? 6.375 -5.977 2.641 1 97.81 125 TYR B N 1
ATOM 2827 C CA . TYR B 1 125 ? 6.668 -5.684 4.039 1 97.81 125 TYR B CA 1
ATOM 2828 C C . TYR B 1 125 ? 7.789 -6.574 4.562 1 97.81 125 TYR B C 1
ATOM 2830 O O . TYR B 1 125 ? 7.645 -7.801 4.602 1 97.81 125 TYR B O 1
ATOM 2838 N N . ARG B 1 126 ? 8.867 -5.992 4.938 1 94.69 126 ARG B N 1
ATOM 2839 C CA . ARG B 1 126 ? 9.961 -6.613 5.676 1 94.69 126 ARG B CA 1
ATOM 2840 C C . ARG B 1 126 ? 10.164 -5.941 7.027 1 94.69 126 ARG B C 1
ATOM 2842 O O . ARG B 1 126 ? 9.32 -6.07 7.922 1 94.69 126 ARG B O 1
ATOM 2849 N N . ASN B 1 127 ? 11.039 -5.016 7.066 1 93.75 127 ASN B N 1
ATOM 2850 C CA . ASN B 1 127 ? 11.18 -4.152 8.234 1 93.75 127 ASN B CA 1
ATOM 2851 C C . ASN B 1 127 ? 10.344 -2.883 8.102 1 93.75 127 ASN B C 1
ATOM 2853 O O . ASN B 1 127 ? 9.891 -2.32 9.094 1 93.75 127 ASN B O 1
ATOM 2857 N N . THR B 1 128 ? 10.164 -2.551 6.867 1 97.25 128 THR B N 1
ATOM 2858 C CA . THR B 1 128 ? 9.289 -1.455 6.457 1 97.25 128 THR B CA 1
ATOM 2859 C C . THR B 1 128 ? 8.461 -1.853 5.238 1 97.25 128 THR B C 1
ATOM 2861 O O . THR B 1 128 ? 8.742 -2.867 4.598 1 97.25 128 THR B O 1
ATOM 2864 N N . TYR B 1 129 ? 7.434 -1.129 5.047 1 97.75 129 TYR B N 1
ATOM 2865 C CA . TYR B 1 129 ? 6.691 -1.247 3.797 1 97.75 129 TYR B CA 1
ATOM 2866 C C . TYR B 1 129 ? 7.41 -0.528 2.662 1 97.75 129 TYR B C 1
ATOM 2868 O O . TYR B 1 129 ? 7.961 0.558 2.857 1 97.75 129 TYR B O 1
ATOM 2876 N N . SER B 1 130 ? 7.418 -1.109 1.459 1 96.56 130 SER B N 1
ATOM 2877 C CA . SER B 1 130 ? 8 -0.479 0.28 1 96.56 130 SER B CA 1
ATOM 2878 C C . SER B 1 130 ? 7.32 -0.959 -0.998 1 96.56 130 SER B C 1
ATOM 2880 O O . SER B 1 130 ? 6.734 -2.043 -1.025 1 96.56 130 SER B O 1
ATOM 2882 N N . TYR B 1 131 ? 7.484 -0.122 -2.084 1 96 131 TYR B N 1
ATOM 2883 C CA . TYR B 1 131 ? 7.02 -0.518 -3.408 1 96 131 TYR B CA 1
ATOM 2884 C C . TYR B 1 131 ? 8.102 -1.283 -4.16 1 96 131 TYR B C 1
ATOM 2886 O O . TYR B 1 131 ? 9.242 -0.837 -4.238 1 96 131 TYR B O 1
ATOM 2894 N N . LEU B 1 132 ? 7.758 -2.414 -4.605 1 94.94 132 LEU B N 1
ATOM 2895 C CA . LEU B 1 132 ? 8.523 -3.084 -5.652 1 94.94 132 LEU B CA 1
ATOM 2896 C C . LEU B 1 132 ? 7.883 -2.865 -7.016 1 94.94 132 LEU B C 1
ATOM 2898 O O . LEU B 1 132 ? 6.887 -3.512 -7.352 1 94.94 132 LEU B O 1
ATOM 2902 N N . LEU B 1 133 ? 8.461 -1.938 -7.789 1 93.56 133 LEU B N 1
ATOM 2903 C CA . LEU B 1 133 ? 7.895 -1.506 -9.062 1 93.56 133 LEU B CA 1
ATOM 2904 C C . LEU B 1 133 ? 8.844 -1.813 -10.211 1 93.56 133 LEU B C 1
ATOM 2906 O O . LEU B 1 133 ? 10.016 -1.436 -10.172 1 93.56 133 LEU B O 1
ATOM 2910 N N . PHE B 1 134 ? 8.305 -2.555 -11.195 1 94.69 134 PHE B N 1
ATOM 2911 C CA . PHE B 1 134 ? 9.055 -2.793 -12.422 1 94.69 134 PHE B CA 1
ATOM 2912 C C . PHE B 1 134 ? 8.336 -2.197 -13.625 1 94.69 134 PHE B C 1
ATOM 2914 O O . PHE B 1 134 ? 7.602 -1.212 -13.492 1 94.69 134 PHE B O 1
ATOM 2921 N N . ASP B 1 135 ? 8.625 -2.68 -14.805 1 90.06 135 ASP B N 1
ATOM 2922 C CA . ASP B 1 135 ? 8.047 -2.072 -16 1 90.06 135 ASP B CA 1
ATOM 2923 C C . ASP B 1 135 ? 6.523 -2.082 -15.938 1 90.06 135 ASP B C 1
ATOM 2925 O O . ASP B 1 135 ? 5.918 -3.066 -15.508 1 90.06 135 ASP B O 1
ATOM 2929 N N . GLU B 1 136 ? 6.027 -0.945 -16.344 1 87 136 GLU B N 1
ATOM 2930 C CA . GLU B 1 136 ? 4.574 -0.823 -16.422 1 87 136 GLU B CA 1
ATOM 2931 C C . GLU B 1 136 ? 4.027 -1.53 -17.656 1 87 136 GLU B C 1
ATOM 2933 O O . GLU B 1 136 ? 4.711 -1.619 -18.688 1 87 136 GLU B O 1
ATOM 2938 N N . ILE B 1 137 ? 2.818 -1.937 -17.422 1 88 137 ILE B N 1
ATOM 2939 C CA . ILE B 1 137 ? 2.141 -2.66 -18.5 1 88 137 ILE B CA 1
ATOM 2940 C C . ILE B 1 137 ? 1.052 -1.78 -19.109 1 88 137 ILE B C 1
ATOM 2942 O O . ILE B 1 137 ? 0.085 -1.42 -18.422 1 88 137 ILE B O 1
ATOM 2946 N N . ASP B 1 138 ? 1.129 -1.5 -20.375 1 86.62 138 ASP B N 1
ATOM 2947 C CA . ASP B 1 138 ? 0.145 -0.659 -21.047 1 86.62 138 ASP B CA 1
ATOM 2948 C C . ASP B 1 138 ? -0.99 -1.5 -21.625 1 86.62 138 ASP B C 1
ATOM 2950 O O . ASP B 1 138 ? -2.135 -1.045 -21.703 1 86.62 138 ASP B O 1
ATOM 2954 N N . GLU B 1 139 ? -0.623 -2.711 -22 1 91.88 139 GLU B N 1
ATOM 2955 C CA . GLU B 1 139 ? -1.64 -3.609 -22.531 1 91.88 139 GLU B CA 1
ATOM 2956 C C . GLU B 1 139 ? -2.443 -4.266 -21.406 1 91.88 139 GLU B C 1
ATOM 2958 O O . GLU B 1 139 ? -2.143 -4.074 -20.234 1 91.88 139 GLU B O 1
ATOM 2963 N N . THR B 1 140 ? -3.418 -4.98 -21.828 1 94.88 140 THR B N 1
ATOM 2964 C CA . THR B 1 140 ? -4.258 -5.668 -20.844 1 94.88 140 THR B CA 1
ATOM 2965 C C . THR B 1 140 ? -3.453 -6.723 -20.094 1 94.88 140 THR B C 1
ATOM 2967 O O . THR B 1 140 ? -3.605 -6.871 -18.875 1 94.88 140 THR B O 1
ATOM 2970 N N . VAL B 1 141 ? -2.639 -7.457 -20.875 1 97.12 141 VAL B N 1
ATOM 2971 C CA . VAL B 1 141 ? -1.769 -8.477 -20.297 1 97.12 141 VAL B CA 1
ATOM 2972 C C . VAL B 1 141 ? -0.424 -8.484 -21.031 1 97.12 141 VAL B C 1
ATOM 2974 O O . VAL B 1 141 ? -0.371 -8.359 -22.25 1 97.12 141 VAL B O 1
ATOM 2977 N N . LYS B 1 142 ? 0.626 -8.586 -20.297 1 97.75 142 LYS B N 1
ATOM 2978 C CA . LYS B 1 142 ? 1.962 -8.773 -20.859 1 97.75 142 LYS B CA 1
ATOM 2979 C C . LYS B 1 142 ? 2.439 -10.211 -20.672 1 97.75 142 LYS B C 1
ATOM 2981 O O . LYS B 1 142 ? 2.461 -10.727 -19.562 1 97.75 142 LYS B O 1
ATOM 2986 N N . THR B 1 143 ? 2.799 -10.82 -21.75 1 98 143 THR B N 1
ATOM 2987 C CA . THR B 1 143 ? 3.32 -12.188 -21.688 1 98 143 THR B CA 1
ATOM 2988 C C . THR B 1 143 ? 4.727 -12.195 -21.094 1 98 143 THR B C 1
ATOM 2990 O O . THR B 1 143 ? 5.562 -11.359 -21.438 1 98 143 THR B O 1
ATOM 2993 N N . VAL B 1 144 ? 4.988 -13.18 -20.188 1 98.69 144 VAL B N 1
ATOM 2994 C CA . VAL B 1 144 ? 6.289 -13.328 -19.547 1 98.69 144 VAL B CA 1
ATOM 2995 C C . VAL B 1 144 ? 6.672 -14.805 -19.484 1 98.69 144 VAL B C 1
ATOM 2997 O O . VAL B 1 144 ? 5.863 -15.672 -19.812 1 98.69 144 VAL B O 1
ATOM 3000 N N . GLN B 1 145 ? 7.91 -15.055 -19 1 98.5 145 GLN B N 1
ATOM 3001 C CA . GLN B 1 145 ? 8.367 -16.438 -18.891 1 98.5 145 GLN B CA 1
ATOM 3002 C C . GLN B 1 145 ? 8.242 -16.938 -17.453 1 98.5 145 GLN B C 1
ATOM 3004 O O . GLN B 1 145 ? 8.141 -18.156 -17.234 1 98.5 145 GLN B O 1
ATOM 3009 N N . ALA B 1 146 ? 8.266 -15.992 -16.531 1 98.56 146 ALA B N 1
ATOM 3010 C CA . ALA B 1 146 ? 8.266 -16.422 -15.141 1 98.56 146 ALA B CA 1
ATOM 3011 C C . ALA B 1 146 ? 7.445 -15.484 -14.273 1 98.56 146 ALA B C 1
ATOM 3013 O O . ALA B 1 146 ? 7.445 -14.266 -14.492 1 98.56 146 ALA B O 1
ATOM 3014 N N . LEU B 1 147 ? 6.852 -16.062 -13.312 1 98.88 147 LEU B N 1
ATOM 3015 C CA . LEU B 1 147 ? 6.074 -15.352 -12.297 1 98.88 147 LEU B CA 1
ATOM 3016 C C . LEU B 1 147 ? 6.539 -15.719 -10.898 1 98.88 147 LEU B C 1
ATOM 3018 O O . LEU B 1 147 ? 6.875 -16.875 -10.633 1 98.88 147 LEU B O 1
ATOM 3022 N N . ASP B 1 148 ? 6.531 -14.711 -10.023 1 98.75 148 ASP B N 1
ATOM 3023 C CA . ASP B 1 148 ? 6.762 -15 -8.609 1 98.75 148 ASP B CA 1
ATOM 3024 C C . ASP B 1 148 ? 5.609 -15.812 -8.023 1 98.75 148 ASP B C 1
ATOM 3026 O O . ASP B 1 148 ? 4.445 -15.57 -8.344 1 98.75 148 ASP B O 1
ATOM 3030 N N . GLY B 1 149 ? 5.887 -16.688 -7.09 1 98.69 149 GLY B N 1
ATOM 3031 C CA . GLY B 1 149 ? 4.934 -17.641 -6.543 1 98.69 149 GLY B CA 1
ATOM 3032 C C . GLY B 1 149 ? 4.016 -17.031 -5.5 1 98.69 149 GLY B C 1
ATOM 3033 O O . GLY B 1 149 ? 3.102 -17.703 -5.012 1 98.69 149 GLY B O 1
ATOM 3034 N N . LEU B 1 150 ? 4.219 -15.781 -5.117 1 98.69 150 LEU B N 1
ATOM 3035 C CA . LEU B 1 150 ? 3.391 -15.18 -4.078 1 98.69 150 LEU B CA 1
ATOM 3036 C C . LEU B 1 150 ? 1.915 -15.234 -4.453 1 98.69 150 LEU B C 1
ATOM 3038 O O . LEU B 1 150 ? 1.047 -15.266 -3.58 1 98.69 150 LEU B O 1
ATOM 3042 N N . LEU B 1 151 ? 1.613 -15.227 -5.766 1 98.94 151 LEU B N 1
ATOM 3043 C CA . LEU B 1 151 ? 0.258 -15.359 -6.289 1 98.94 151 LEU B CA 1
ATOM 3044 C C . LEU B 1 151 ? 0.276 -15.852 -7.734 1 98.94 151 LEU B C 1
ATOM 3046 O O . LEU B 1 151 ? 0.891 -15.227 -8.602 1 98.94 151 LEU B O 1
ATOM 3050 N N . LEU B 1 152 ? -0.356 -16.938 -7.984 1 98.94 152 LEU B N 1
ATOM 3051 C CA . LEU B 1 152 ? -0.53 -17.516 -9.312 1 98.94 152 LEU B CA 1
ATOM 3052 C C . LEU B 1 152 ? -1.99 -17.875 -9.562 1 98.94 152 LEU B C 1
ATOM 3054 O O . LEU B 1 152 ? -2.564 -18.688 -8.828 1 98.94 152 LEU B O 1
ATOM 3058 N N . ALA B 1 153 ? -2.6 -17.344 -10.562 1 98.94 153 ALA B N 1
ATOM 3059 C CA . ALA B 1 153 ? -3.975 -17.672 -10.93 1 98.94 153 ALA B CA 1
ATOM 3060 C C . ALA B 1 153 ? -4.027 -18.406 -12.266 1 98.94 153 ALA B C 1
ATOM 3062 O O . ALA B 1 153 ? -3.326 -18.047 -13.211 1 98.94 153 ALA B O 1
ATOM 3063 N N . THR B 1 154 ? -4.871 -19.422 -12.352 1 98.75 154 THR B N 1
ATOM 3064 C CA . THR B 1 154 ? -4.922 -20.266 -13.547 1 98.75 154 THR B CA 1
ATOM 3065 C C . THR B 1 154 ? -6.363 -20.5 -13.984 1 98.75 154 THR B C 1
ATOM 3067 O O . THR B 1 154 ? -7.285 -20.438 -13.164 1 98.75 154 THR B O 1
ATOM 3070 N N . GLN B 1 155 ? -6.559 -20.719 -15.312 1 98.19 155 GLN B N 1
ATOM 3071 C CA . GLN B 1 155 ? -7.875 -21.172 -15.773 1 98.19 155 GLN B CA 1
ATOM 3072 C C . GLN B 1 155 ? -7.82 -22.594 -16.312 1 98.19 155 GLN B C 1
ATOM 3074 O O . GLN B 1 155 ? -8.836 -23.141 -16.734 1 98.19 155 GLN B O 1
ATOM 3079 N N . TYR B 1 156 ? -6.641 -23.234 -16.281 1 98 156 TYR B N 1
ATOM 3080 C CA . TYR B 1 156 ? -6.449 -24.641 -16.609 1 98 156 TYR B CA 1
ATOM 3081 C C . TYR B 1 156 ? -5.648 -25.344 -15.523 1 98 156 TYR B C 1
ATOM 3083 O O . TYR B 1 156 ? -4.918 -24.703 -14.766 1 98 156 TYR B O 1
ATOM 3091 N N . ASP B 1 157 ? -5.852 -26.656 -15.5 1 98.06 157 ASP B N 1
ATOM 3092 C CA . ASP B 1 157 ? -5.086 -27.469 -14.57 1 98.06 157 ASP B CA 1
ATOM 3093 C C . ASP B 1 157 ? -3.928 -28.172 -15.281 1 98.06 157 ASP B C 1
ATOM 3095 O O . ASP B 1 157 ? -4.141 -28.938 -16.234 1 98.06 157 ASP B O 1
ATOM 3099 N N . ILE B 1 158 ? -2.764 -27.828 -14.898 1 98.19 158 ILE B N 1
ATOM 3100 C CA . ILE B 1 158 ? -1.549 -28.516 -15.312 1 98.19 158 ILE B CA 1
ATOM 3101 C C . ILE B 1 158 ? -0.833 -29.094 -14.086 1 98.19 158 ILE B C 1
ATOM 3103 O O . ILE B 1 158 ? -0.641 -28.391 -13.094 1 98.19 158 ILE B O 1
ATOM 3107 N N . PRO B 1 159 ? -0.418 -30.375 -14.148 1 98.38 159 PRO B N 1
ATOM 3108 C CA . PRO B 1 159 ? 0.184 -30.984 -12.961 1 98.38 159 PRO B CA 1
ATOM 3109 C C . PRO B 1 159 ? 1.429 -30.25 -12.484 1 98.38 159 PRO B C 1
ATOM 3111 O O . PRO B 1 159 ? 2.242 -29.797 -13.297 1 98.38 159 PRO B O 1
ATOM 3114 N N . TRP B 1 160 ? 1.512 -30.109 -11.156 1 98.56 160 TRP B N 1
ATOM 3115 C CA . TRP B 1 160 ? 2.719 -29.578 -10.523 1 98.56 160 TRP B CA 1
ATOM 3116 C C . TRP B 1 160 ? 3.826 -30.625 -10.508 1 98.56 160 TRP B C 1
ATOM 3118 O O . TRP B 1 160 ? 3.559 -31.812 -10.336 1 98.56 160 TRP B O 1
ATOM 3128 N N . ARG B 1 161 ? 5.062 -30.203 -10.664 1 98.44 161 ARG B N 1
ATOM 3129 C CA . ARG B 1 161 ? 6.195 -31.125 -10.695 1 98.44 161 ARG B CA 1
ATOM 3130 C C . ARG B 1 161 ? 6.68 -31.438 -9.281 1 98.44 161 ARG B C 1
ATOM 3132 O O . ARG B 1 161 ? 7.848 -31.219 -8.961 1 98.44 161 ARG B O 1
ATOM 3139 N N . LYS B 1 162 ? 5.809 -32.062 -8.531 1 98 162 LYS B N 1
ATOM 3140 C CA . LYS B 1 162 ? 6.039 -32.312 -7.109 1 98 162 LYS B CA 1
ATOM 3141 C C . LYS B 1 162 ? 7.172 -33.312 -6.891 1 98 162 LYS B C 1
ATOM 3143 O O . LYS B 1 162 ? 7.816 -33.281 -5.836 1 98 162 LYS B O 1
ATOM 3148 N N . GLU B 1 163 ? 7.492 -34.156 -7.91 1 97.69 163 GLU B N 1
ATOM 3149 C CA . GLU B 1 163 ? 8.562 -35.125 -7.777 1 97.69 163 GLU B CA 1
ATOM 3150 C C . GLU B 1 163 ? 9.938 -34.469 -7.914 1 97.69 163 GLU B C 1
ATOM 3152 O O . GLU B 1 163 ? 10.93 -35 -7.402 1 97.69 163 GLU B O 1
ATOM 3157 N N . VAL B 1 164 ? 10 -33.438 -8.602 1 98 164 VAL B N 1
ATOM 3158 C CA . VAL B 1 164 ? 11.25 -32.719 -8.844 1 98 164 VAL B CA 1
ATOM 3159 C C . VAL B 1 164 ? 11.422 -31.609 -7.812 1 98 164 VAL B C 1
ATOM 3161 O O . VAL B 1 164 ? 12.469 -31.5 -7.172 1 98 164 VAL B O 1
ATOM 3164 N N . PHE B 1 165 ? 10.414 -30.859 -7.672 1 98.44 165 PHE B N 1
ATOM 3165 C CA . PHE B 1 165 ? 10.453 -29.734 -6.746 1 98.44 165 PHE B CA 1
ATOM 3166 C C . PHE B 1 165 ? 9.727 -30.078 -5.449 1 98.44 165 PHE B C 1
ATOM 3168 O O . PHE B 1 165 ? 8.641 -29.547 -5.184 1 98.44 165 PHE B O 1
ATOM 3175 N N . ASP B 1 166 ? 10.344 -30.781 -4.621 1 97.94 166 ASP B N 1
ATOM 3176 C CA . ASP B 1 166 ? 9.797 -31.375 -3.408 1 97.94 166 ASP B CA 1
ATOM 3177 C C . ASP B 1 166 ? 10.125 -30.531 -2.182 1 97.94 166 ASP B C 1
ATOM 3179 O O . ASP B 1 166 ? 10.203 -31.047 -1.066 1 97.94 166 ASP B O 1
ATOM 3183 N N . GLY B 1 167 ? 10.367 -29.281 -2.293 1 97.06 167 GLY B N 1
ATOM 3184 C CA . GLY B 1 167 ? 10.578 -28.297 -1.24 1 97.06 167 GLY B CA 1
ATOM 3185 C C . GLY B 1 167 ? 9.758 -27.031 -1.426 1 97.06 167 GLY B C 1
ATOM 3186 O O . GLY B 1 167 ? 8.586 -27.094 -1.802 1 97.06 167 GLY B O 1
ATOM 3187 N N . TRP B 1 168 ? 10.422 -25.906 -1.17 1 96.62 168 TRP B N 1
ATOM 3188 C CA . TRP B 1 168 ? 9.625 -24.688 -1.06 1 96.62 168 TRP B CA 1
ATOM 3189 C C . TRP B 1 168 ? 10.039 -23.656 -2.107 1 96.62 168 TRP B C 1
ATOM 3191 O O . TRP B 1 168 ? 9.562 -22.516 -2.102 1 96.62 168 TRP B O 1
ATOM 3201 N N . HIS B 1 169 ? 10.992 -24.047 -2.969 1 97.75 169 HIS B N 1
ATOM 3202 C CA . HIS B 1 169 ? 11.523 -23.094 -3.932 1 97.75 169 HIS B CA 1
ATOM 3203 C C . HIS B 1 169 ? 11.375 -23.609 -5.359 1 97.75 169 HIS B C 1
ATOM 3205 O O . HIS B 1 169 ? 11.297 -24.812 -5.582 1 97.75 169 HIS B O 1
ATOM 3211 N N . LEU B 1 170 ? 11.234 -22.703 -6.301 1 98.38 170 LEU B N 1
ATOM 3212 C CA . LEU B 1 170 ? 11.328 -22.844 -7.75 1 98.38 170 LEU B CA 1
ATOM 3213 C C . LEU B 1 170 ? 10.141 -23.625 -8.297 1 98.38 170 LEU B C 1
ATOM 3215 O O . LEU B 1 170 ? 10.016 -23.797 -9.508 1 98.38 170 LEU B O 1
ATOM 3219 N N . TYR B 1 171 ? 9.219 -24.078 -7.438 1 98.62 171 TYR B N 1
ATOM 3220 C CA . TYR B 1 171 ? 7.969 -24.672 -7.898 1 98.62 171 TYR B CA 1
ATOM 3221 C C . TYR B 1 171 ? 7.215 -23.734 -8.82 1 98.62 171 TYR B C 1
ATOM 3223 O O . TYR B 1 171 ? 6.551 -24.172 -9.766 1 98.62 171 TYR B O 1
ATOM 3231 N N . ASP B 1 172 ? 7.305 -22.438 -8.508 1 98.75 172 ASP B N 1
ATOM 3232 C CA . ASP B 1 172 ? 6.566 -21.391 -9.211 1 98.75 172 ASP B CA 1
ATOM 3233 C C . ASP B 1 172 ? 7.113 -21.188 -10.617 1 98.75 172 ASP B C 1
ATOM 3235 O O . ASP B 1 172 ? 6.363 -21.219 -11.594 1 98.75 172 ASP B O 1
ATOM 3239 N N . ILE B 1 173 ? 8.398 -21.062 -10.766 1 98.56 173 ILE B N 1
ATOM 3240 C CA . ILE B 1 173 ? 9 -20.891 -12.078 1 98.56 173 ILE B CA 1
ATOM 3241 C C . ILE B 1 173 ? 8.828 -22.156 -12.906 1 98.56 173 ILE B C 1
ATOM 3243 O O . ILE B 1 173 ? 8.523 -22.094 -14.094 1 98.56 173 ILE B O 1
ATOM 3247 N N . SER B 1 174 ? 9.008 -23.281 -12.273 1 98.62 174 SER B N 1
ATOM 3248 C CA . SER B 1 174 ? 8.781 -24.562 -12.93 1 98.62 174 SER B CA 1
ATOM 3249 C C . SER B 1 174 ? 7.371 -24.641 -13.516 1 98.62 174 SER B C 1
ATOM 3251 O O . SER B 1 174 ? 7.191 -25.062 -14.656 1 98.62 174 SER B O 1
ATOM 3253 N N . GLN B 1 175 ? 6.379 -24.188 -12.766 1 98.88 175 GLN B N 1
ATOM 3254 C CA . GLN B 1 175 ? 4.992 -24.266 -13.211 1 98.88 175 GLN B CA 1
ATOM 3255 C C . GLN B 1 175 ? 4.762 -23.375 -14.43 1 98.88 175 GLN B C 1
ATOM 3257 O O . GLN B 1 175 ? 3.992 -23.734 -15.328 1 98.88 175 GLN B O 1
ATOM 3262 N N . CYS B 1 176 ? 5.387 -22.234 -14.453 1 98.88 176 CYS B N 1
ATOM 3263 C CA . CYS B 1 176 ? 5.312 -21.391 -15.633 1 98.88 176 CYS B CA 1
ATOM 3264 C C . CYS B 1 176 ? 5.816 -22.125 -16.875 1 98.88 176 CYS B C 1
ATOM 3266 O O . CYS B 1 176 ? 5.18 -22.078 -17.922 1 98.88 176 CYS B O 1
ATOM 3268 N N . PHE B 1 177 ? 6.918 -22.766 -16.75 1 98.69 177 PHE B N 1
ATOM 3269 C CA . PHE B 1 177 ? 7.508 -23.484 -17.875 1 98.69 177 PHE B CA 1
ATOM 3270 C C . PHE B 1 177 ? 6.613 -24.641 -18.312 1 98.69 177 PHE B C 1
ATOM 3272 O O . PHE B 1 177 ? 6.492 -24.938 -19.5 1 98.69 177 PHE B O 1
ATOM 3279 N N . GLU B 1 178 ? 6 -25.344 -17.375 1 98.81 178 GLU B N 1
ATOM 3280 C CA . GLU B 1 178 ? 5.098 -26.438 -17.719 1 98.81 178 GLU B CA 1
ATOM 3281 C C . GLU B 1 178 ? 3.891 -25.922 -18.5 1 98.81 178 GLU B C 1
ATOM 3283 O O . GLU B 1 178 ? 3.441 -26.594 -19.453 1 98.81 178 GLU B O 1
ATOM 3288 N N . PHE B 1 179 ? 3.332 -24.766 -18.094 1 98.75 179 PHE B N 1
ATOM 3289 C CA . PHE B 1 179 ? 2.24 -24.172 -18.859 1 98.75 179 PHE B CA 1
ATOM 3290 C C . PHE B 1 179 ? 2.686 -23.844 -20.281 1 98.75 179 PHE B C 1
ATOM 3292 O O . PHE B 1 179 ? 1.974 -24.156 -21.25 1 98.75 179 PHE B O 1
ATOM 3299 N N . ARG B 1 180 ? 3.816 -23.281 -20.406 1 98.5 180 ARG B N 1
ATOM 3300 C CA . ARG B 1 180 ? 4.328 -22.906 -21.734 1 98.5 180 ARG B CA 1
ATOM 3301 C C . ARG B 1 180 ? 4.578 -24.141 -22.578 1 98.5 180 ARG B C 1
ATOM 3303 O O . ARG B 1 180 ? 4.297 -24.141 -23.781 1 98.5 180 ARG B O 1
ATOM 3310 N N . LYS B 1 181 ? 5.105 -25.172 -22.016 1 97.88 181 LYS B N 1
ATOM 3311 C CA . LYS B 1 181 ? 5.332 -26.438 -22.719 1 97.88 181 LYS B CA 1
ATOM 3312 C C . LYS B 1 181 ? 4.035 -26.984 -23.297 1 97.88 181 LYS B C 1
ATOM 3314 O O . LYS B 1 181 ? 4.043 -27.641 -24.344 1 97.88 181 LYS B O 1
ATOM 3319 N N . LYS B 1 182 ? 2.953 -26.703 -22.656 1 98.06 182 LYS B N 1
ATOM 3320 C CA . LYS B 1 182 ? 1.649 -27.188 -23.094 1 98.06 182 LYS B CA 1
ATOM 3321 C C . LYS B 1 182 ? 1.007 -26.234 -24.094 1 98.06 182 LYS B C 1
ATOM 3323 O O . LYS B 1 182 ? -0.136 -26.422 -24.5 1 98.06 182 LYS B O 1
ATOM 3328 N N . GLY B 1 183 ? 1.671 -25.141 -24.375 1 98.06 183 GLY B N 1
ATOM 3329 C CA . GLY B 1 183 ? 1.218 -24.234 -25.406 1 98.06 183 GLY B CA 1
ATOM 3330 C C . GLY B 1 183 ? 0.438 -23.047 -24.875 1 98.06 183 GLY B C 1
ATOM 3331 O O . GLY B 1 183 ? -0.147 -22.281 -25.625 1 98.06 183 GLY B O 1
ATOM 3332 N N . TYR B 1 184 ? 0.387 -22.859 -23.547 1 98.75 184 TYR B N 1
ATOM 3333 C CA . TYR B 1 184 ? -0.332 -21.75 -22.953 1 98.75 184 TYR B CA 1
ATOM 3334 C C . TYR B 1 184 ? 0.608 -20.578 -22.672 1 98.75 184 TYR B C 1
ATOM 3336 O O . TYR B 1 184 ? 1.797 -20.781 -22.406 1 98.75 184 TYR B O 1
ATOM 3344 N N . GLU B 1 185 ? 0.073 -19.438 -22.688 1 98.69 185 GLU B N 1
ATOM 3345 C CA . GLU B 1 185 ? 0.818 -18.234 -22.297 1 98.69 185 GLU B CA 1
ATOM 3346 C C . GLU B 1 185 ? 0.749 -18.016 -20.781 1 98.69 185 GLU B C 1
ATOM 3348 O O . GLU B 1 185 ? -0.22 -18.422 -20.141 1 98.69 185 GLU B O 1
ATOM 3353 N N . VAL B 1 186 ? 1.787 -17.422 -20.312 1 98.75 186 VAL B N 1
ATOM 3354 C CA . VAL B 1 186 ? 1.892 -16.922 -18.938 1 98.75 186 VAL B CA 1
ATOM 3355 C C . VAL B 1 186 ? 2.004 -15.391 -18.969 1 98.75 186 VAL B C 1
ATOM 3357 O O . VAL B 1 186 ? 2.736 -14.836 -19.797 1 98.75 186 VAL B O 1
ATOM 3360 N N . GLY B 1 187 ? 1.191 -14.711 -18.078 1 98.69 187 GLY B N 1
ATOM 3361 C CA . GLY B 1 187 ? 1.188 -13.266 -18.25 1 98.69 187 GLY B CA 1
ATOM 3362 C C . GLY B 1 187 ? 0.981 -12.508 -16.953 1 98.69 187 GLY B C 1
ATOM 3363 O O . GLY B 1 187 ? 0.683 -13.109 -15.922 1 98.69 187 GLY B O 1
ATOM 3364 N N . ILE B 1 188 ? 1.227 -11.211 -16.984 1 98.75 188 ILE B N 1
ATOM 3365 C CA . ILE B 1 188 ? 0.971 -10.25 -15.914 1 98.75 188 ILE B CA 1
ATOM 3366 C C . ILE B 1 188 ? -0.023 -9.195 -16.391 1 98.75 188 ILE B C 1
ATOM 3368 O O . ILE B 1 188 ? 0.227 -8.5 -17.375 1 98.75 188 ILE B O 1
ATOM 3372 N N . PRO B 1 189 ? -1.171 -9.094 -15.758 1 98.38 189 PRO B N 1
ATOM 3373 C CA . PRO B 1 189 ? -2.168 -8.102 -16.156 1 98.38 189 PRO B CA 1
ATOM 3374 C C . PRO B 1 189 ? -1.738 -6.668 -15.852 1 98.38 189 PRO B C 1
ATOM 3376 O O . PRO B 1 189 ? -0.878 -6.453 -14.992 1 98.38 189 PRO B O 1
ATOM 3379 N N . HIS B 1 190 ? -2.334 -5.766 -16.547 1 97.5 190 HIS B N 1
ATOM 3380 C CA . HIS B 1 190 ? -2.184 -4.352 -16.219 1 97.5 190 HIS B CA 1
ATOM 3381 C C . HIS B 1 190 ? -2.682 -4.066 -14.797 1 97.5 190 HIS B C 1
ATOM 3383 O O . HIS B 1 190 ? -3.816 -4.406 -14.453 1 97.5 190 HIS B O 1
ATOM 3389 N N . GLN B 1 191 ? -1.833 -3.463 -13.969 1 97 191 GLN B N 1
ATOM 3390 C CA . GLN B 1 191 ? -2.148 -3.084 -12.594 1 97 191 GLN B CA 1
ATOM 3391 C C . GLN B 1 191 ? -2.062 -1.573 -12.406 1 97 191 GLN B C 1
ATOM 3393 O O . GLN B 1 191 ? -0.967 -1.019 -12.281 1 97 191 GLN B O 1
ATOM 3398 N N . LYS B 1 192 ? -3.16 -0.887 -12.312 1 93.44 192 LYS B N 1
ATOM 3399 C CA . LYS B 1 192 ? -3.111 0.546 -12.039 1 93.44 192 LYS B CA 1
ATOM 3400 C C . LYS B 1 192 ? -2.414 0.827 -10.711 1 93.44 192 LYS B C 1
ATOM 3402 O O . LYS B 1 192 ? -1.523 1.677 -10.641 1 93.44 192 LYS B O 1
ATOM 3407 N N . GLU B 1 193 ? -2.879 0.188 -9.633 1 94.88 193 GLU B N 1
ATOM 3408 C CA . GLU B 1 193 ? -2.23 0.085 -8.328 1 94.88 193 GLU B CA 1
ATOM 3409 C C . GLU B 1 193 ? -1.782 -1.346 -8.047 1 94.88 193 GLU B C 1
ATOM 3411 O O . GLU B 1 193 ? -2.305 -2.293 -8.641 1 94.88 193 GLU B O 1
ATOM 3416 N N . PRO B 1 194 ? -0.775 -1.494 -7.145 1 97.62 194 PRO B N 1
ATOM 3417 C CA . PRO B 1 194 ? -0.45 -2.879 -6.793 1 97.62 194 PRO B CA 1
ATOM 3418 C C . PRO B 1 194 ? -1.669 -3.67 -6.324 1 97.62 194 PRO B C 1
ATOM 3420 O O . PRO B 1 194 ? -2.492 -3.148 -5.566 1 97.62 194 PRO B O 1
ATOM 3423 N N . TRP B 1 195 ? -1.759 -4.969 -6.742 1 98.5 195 TRP B N 1
ATOM 3424 C CA . TRP B 1 195 ? -2.932 -5.766 -6.402 1 98.5 195 TRP B CA 1
ATOM 3425 C C . TRP B 1 195 ? -2.766 -6.422 -5.035 1 98.5 195 TRP B C 1
ATOM 3427 O O . TRP B 1 195 ? -3.748 -6.828 -4.414 1 98.5 195 TRP B O 1
ATOM 3437 N N . VAL B 1 196 ? -1.452 -6.539 -4.625 1 98.81 196 VAL B N 1
ATOM 3438 C CA . VAL B 1 196 ? -1.245 -7.34 -3.426 1 98.81 196 VAL B CA 1
ATOM 3439 C C . VAL B 1 196 ? -0.195 -6.68 -2.535 1 98.81 196 VAL B C 1
ATOM 3441 O O . VAL B 1 196 ? 0.624 -5.891 -3.012 1 98.81 196 VAL B O 1
ATOM 3444 N N . LEU B 1 197 ? -0.294 -6.949 -1.266 1 98.75 197 LEU B N 1
ATOM 3445 C CA . LEU B 1 197 ? 0.738 -6.707 -0.263 1 98.75 197 LEU B CA 1
ATOM 3446 C C . LEU B 1 197 ? 1.349 -8.023 0.216 1 98.75 197 LEU B C 1
ATOM 3448 O O . LEU B 1 197 ? 0.625 -8.953 0.58 1 98.75 197 LEU B O 1
ATOM 3452 N N . HIS B 1 198 ? 2.621 -8.148 0.131 1 98.69 198 HIS B N 1
ATOM 3453 C CA . HIS B 1 198 ? 3.33 -9.367 0.507 1 98.69 198 HIS B CA 1
ATOM 3454 C C . HIS B 1 198 ? 4.184 -9.148 1.753 1 98.69 198 HIS B C 1
ATOM 3456 O O . HIS B 1 198 ? 5.191 -8.445 1.702 1 98.69 198 HIS B O 1
ATOM 3462 N N . ALA B 1 199 ? 3.803 -9.742 2.854 1 97.31 199 ALA B N 1
ATOM 3463 C CA . ALA B 1 199 ? 4.555 -9.641 4.105 1 97.31 199 ALA B CA 1
ATOM 3464 C C . ALA B 1 199 ? 5.691 -10.656 4.141 1 97.31 199 ALA B C 1
ATOM 3466 O O . ALA B 1 199 ? 5.75 -11.508 5.035 1 97.31 199 ALA B O 1
ATOM 3467 N N . CYS B 1 200 ? 6.66 -10.547 3.307 1 92.5 200 CYS B N 1
ATOM 3468 C CA . CYS B 1 200 ? 7.625 -11.586 2.969 1 92.5 200 CYS B CA 1
ATOM 3469 C C . CYS B 1 200 ? 8.68 -11.727 4.059 1 92.5 200 CYS B C 1
ATOM 3471 O O . CYS B 1 200 ? 9.383 -12.734 4.121 1 92.5 200 CYS B O 1
ATOM 3473 N N . GLY B 1 201 ? 8.781 -10.75 4.93 1 90.25 201 GLY B N 1
ATOM 3474 C CA . GLY B 1 201 ? 9.797 -10.828 5.965 1 90.25 201 GLY B CA 1
ATOM 3475 C C . GLY B 1 201 ? 11.211 -10.766 5.418 1 90.25 201 GLY B C 1
ATOM 3476 O O . GLY B 1 201 ? 11.422 -10.32 4.289 1 90.25 201 GLY B O 1
ATOM 3477 N N . ASN B 1 202 ? 12.219 -11.227 6.258 1 89 202 ASN B N 1
ATOM 3478 C CA . ASN B 1 202 ? 13.625 -11.07 5.891 1 89 202 ASN B CA 1
ATOM 3479 C C . ASN B 1 202 ? 14.312 -12.422 5.723 1 89 202 ASN B C 1
ATOM 3481 O O . ASN B 1 202 ? 15.453 -12.484 5.254 1 89 202 ASN B O 1
ATOM 3485 N N . GLU B 1 203 ? 13.586 -13.422 5.969 1 86.12 203 GLU B N 1
ATOM 3486 C CA . GLU B 1 203 ? 14.211 -14.742 5.953 1 86.12 203 GLU B CA 1
ATOM 3487 C C . GLU B 1 203 ? 14.281 -15.305 4.535 1 86.12 203 GLU B C 1
ATOM 3489 O O . GLU B 1 203 ? 13.336 -15.156 3.76 1 86.12 203 GLU B O 1
ATOM 3494 N N . PHE B 1 204 ? 15.5 -15.852 4.195 1 88.12 204 PHE B N 1
ATOM 3495 C CA . PHE B 1 204 ? 15.727 -16.484 2.9 1 88.12 204 PHE B CA 1
ATOM 3496 C C . PHE B 1 204 ? 16.719 -17.641 3.023 1 88.12 204 PHE B C 1
ATOM 3498 O O . PHE B 1 204 ? 17.859 -17.438 3.445 1 88.12 204 PHE B O 1
ATOM 3505 N N . ASP B 1 205 ? 16.25 -18.797 2.682 1 91.44 205 ASP B N 1
ATOM 3506 C CA . ASP B 1 205 ? 17.125 -19.969 2.738 1 91.44 205 ASP B CA 1
ATOM 3507 C C . ASP B 1 205 ? 17.938 -20.125 1.453 1 91.44 205 ASP B C 1
ATOM 3509 O O . ASP B 1 205 ? 17.547 -20.875 0.554 1 91.44 205 ASP B O 1
ATOM 3513 N N . SER B 1 206 ? 19.109 -19.594 1.419 1 93.12 206 SER B N 1
ATOM 3514 C CA . SER B 1 206 ? 19.922 -19.531 0.214 1 93.12 206 SER B CA 1
ATOM 3515 C C . SER B 1 206 ? 20.406 -20.906 -0.203 1 93.12 206 SER B C 1
ATOM 3517 O O . SER B 1 206 ? 20.516 -21.203 -1.396 1 93.12 206 SER B O 1
ATOM 3519 N N . ASP B 1 207 ? 20.656 -21.734 0.737 1 95.62 207 ASP B N 1
ATOM 3520 C CA . ASP B 1 207 ? 21.156 -23.078 0.426 1 95.62 207 ASP B CA 1
ATOM 3521 C C . ASP B 1 207 ? 20.078 -23.906 -0.286 1 95.62 207 ASP B C 1
ATOM 3523 O O . ASP B 1 207 ? 20.344 -24.5 -1.33 1 95.62 207 ASP B O 1
ATOM 3527 N N . GLN B 1 208 ? 18.969 -23.906 0.285 1 96.44 208 GLN B N 1
ATOM 3528 C CA . GLN B 1 208 ? 17.875 -24.641 -0.345 1 96.44 208 GLN B CA 1
ATOM 3529 C C . GLN B 1 208 ? 17.531 -24.047 -1.712 1 96.44 208 GLN B C 1
ATOM 3531 O O . GLN B 1 208 ? 17.219 -24.797 -2.65 1 96.44 208 GLN B O 1
ATOM 3536 N N . TYR B 1 209 ? 17.609 -22.812 -1.783 1 97.5 209 TYR B N 1
ATOM 3537 C CA . TYR B 1 209 ? 17.328 -22.172 -3.062 1 97.5 209 TYR B CA 1
ATOM 3538 C C . TYR B 1 209 ? 18.312 -22.625 -4.129 1 97.5 209 TYR B C 1
ATOM 3540 O O . TYR B 1 209 ? 17.922 -22.969 -5.246 1 97.5 209 TYR B O 1
ATOM 3548 N N . SER B 1 210 ? 19.594 -22.641 -3.803 1 97.38 210 SER B N 1
ATOM 3549 C CA . SER B 1 210 ? 20.641 -23.062 -4.727 1 97.38 210 SER B CA 1
ATOM 3550 C C . SER B 1 210 ? 20.438 -24.516 -5.152 1 97.38 210 SER B C 1
ATOM 3552 O O . SER B 1 210 ? 20.641 -24.859 -6.316 1 97.38 210 SER B O 1
ATOM 3554 N N . PHE B 1 211 ? 20.062 -25.266 -4.203 1 98.06 211 PHE B N 1
ATOM 3555 C CA . PHE B 1 211 ? 19.797 -26.672 -4.469 1 98.06 211 PHE B CA 1
ATOM 3556 C C . PHE B 1 211 ? 18.719 -26.828 -5.543 1 98.06 211 PHE B C 1
ATOM 3558 O O . PHE B 1 211 ? 18.891 -27.594 -6.496 1 98.06 211 PHE B O 1
ATOM 3565 N N . TYR B 1 212 ? 17.672 -26.094 -5.461 1 98.06 212 TYR B N 1
ATOM 3566 C CA . TYR B 1 212 ? 16.578 -26.234 -6.402 1 98.06 212 TYR B CA 1
ATOM 3567 C C . TYR B 1 212 ? 16.875 -25.5 -7.707 1 98.06 212 TYR B C 1
ATOM 3569 O O . TYR B 1 212 ? 16.312 -25.844 -8.758 1 98.06 212 TYR B O 1
ATOM 3577 N N . LEU B 1 213 ? 17.719 -24.531 -7.668 1 98.12 213 LEU B N 1
ATOM 3578 C CA . LEU B 1 213 ? 18.172 -23.906 -8.906 1 98.12 213 LEU B CA 1
ATOM 3579 C C . LEU B 1 213 ? 18.891 -24.922 -9.797 1 98.12 213 LEU B C 1
ATOM 3581 O O . LEU B 1 213 ? 18.719 -24.906 -11.016 1 98.12 213 LEU B O 1
ATOM 3585 N N . GLU B 1 214 ? 19.656 -25.703 -9.203 1 97.38 214 GLU B N 1
ATOM 3586 C CA . GLU B 1 214 ? 20.344 -26.734 -9.961 1 97.38 214 GLU B CA 1
ATOM 3587 C C . GLU B 1 214 ? 19.359 -27.703 -10.602 1 97.38 214 GLU B C 1
ATOM 3589 O O . GLU B 1 214 ? 19.516 -28.078 -11.766 1 97.38 214 GLU B O 1
ATOM 3594 N N . LYS B 1 215 ? 18.375 -28.125 -9.844 1 97.56 215 LYS B N 1
ATOM 3595 C CA . LYS B 1 215 ? 17.328 -29 -10.383 1 97.56 215 LYS B CA 1
ATOM 3596 C C . LYS B 1 215 ? 16.609 -28.328 -11.555 1 97.56 215 LYS B C 1
ATOM 3598 O O . LYS B 1 215 ? 16.359 -28.969 -12.578 1 97.56 215 LYS B O 1
ATOM 3603 N N . PHE B 1 216 ? 16.359 -27.094 -11.375 1 98.25 216 PHE B N 1
ATOM 3604 C CA . PHE B 1 216 ? 15.664 -26.328 -12.406 1 98.25 216 PHE B CA 1
ATOM 3605 C C . PHE B 1 216 ? 16.484 -26.281 -13.688 1 98.25 216 PHE B C 1
ATOM 3607 O O . PHE B 1 216 ? 15.953 -26.516 -14.781 1 98.25 216 PHE B O 1
ATOM 3614 N N . SER B 1 217 ? 17.719 -25.969 -13.523 1 96.94 217 SER B N 1
ATOM 3615 C CA . SER B 1 217 ? 18.609 -25.891 -14.68 1 96.94 217 SER B CA 1
ATOM 3616 C C . SER B 1 217 ? 18.656 -27.234 -15.422 1 96.94 217 SER B C 1
ATOM 3618 O O . SER B 1 217 ? 18.625 -27.266 -16.656 1 96.94 217 SER B O 1
ATOM 3620 N N . ARG B 1 218 ? 18.703 -28.281 -14.781 1 96.44 218 ARG B N 1
ATOM 3621 C CA . ARG B 1 218 ? 18.766 -29.625 -15.375 1 96.44 218 ARG B CA 1
ATOM 3622 C C . ARG B 1 218 ? 17.46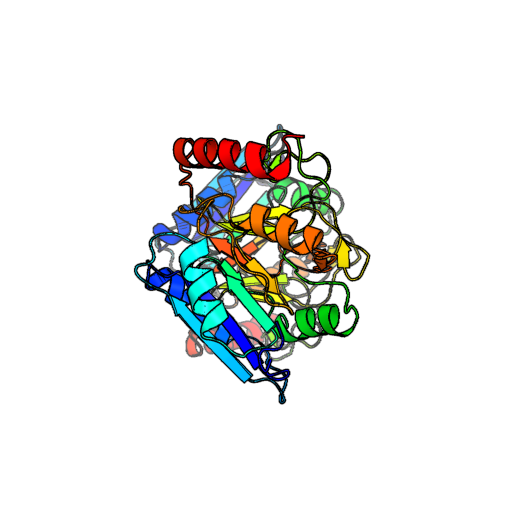9 -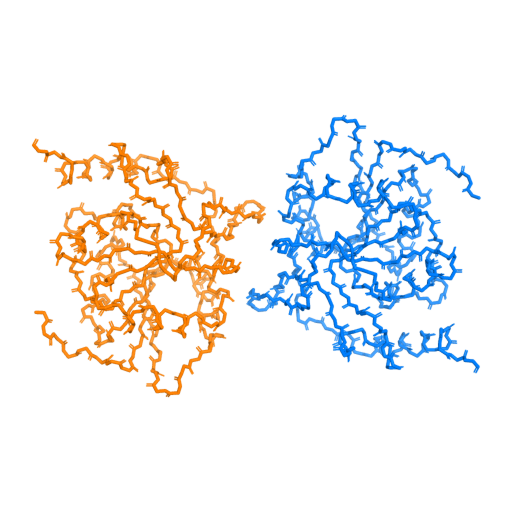29.938 -16.125 1 96.44 218 ARG B C 1
ATOM 3624 O O . ARG B 1 218 ? 17.5 -30.547 -17.188 1 96.44 218 ARG B O 1
ATOM 3631 N N . GLU B 1 219 ? 16.391 -29.484 -15.57 1 96.75 219 GLU B N 1
ATOM 3632 C CA . GLU B 1 219 ? 15.078 -29.844 -16.109 1 96.75 219 GLU B CA 1
ATOM 3633 C C . GLU B 1 219 ? 14.734 -28.984 -17.328 1 96.75 219 GLU B C 1
ATOM 3635 O O . GLU B 1 219 ? 14.07 -29.438 -18.25 1 96.75 219 GLU B O 1
ATOM 3640 N N . TYR B 1 220 ? 15.25 -27.703 -17.344 1 96.38 220 TYR B N 1
ATOM 3641 C CA . TYR B 1 220 ? 14.641 -26.797 -18.297 1 96.38 220 TYR B CA 1
ATOM 3642 C C . TYR B 1 220 ? 15.695 -26.141 -19.188 1 96.38 220 TYR B C 1
ATOM 3644 O O . TYR B 1 220 ? 15.375 -25.562 -20.219 1 96.38 220 TYR B O 1
ATOM 3652 N N . PHE B 1 221 ? 16.859 -26.078 -18.766 1 91.06 221 PHE B N 1
ATOM 3653 C CA . PHE B 1 221 ? 17.906 -25.453 -19.594 1 91.06 221 PHE B CA 1
ATOM 3654 C C . PHE B 1 221 ? 18.797 -26.5 -20.234 1 91.06 221 PHE B C 1
ATOM 3656 O O . PHE B 1 221 ? 19.453 -26.234 -21.234 1 91.06 221 PHE B O 1
ATOM 3663 N N . LYS B 1 222 ? 19.141 -27.641 -19.703 1 73.06 222 LYS B N 1
ATOM 3664 C CA . LYS B 1 222 ? 20.094 -28.578 -20.266 1 73.06 222 LYS B CA 1
ATOM 3665 C C . LYS B 1 222 ? 19.547 -29.25 -21.531 1 73.06 222 LYS B C 1
ATOM 3667 O O . LYS B 1 222 ? 18.422 -29.734 -21.531 1 73.06 222 LYS B O 1
ATOM 3672 N N . THR B 1 223 ? 19.875 -28.609 -22.703 1 48.75 223 THR B N 1
ATOM 3673 C CA . THR B 1 223 ? 19.953 -29.375 -23.938 1 48.75 223 THR B CA 1
ATOM 3674 C C . THR B 1 223 ? 21.109 -30.375 -23.891 1 48.75 223 THR B C 1
ATOM 3676 O O . THR B 1 223 ? 22.141 -30.094 -23.281 1 48.75 223 THR B O 1
#

Secondary structure (DSSP, 8-state):
-----EEEEEEEEEEES-HHHHHHHHHHHHTS---TT-EEEEEEEES-S-HHHHHHHHHHH--EEEEEEE-TTEEE--TTHHHHHHHHHHT-TTEEEEESEEESS--TT--GGGSSSEEEEEEEESSSEEEEE-B---SSEEE-SEE-TTEEEESS-----TTT--SSSSHHHHHHHHHHHTT-EEEEE--SS-SEEE---S---HHHHHHHHHHHIIIII--/-----EEEEEEEEEEES-HHHHHHHHHHHHTS---TT-EEEEEEEES-S-HHHHHHHHHHH--EEEEEEE-TTEEE--TTHHHHHHHHHHT-TTEEEEESEEESS--TT--GGGSSSEEEEEEEESSSEEEEE-B---SSEEEESEE-TTEEEESS-----TTT--SSSSHHHHHHHHHHHTT-EEEEE--SS-SEEE---S---HHHHHHHHHHHIIIII--

Solvent-accessible surface area (backbone atoms only — not comparable to full-atom values): 23656 Å² total; per-residue (Å²): 134,80,67,72,56,36,84,45,27,35,32,41,38,27,63,49,90,49,69,69,45,34,50,50,22,48,54,26,59,71,62,37,52,69,60,90,74,49,43,84,42,84,45,74,42,60,89,58,82,19,52,24,47,38,52,41,53,52,55,72,71,45,45,42,28,30,38,34,40,34,40,30,48,34,31,54,39,40,43,54,46,59,58,52,53,49,54,56,42,76,74,27,86,53,46,34,35,35,28,51,35,33,7,50,47,64,39,94,77,66,45,42,95,72,24,92,47,40,36,34,38,36,34,37,31,54,90,48,63,38,77,47,76,49,47,81,58,88,50,72,58,44,75,35,46,32,38,47,57,58,35,38,37,27,61,60,91,72,87,52,60,29,90,77,29,58,39,87,47,62,44,39,41,50,48,37,48,54,42,42,74,73,68,26,39,35,29,33,59,47,62,95,59,60,46,35,38,33,56,65,49,85,78,74,65,62,65,63,43,52,55,40,39,53,54,46,41,58,73,71,62,62,123,136,76,70,73,51,37,84,45,25,35,32,41,37,26,63,50,92,48,67,71,45,34,50,51,23,48,52,26,59,71,62,38,52,71,59,89,76,50,44,83,40,84,43,77,42,60,88,57,82,19,53,26,46,40,53,40,54,52,54,73,72,46,46,42,27,30,37,33,40,33,39,32,49,32,31,52,39,40,42,54,47,59,58,52,54,48,53,56,44,76,73,26,86,53,45,34,35,37,28,50,34,34,6,52,48,63,38,94,77,66,45,43,94,72,23,93,47,41,37,33,38,37,34,37,31,54,93,48,63,38,77,46,76,47,46,82,60,88,50,71,58,44,74,34,46,31,38,46,57,57,35,38,36,28,61,60,91,71,88,52,62,30,89,77,28,56,37,87,48,62,44,39,43,50,47,38,48,54,42,42,75,73,68,26,40,33,28,32,60,47,61,95,58,60,45,35,38,32,55,66,50,85,77,75,65,62,64,64,43,52,56,41,40,53,54,47,41,59,74,71,62,62,124

pLDDT: mean 96.03, std 7.92, range [36.06, 98.94]

Nearest PDB structures (foldseek):
  2nxv-assembly1_A  TM=7.347E-01  e=2.291E-12  Pseudogemmobacter blasticus
  5xhw-assembly1_A  TM=3.764E-01  e=7.758E-05  Yersinia pseudotuberculosis
  6jq8-assembly1_A  TM=3.775E-01  e=2.356E-04  Yersinia pseudotuberculosis
  5i1f-assembly1_A-2  TM=3.266E-01  e=1.352E-04  Burkholderia vietnamiensis G4
  6mw5-assembly1_A  TM=3.095E-01  e=7.459E-03  Globisporangium ultimum

InterPro domains:
  IPR029044 Nucleotide-diphospho-sugar transferases [G3DSA:3.90.550.10] (10-223)
  IPR029044 Nucleotide-diphospho-sugar transferases [SSF53448] (18-216)
  IPR059123 Streptomycin biosynthesis protein StrF domain [PF13712] (11-220)

Organism: NCBI:txid227866

Sequence (446 aa):
MNQHTNENSISFITCVNDDTLYDLCQRHIQSLSVPPHMKVELINIRDTGSMASGYQAAMEDSDSKYKVYLHQDTFIINRSFIYDILHVFQQNDGLGMIGVIGAEEVPQSGIWWEASKKVGKVIEYRNTYSYLLFDEIDETVKTVQALDGLLLATQYDIPWRKEVFDGWHLYDISQCFEFRKKGYEVGIPHQKEPWVLHACGNEFDSDQYSFYLEKFSREYFKTMNQHTNENSISFITCVNDDTLYDLCQRHIQSLSVPPHMKVELINIRDTGSMASGYQAAMEDSDSKYKVYLHQDTFIINRSFIYDILHVFQQNDGLGMIGVIGAEEVPQSGIWWEASKKVGKVIEYRNTYSYLLFDEIDETVKTVQALDGLLLATQYDIPWRKEVFDGWHLYDISQCFEFRKKGYEVGIPHQKEPWVLHACGNEFDSDQYSFYLEKFSREYFKT

Radius of gyration: 25.05 Å; Cα contacts (8 Å, |Δi|>4): 959; chains: 2; bounding box: 46×71×53 Å